Protein AF-A0A117N1Z5-F1 (afdb_monomer)

pLDDT: mean 82.0, std 22.39, range [26.67, 98.81]

Radius of gyration: 29.0 Å; Cα contacts (8 Å, |Δi|>4): 632; chains: 1; bounding box: 59×52×97 Å

Secondary structure (DSSP, 8-state):
------TT----S---EEEEEEHHHHHHHHHHH----S-EEEETTTTEEEEEE-HHHHHHHHHHHHS---------------TTT-B-GGG-BGGGSTTTHHHHHHHHHHHSSEEEEE--SS----EE---THHHHSHHHHHHHTSTT--EEEEEETTEEEEEEE-TT--TT--EE-GGGGGHHHHHHHHHHHHTTS--TTSBGGGT-TT--TTTTTSBHHHHHTT-B--S----TT-TT-HHHHHHHHTTSSPPPTTPPPPPHHHHHHT---S--B--SSS----HHHHHHHHHHHHHHHTS-HHHHHHHHHHHHT-SS-EEEEE-TT--EEEEEE-HHHHHHHHHHHHTTTB-GGG-B-S-TTTS-HHHHHHHS-HHHHHHHHHHHH-

Organism: Rhizobium loti (NCBI:txid381)

Structure (mmCIF, N/CA/C/O backbone):
data_AF-A0A117N1Z5-F1
#
_entry.id   AF-A0A117N1Z5-F1
#
loop_
_atom_site.group_PDB
_atom_site.id
_atom_site.type_symbol
_atom_site.label_atom_id
_atom_site.label_alt_id
_atom_site.label_comp_id
_atom_site.label_asym_id
_atom_site.label_entity_id
_atom_site.label_seq_id
_atom_site.pdbx_PDB_ins_code
_atom_site.Cartn_x
_atom_site.Cartn_y
_atom_site.Cartn_z
_atom_site.occupancy
_atom_site.B_iso_or_equiv
_atom_site.auth_seq_id
_atom_site.auth_comp_id
_atom_site.auth_asym_id
_atom_site.auth_atom_id
_atom_site.pdbx_PDB_model_num
ATOM 1 N N . MET A 1 1 ? 13.972 13.144 43.053 1.00 39.06 1 MET A N 1
ATOM 2 C CA . MET A 1 1 ? 13.792 12.534 44.383 1.00 39.06 1 MET A CA 1
ATOM 3 C C . MET A 1 1 ? 12.301 12.360 44.618 1.00 39.06 1 MET A C 1
ATOM 5 O O . MET A 1 1 ? 11.598 13.360 44.690 1.00 39.06 1 MET A O 1
ATOM 9 N N . GLN A 1 2 ? 11.808 11.123 44.646 1.00 31.97 2 GLN A N 1
ATOM 10 C CA . GLN A 1 2 ? 10.432 10.832 45.047 1.00 31.97 2 GLN A CA 1
ATOM 11 C C . GLN A 1 2 ? 10.505 10.335 46.492 1.00 31.97 2 GLN A C 1
ATOM 13 O O . GLN A 1 2 ? 11.152 9.329 46.768 1.00 31.97 2 GLN A O 1
ATOM 18 N N . VAL A 1 3 ? 9.937 11.090 47.431 1.00 36.38 3 VAL A N 1
ATOM 19 C CA . VAL A 1 3 ? 9.802 10.627 48.815 1.00 36.38 3 VAL A CA 1
ATOM 20 C C . VAL A 1 3 ? 8.512 9.823 48.863 1.00 36.38 3 VAL A C 1
ATOM 22 O O . VAL A 1 3 ? 7.427 10.393 48.769 1.00 36.38 3 VAL A O 1
ATOM 25 N N . CYS A 1 4 ? 8.615 8.499 48.935 1.00 31.73 4 CYS A N 1
ATOM 26 C CA . CYS A 1 4 ? 7.440 7.657 49.119 1.00 31.73 4 CYS A CA 1
ATOM 27 C C . CYS A 1 4 ? 6.920 7.844 50.552 1.00 31.73 4 CYS A C 1
ATOM 29 O O . CYS A 1 4 ? 7.632 7.574 51.518 1.00 31.73 4 CYS A O 1
ATOM 31 N N . HIS A 1 5 ? 5.677 8.302 50.693 1.00 35.91 5 HIS A N 1
ATOM 32 C CA . HIS A 1 5 ? 4.953 8.308 51.961 1.00 35.91 5 HIS A CA 1
ATOM 33 C C . HIS A 1 5 ? 3.724 7.410 51.849 1.00 35.91 5 HIS A C 1
ATOM 35 O O . HIS A 1 5 ? 3.001 7.466 50.854 1.00 35.91 5 HIS A O 1
ATOM 41 N N . ALA A 1 6 ? 3.454 6.626 52.893 1.00 29.77 6 ALA A N 1
ATOM 42 C CA . ALA A 1 6 ? 2.111 6.114 53.120 1.00 29.77 6 ALA A CA 1
ATOM 43 C C . ALA A 1 6 ? 1.204 7.302 53.521 1.00 29.77 6 ALA A C 1
ATOM 45 O O . ALA A 1 6 ? 1.621 8.122 54.346 1.00 29.77 6 ALA A O 1
ATOM 46 N N . PRO A 1 7 ? -0.005 7.451 52.953 1.00 26.67 7 PRO A N 1
ATOM 47 C CA . PRO A 1 7 ? -0.861 8.585 53.269 1.00 26.67 7 PRO A CA 1
ATOM 48 C C . PRO A 1 7 ? -1.447 8.447 54.682 1.00 26.67 7 PRO A C 1
ATOM 50 O O . PRO A 1 7 ? -2.099 7.449 54.978 1.00 26.67 7 PRO A O 1
ATOM 53 N N . GLY A 1 8 ? -1.272 9.470 55.531 1.00 35.69 8 GLY A N 1
ATOM 54 C CA . GLY A 1 8 ? -2.152 9.689 56.690 1.00 35.69 8 GLY A CA 1
ATOM 55 C C . GLY A 1 8 ? -1.558 9.679 58.104 1.00 35.69 8 GLY A C 1
ATOM 56 O O . GLY A 1 8 ? -2.345 9.623 59.044 1.00 35.69 8 GLY A O 1
ATOM 57 N N . GLN A 1 9 ? -0.240 9.775 58.317 1.00 34.28 9 GLN A N 1
ATOM 58 C CA . GLN A 1 9 ? 0.310 9.936 59.677 1.00 34.28 9 GLN A CA 1
ATOM 59 C C . GLN A 1 9 ? 1.102 11.236 59.857 1.00 34.28 9 GLN A C 1
ATOM 61 O O . GLN A 1 9 ? 1.938 11.604 59.033 1.00 34.28 9 GLN A O 1
ATOM 66 N N . GLY A 1 10 ? 0.777 11.943 60.943 1.00 34.47 10 GLY A N 1
ATOM 67 C CA . GLY A 1 10 ? 1.430 13.169 61.385 1.00 34.47 10 GLY A CA 1
ATOM 68 C C . GLY A 1 10 ? 2.874 12.946 61.842 1.00 34.47 10 GLY A C 1
ATOM 69 O O . GLY A 1 10 ? 3.280 11.847 62.205 1.00 34.47 10 GLY A O 1
ATOM 70 N N . TRP A 1 11 ? 3.637 14.031 61.774 1.00 43.62 11 TRP A N 1
ATOM 71 C CA . TRP A 1 11 ? 5.081 14.139 61.982 1.00 43.62 11 TRP A CA 1
ATOM 72 C C . TRP A 1 11 ? 5.505 13.961 63.455 1.00 43.62 11 TRP A C 1
ATOM 74 O O . TRP A 1 11 ? 5.038 14.716 64.301 1.00 43.62 11 TRP A O 1
ATOM 84 N N . GLU A 1 12 ? 6.479 13.088 63.741 1.00 35.06 12 GLU A N 1
ATOM 85 C CA . GLU A 1 12 ? 7.201 13.022 65.030 1.00 35.06 12 GLU A CA 1
ATOM 86 C C . GLU A 1 12 ? 8.735 12.901 64.793 1.00 35.06 12 GLU A C 1
ATOM 88 O O . GLU A 1 12 ? 9.158 12.285 63.809 1.00 35.06 12 GLU A O 1
ATOM 93 N N . PRO A 1 13 ? 9.615 13.516 65.618 1.00 36.53 13 PRO A N 1
ATOM 94 C CA . PRO A 1 13 ? 10.974 13.912 65.209 1.00 36.53 13 PRO A CA 1
ATOM 95 C C . PRO A 1 13 ? 12.106 12.892 65.470 1.00 36.53 13 PRO A C 1
ATOM 97 O O . PRO A 1 13 ? 13.270 13.306 65.537 1.00 36.53 13 PRO A O 1
ATOM 100 N N . THR A 1 14 ? 11.829 11.600 65.662 1.00 36.53 14 THR A N 1
ATOM 101 C CA . THR A 1 14 ? 12.773 10.674 66.334 1.00 36.53 14 THR A CA 1
ATOM 102 C C . THR A 1 14 ? 13.347 9.499 65.523 1.00 36.53 14 THR A C 1
ATOM 104 O O . THR A 1 14 ? 14.239 8.841 66.051 1.00 36.53 14 THR A O 1
ATOM 107 N N . GLU A 1 15 ? 12.991 9.263 64.253 1.00 41.84 15 GLU A N 1
ATOM 108 C CA . GLU A 1 15 ? 13.450 8.059 63.511 1.00 41.84 15 GLU A CA 1
ATOM 109 C C . GLU A 1 15 ? 14.353 8.323 62.280 1.00 41.84 15 GLU A C 1
ATOM 111 O O . GLU A 1 15 ? 14.327 9.396 61.666 1.00 41.84 15 GLU A O 1
ATOM 116 N N . ALA A 1 16 ? 15.204 7.338 61.942 1.00 44.84 16 ALA A N 1
ATOM 117 C CA . ALA A 1 16 ? 16.098 7.336 60.775 1.00 44.84 16 ALA A CA 1
ATOM 118 C C . ALA A 1 16 ? 15.308 7.260 59.452 1.00 44.84 16 ALA A C 1
ATOM 120 O O . ALA A 1 16 ? 14.241 6.658 59.405 1.00 44.84 16 ALA A O 1
ATOM 121 N N . ARG A 1 17 ? 15.825 7.867 58.371 1.00 53.16 17 ARG A N 1
ATOM 122 C CA . ARG A 1 17 ? 15.110 7.995 57.085 1.00 53.16 17 ARG A CA 1
ATOM 123 C C . ARG A 1 17 ? 15.796 7.224 55.958 1.00 53.16 17 ARG A C 1
ATOM 125 O O . ARG A 1 17 ? 17.023 7.232 55.855 1.00 53.16 17 ARG A O 1
ATOM 132 N N . GLU A 1 18 ? 14.984 6.615 55.100 1.00 49.50 18 GLU A N 1
ATOM 133 C CA . GLU A 1 18 ? 15.398 6.008 53.833 1.00 49.50 18 GLU A CA 1
ATOM 134 C C . GLU A 1 18 ? 15.153 6.986 52.685 1.00 49.50 18 GLU A C 1
ATOM 136 O O . GLU A 1 18 ? 14.101 7.624 52.603 1.00 49.50 18 GLU A O 1
ATOM 141 N N . PHE A 1 19 ? 16.142 7.116 51.804 1.00 52.97 19 PHE A N 1
ATOM 142 C CA . PHE A 1 19 ? 16.066 7.963 50.623 1.00 52.97 19 PHE A CA 1
ATOM 143 C C . PHE A 1 19 ? 16.293 7.125 49.374 1.00 52.97 19 PHE A C 1
ATOM 145 O O . PHE A 1 19 ? 17.260 6.369 49.304 1.00 52.97 19 PHE A O 1
ATOM 152 N N . VAL A 1 20 ? 15.416 7.299 48.387 1.00 52.59 20 VAL A N 1
ATOM 153 C CA . VAL A 1 20 ? 15.559 6.710 47.055 1.00 52.59 20 VAL A CA 1
ATOM 154 C C . VAL A 1 20 ? 16.247 7.741 46.163 1.00 52.59 20 VAL A C 1
ATOM 156 O O . VAL A 1 20 ? 15.688 8.810 45.883 1.00 52.59 20 VAL A O 1
ATOM 159 N N . LEU A 1 21 ? 17.482 7.442 45.767 1.00 52.03 21 LEU A N 1
ATOM 160 C CA . LEU A 1 21 ? 18.318 8.301 44.935 1.00 52.03 21 LEU A CA 1
ATOM 161 C C . LEU A 1 21 ? 18.619 7.611 43.603 1.00 52.03 21 LEU A C 1
ATOM 163 O O . LEU A 1 21 ? 18.775 6.394 43.534 1.00 52.03 21 LEU A O 1
ATOM 167 N N . ASP A 1 22 ? 18.728 8.422 42.557 1.00 52.56 22 ASP A N 1
ATOM 168 C CA . ASP A 1 22 ? 19.329 8.013 41.288 1.00 52.56 22 ASP A CA 1
ATOM 169 C C . ASP A 1 22 ? 20.828 7.726 41.500 1.00 52.56 22 ASP A C 1
ATOM 171 O O . ASP A 1 22 ? 21.489 8.421 42.284 1.00 52.56 22 ASP A O 1
ATOM 175 N N . VAL A 1 23 ? 21.368 6.711 40.817 1.00 52.84 23 VAL A N 1
ATOM 176 C CA . VAL A 1 23 ? 22.764 6.260 40.983 1.00 52.84 23 VAL A CA 1
ATOM 177 C C . VAL A 1 23 ? 23.775 7.393 40.760 1.00 52.84 23 VAL A C 1
ATOM 179 O O . VAL A 1 23 ? 24.741 7.514 41.517 1.00 52.84 23 VAL A O 1
ATOM 182 N N . GLY A 1 24 ? 23.546 8.264 39.771 1.00 53.38 24 GLY A N 1
ATOM 183 C CA . GLY A 1 24 ? 24.439 9.389 39.478 1.00 53.38 24 GLY A CA 1
ATOM 184 C C . GLY A 1 24 ? 24.436 10.447 40.585 1.00 53.38 24 GLY A C 1
ATOM 185 O O . GLY A 1 24 ? 25.460 11.063 40.879 1.00 53.38 24 GLY A O 1
ATOM 186 N N . VAL A 1 25 ? 23.295 10.611 41.257 1.00 54.22 25 VAL A N 1
ATOM 187 C CA . VAL A 1 25 ? 23.126 11.535 42.387 1.00 54.22 25 VAL A CA 1
ATOM 188 C C . VAL A 1 25 ? 23.748 10.965 43.666 1.00 54.22 25 VAL A C 1
ATOM 190 O O . VAL A 1 25 ? 24.341 11.711 44.446 1.00 54.22 25 VAL A O 1
ATOM 193 N N . ALA A 1 26 ? 23.660 9.649 43.871 1.00 53.88 26 ALA A N 1
ATOM 194 C CA . ALA A 1 26 ? 24.288 8.968 45.001 1.00 53.88 26 ALA A CA 1
ATOM 195 C C . ALA A 1 26 ? 25.825 9.051 44.947 1.00 53.88 26 ALA A C 1
ATOM 197 O O . ALA A 1 26 ? 26.456 9.282 45.978 1.00 53.88 26 ALA A O 1
ATOM 198 N N . ALA A 1 27 ? 26.420 8.940 43.753 1.00 54.53 27 ALA A N 1
ATOM 199 C CA . ALA A 1 27 ? 27.863 9.092 43.556 1.00 54.53 27 ALA A CA 1
ATOM 200 C C . ALA A 1 27 ? 28.359 10.501 43.936 1.00 54.53 27 ALA A C 1
ATOM 202 O O . ALA A 1 27 ? 29.311 10.635 44.702 1.00 54.53 27 ALA A O 1
ATOM 203 N N . LEU A 1 28 ? 27.650 11.548 43.494 1.00 54.78 28 LEU A N 1
ATOM 204 C CA . LEU A 1 28 ? 27.953 12.944 43.842 1.00 54.78 28 LEU A CA 1
ATOM 205 C C . LEU A 1 28 ? 27.820 13.224 45.347 1.00 54.78 28 LEU A C 1
ATOM 207 O O . LEU A 1 28 ? 28.601 13.987 45.911 1.00 54.78 28 LEU A O 1
ATOM 211 N N . ALA A 1 29 ? 26.834 12.611 46.008 1.00 51.66 29 ALA A N 1
ATOM 212 C CA . ALA A 1 29 ? 26.646 12.758 47.448 1.00 51.66 29 ALA A CA 1
ATOM 213 C C . ALA A 1 29 ? 27.745 12.050 48.260 1.00 51.66 29 ALA A C 1
ATOM 215 O O . ALA A 1 29 ? 28.119 12.536 49.326 1.00 51.66 29 ALA A O 1
ATOM 216 N N . ASN A 1 30 ? 28.275 10.928 47.765 1.00 53.06 30 ASN A N 1
ATOM 217 C CA . ASN A 1 30 ? 29.345 10.194 48.436 1.00 53.06 30 ASN A CA 1
ATOM 218 C C . ASN A 1 30 ? 30.657 10.998 48.449 1.00 53.06 30 ASN A C 1
ATOM 220 O O . ASN A 1 30 ? 31.269 11.148 49.505 1.00 53.06 30 ASN A O 1
ATOM 224 N N . ASP A 1 31 ? 31.012 11.605 47.312 1.00 53.12 31 ASP A N 1
ATOM 225 C CA . ASP A 1 31 ? 32.202 12.458 47.186 1.00 53.12 31 ASP A CA 1
ATOM 226 C C . ASP A 1 31 ? 32.092 13.760 48.000 1.00 53.12 31 ASP A C 1
ATOM 228 O O . ASP A 1 31 ? 33.089 14.269 48.509 1.00 53.12 31 ASP A O 1
ATOM 232 N N . ALA A 1 32 ? 30.883 14.314 48.151 1.00 51.81 32 ALA A N 1
ATOM 233 C CA . ALA A 1 32 ? 30.671 15.588 48.842 1.00 51.81 32 ALA A CA 1
ATOM 234 C C . ALA A 1 32 ? 30.608 15.481 50.379 1.00 51.81 32 ALA A C 1
ATOM 236 O O . ALA A 1 32 ? 30.850 16.477 51.066 1.00 51.81 32 ALA A O 1
ATOM 237 N N . PHE A 1 33 ? 30.244 14.318 50.933 1.00 50.72 33 PHE A N 1
ATOM 238 C CA . PHE A 1 33 ? 29.922 14.186 52.363 1.00 50.72 33 PHE A CA 1
ATOM 239 C C . PHE A 1 33 ? 30.791 13.199 53.147 1.00 50.72 33 PHE A C 1
ATOM 241 O O . PHE A 1 33 ? 30.586 13.095 54.359 1.00 50.72 33 PHE A O 1
ATOM 248 N N . ASP A 1 34 ? 31.738 12.514 52.493 1.00 48.66 34 ASP A N 1
ATOM 249 C CA . ASP A 1 34 ? 32.709 11.589 53.109 1.00 48.66 34 ASP A CA 1
ATOM 250 C C . ASP A 1 34 ? 32.035 10.636 54.123 1.00 48.66 34 ASP A C 1
ATOM 252 O O . ASP A 1 34 ? 32.461 10.432 55.263 1.00 48.66 34 ASP A O 1
ATOM 256 N N . CYS A 1 35 ? 30.857 10.139 53.737 1.00 48.47 35 CYS A N 1
ATOM 257 C CA . CYS A 1 35 ? 29.984 9.359 54.598 1.00 48.47 35 CYS A CA 1
ATOM 258 C C . CYS A 1 35 ? 30.233 7.874 54.377 1.00 48.47 35 CYS A C 1
ATOM 260 O O . CYS A 1 35 ? 29.981 7.352 53.295 1.00 48.47 35 CYS A O 1
ATOM 262 N N . ALA A 1 36 ? 30.617 7.163 55.436 1.00 46.22 36 ALA A N 1
ATOM 263 C CA . ALA A 1 36 ? 30.487 5.714 55.483 1.00 46.22 36 ALA A CA 1
ATOM 264 C C . ALA A 1 36 ? 28.992 5.351 55.387 1.00 46.22 36 ALA A C 1
ATOM 266 O O . ALA A 1 36 ? 28.275 5.331 56.389 1.00 46.22 36 ALA A O 1
ATOM 267 N N . LEU A 1 37 ? 28.507 5.132 54.162 1.00 49.72 37 LEU A N 1
ATOM 268 C CA . LEU A 1 37 ? 27.186 4.578 53.877 1.00 49.72 37 LEU A CA 1
ATOM 269 C C . LEU A 1 37 ? 27.101 3.216 54.571 1.00 49.72 37 LEU A C 1
ATOM 271 O O . LEU A 1 37 ? 27.788 2.273 54.188 1.00 49.72 37 LEU A O 1
ATOM 275 N N . SER A 1 38 ? 26.311 3.129 55.639 1.00 45.59 38 SER A N 1
ATOM 276 C CA . SER A 1 38 ? 26.258 1.922 56.466 1.00 45.59 38 SER A CA 1
ATOM 277 C C . SER A 1 38 ? 25.464 0.789 55.815 1.00 45.59 38 SER A C 1
ATOM 279 O O . SER A 1 38 ? 25.751 -0.368 56.093 1.00 45.59 38 SER A O 1
ATOM 281 N N . GLU A 1 39 ? 24.512 1.099 54.927 1.00 47.97 39 GLU A N 1
ATOM 282 C CA . GLU A 1 39 ? 23.763 0.116 54.135 1.00 47.97 39 GLU A CA 1
ATOM 283 C C . GLU A 1 39 ? 23.391 0.712 52.770 1.00 47.97 39 GLU A C 1
ATOM 285 O O . GLU A 1 39 ? 22.741 1.758 52.691 1.00 47.97 39 GLU A O 1
ATOM 290 N N . LEU A 1 40 ? 23.826 0.042 51.701 1.00 48.56 40 LEU A N 1
ATOM 291 C CA . LEU A 1 40 ? 23.557 0.395 50.311 1.00 48.56 40 LEU A CA 1
ATOM 292 C C . LEU A 1 40 ? 22.792 -0.768 49.672 1.00 48.56 40 LEU A C 1
ATOM 294 O O . LEU A 1 40 ? 23.363 -1.840 49.468 1.00 48.56 40 LEU A O 1
ATOM 298 N N . ILE A 1 41 ? 21.512 -0.574 49.359 1.00 48.56 41 ILE A N 1
ATOM 299 C CA . ILE A 1 41 ? 20.743 -1.551 48.579 1.00 48.56 41 ILE A CA 1
ATOM 300 C C . ILE A 1 41 ? 20.676 -1.027 47.145 1.00 48.56 41 ILE A C 1
ATOM 302 O O . ILE A 1 41 ? 20.055 0.004 46.886 1.00 48.56 41 ILE A O 1
ATOM 306 N N . ILE A 1 42 ? 21.364 -1.714 46.227 1.00 47.88 42 ILE A N 1
ATOM 307 C CA . ILE A 1 42 ? 21.365 -1.402 44.792 1.00 47.88 42 ILE A CA 1
ATOM 308 C C . ILE A 1 42 ? 20.345 -2.310 44.106 1.00 47.88 42 ILE A C 1
ATOM 310 O O . ILE A 1 42 ? 20.577 -3.517 44.005 1.00 47.88 42 ILE A O 1
ATOM 314 N N . ASP A 1 43 ? 19.265 -1.734 43.578 1.00 46.50 43 ASP A N 1
ATOM 315 C CA . ASP A 1 43 ? 18.393 -2.439 42.640 1.00 46.50 43 ASP A CA 1
ATOM 316 C C . ASP A 1 43 ? 18.824 -2.111 41.205 1.00 46.50 43 ASP A C 1
ATOM 318 O O . ASP A 1 43 ? 18.524 -1.051 40.654 1.00 46.50 43 ASP A O 1
ATOM 322 N N . LYS A 1 44 ? 19.560 -3.045 40.594 1.00 45.97 44 LYS A N 1
ATOM 323 C CA . LYS A 1 44 ? 20.098 -2.901 39.231 1.00 45.97 44 LYS A CA 1
ATOM 324 C C . LYS A 1 44 ? 19.026 -2.940 38.139 1.00 45.97 44 LYS A C 1
ATOM 326 O O . LYS A 1 44 ? 19.354 -2.694 36.985 1.00 45.97 44 LYS A O 1
ATOM 331 N N . SER A 1 45 ? 17.782 -3.291 38.468 1.00 43.75 45 SER A N 1
ATOM 332 C CA . SER A 1 45 ? 16.686 -3.321 37.495 1.00 43.75 45 SER A CA 1
ATOM 333 C C . SER A 1 45 ? 16.004 -1.962 37.316 1.00 43.75 45 SER A C 1
ATOM 335 O O . SER A 1 45 ? 15.311 -1.761 36.321 1.00 43.75 45 SER A O 1
ATOM 337 N N . LEU A 1 46 ? 16.227 -1.026 38.248 1.00 44.91 46 LEU A N 1
ATOM 338 C CA . LEU A 1 46 ? 15.560 0.278 38.287 1.00 44.91 46 LEU A CA 1
ATOM 339 C C . LEU A 1 46 ? 16.523 1.480 38.294 1.00 44.91 46 LEU A C 1
ATOM 341 O O . LEU A 1 46 ? 16.045 2.605 38.387 1.00 44.91 46 LEU A O 1
ATOM 345 N N . ASP A 1 47 ? 17.844 1.268 38.211 1.00 49.69 47 ASP A N 1
ATOM 346 C CA . ASP A 1 47 ? 18.876 2.315 38.384 1.00 49.69 47 ASP A CA 1
ATOM 347 C C . ASP A 1 47 ? 18.639 3.180 39.642 1.00 49.69 47 ASP A C 1
ATOM 349 O O . ASP A 1 47 ? 18.779 4.406 39.653 1.00 49.69 47 ASP A O 1
ATOM 353 N N . LEU A 1 48 ? 18.268 2.524 40.745 1.00 45.38 48 LEU A N 1
ATOM 354 C CA . LEU A 1 48 ? 17.955 3.179 42.011 1.00 45.38 48 LEU A CA 1
ATOM 355 C C . LEU A 1 48 ? 18.804 2.619 43.149 1.00 45.38 48 LEU A C 1
ATOM 357 O O . LEU A 1 48 ? 19.024 1.410 43.270 1.00 45.38 48 LEU A O 1
ATOM 361 N N . VAL A 1 49 ? 19.247 3.525 44.019 1.00 50.44 49 VAL A N 1
ATOM 362 C CA . VAL A 1 49 ? 19.956 3.197 45.256 1.00 50.44 49 VAL A CA 1
ATOM 363 C C . VAL A 1 49 ? 19.143 3.701 46.440 1.00 50.44 49 VAL A C 1
ATOM 365 O O . VAL A 1 49 ? 18.776 4.878 46.502 1.00 50.44 49 VAL A O 1
ATOM 368 N N . ILE A 1 50 ? 18.876 2.809 47.394 1.00 53.06 50 ILE A N 1
ATOM 369 C CA . ILE A 1 50 ? 18.258 3.170 48.672 1.00 53.06 50 ILE A CA 1
ATOM 370 C C . ILE A 1 50 ? 19.368 3.329 49.708 1.00 53.06 50 ILE A C 1
ATOM 372 O O . ILE A 1 50 ? 20.071 2.367 50.022 1.00 53.06 50 ILE A O 1
ATOM 376 N N . CYS A 1 51 ? 19.519 4.546 50.234 1.00 53.28 51 CYS A N 1
ATOM 377 C CA . CYS A 1 51 ? 20.499 4.867 51.271 1.00 53.28 51 CYS A CA 1
ATOM 378 C C . CYS A 1 51 ? 19.799 5.217 52.586 1.00 53.28 51 CYS A C 1
ATOM 380 O O . CYS A 1 51 ? 18.893 6.060 52.620 1.00 53.28 51 CYS A O 1
ATOM 382 N N . ARG A 1 52 ? 20.279 4.634 53.688 1.00 53.16 52 ARG A N 1
ATOM 383 C CA . ARG A 1 52 ? 19.892 5.021 55.051 1.00 53.16 52 ARG A CA 1
ATOM 384 C C . ARG A 1 52 ? 20.921 6.002 55.604 1.00 53.16 52 ARG A C 1
ATOM 386 O O . ARG A 1 52 ? 22.082 5.645 55.776 1.00 53.16 52 ARG A O 1
ATOM 393 N N . LEU A 1 53 ? 20.513 7.247 55.859 1.00 52.91 53 LEU A N 1
ATOM 394 C CA . LEU A 1 53 ? 21.427 8.307 56.310 1.00 52.91 53 LEU A CA 1
ATOM 395 C C . LEU A 1 53 ? 21.169 8.700 57.776 1.00 52.91 53 LEU A C 1
ATOM 397 O O . LEU A 1 53 ? 20.011 8.874 58.172 1.00 52.91 53 LEU A O 1
ATOM 401 N N . PRO A 1 54 ? 22.222 8.933 58.589 1.00 52.22 54 PRO A N 1
ATOM 402 C CA . PRO A 1 54 ? 22.073 9.513 59.922 1.00 52.22 54 PRO A CA 1
ATOM 403 C C . PRO A 1 54 ? 21.412 10.903 59.862 1.00 52.22 54 PRO A C 1
ATOM 405 O O . PRO A 1 54 ? 21.731 11.720 58.998 1.00 52.22 54 PRO A O 1
ATOM 408 N N . ARG A 1 55 ? 20.534 11.224 60.824 1.00 56.12 55 ARG A N 1
ATOM 409 C CA . ARG A 1 55 ? 19.689 12.444 60.845 1.00 56.12 55 ARG A CA 1
ATOM 410 C C . ARG A 1 55 ? 20.433 13.761 60.567 1.00 56.12 55 ARG A C 1
ATOM 412 O O . ARG A 1 55 ? 19.892 14.639 59.901 1.00 56.12 55 ARG A O 1
ATOM 419 N N . LYS A 1 56 ? 21.667 13.902 61.063 1.00 51.41 56 LYS A N 1
ATOM 420 C CA . LYS A 1 56 ? 22.490 15.113 60.876 1.00 51.41 56 LYS A CA 1
ATOM 421 C C . LYS A 1 56 ? 22.917 15.328 59.416 1.00 51.41 56 LYS A C 1
ATOM 423 O O . LYS A 1 56 ? 23.142 16.466 59.020 1.00 51.41 56 LYS A O 1
ATOM 428 N N . PHE A 1 57 ? 22.991 14.259 58.624 1.00 54.56 57 PHE A N 1
ATOM 429 C CA . PHE A 1 57 ? 23.311 14.311 57.198 1.00 54.56 57 PHE A CA 1
ATOM 430 C C . PHE A 1 57 ? 22.067 14.472 56.329 1.00 54.56 57 PHE A C 1
ATOM 432 O O . PHE A 1 57 ? 22.125 15.191 55.340 1.00 54.56 57 PHE A O 1
ATOM 439 N N . ALA A 1 58 ? 20.922 13.914 56.732 1.00 53.62 58 ALA A N 1
ATOM 440 C CA . ALA A 1 58 ? 19.660 14.086 56.007 1.00 53.62 58 ALA A CA 1
ATOM 441 C C . ALA A 1 58 ? 19.255 15.567 55.850 1.00 53.62 58 ALA A C 1
ATOM 443 O O . ALA A 1 58 ? 18.781 15.964 54.790 1.00 53.62 58 ALA A O 1
ATOM 444 N N . LEU A 1 59 ? 19.485 16.392 56.881 1.00 53.94 59 LEU A N 1
ATOM 445 C CA . LEU A 1 59 ? 19.245 17.841 56.824 1.00 53.94 59 LEU A CA 1
ATOM 446 C C . LEU A 1 59 ? 20.230 18.560 55.893 1.00 53.94 59 LEU A C 1
ATOM 448 O O . LEU A 1 59 ? 19.792 19.346 55.064 1.00 53.94 59 LEU A O 1
ATOM 452 N N . LYS A 1 60 ? 21.527 18.227 55.951 1.00 54.31 60 LYS A N 1
ATOM 453 C CA . LYS A 1 60 ? 22.542 18.799 55.048 1.00 54.31 60 LYS A CA 1
ATOM 454 C C . LYS A 1 60 ? 22.330 18.413 53.587 1.00 54.31 60 LYS A C 1
ATOM 456 O O . LYS A 1 60 ? 22.547 19.235 52.712 1.00 54.31 60 LYS A O 1
ATOM 461 N N . VAL A 1 61 ? 21.904 17.180 53.319 1.00 54.56 61 VAL A N 1
ATOM 462 C CA . VAL A 1 61 ? 21.570 16.704 51.971 1.00 54.56 61 VAL A CA 1
ATOM 463 C C . VAL A 1 61 ? 20.324 17.428 51.459 1.00 54.56 61 VAL A C 1
ATOM 465 O O . VAL A 1 61 ? 20.318 17.920 50.336 1.00 54.56 61 VAL A O 1
ATOM 468 N N . HIS A 1 62 ? 19.294 17.569 52.296 1.00 54.84 62 HIS A N 1
ATOM 469 C CA . HIS A 1 62 ? 18.099 18.336 51.950 1.00 54.84 62 HIS A CA 1
ATOM 470 C C . HIS A 1 62 ? 18.415 19.816 51.676 1.00 54.84 62 HIS A C 1
ATOM 472 O O . HIS A 1 62 ? 17.933 20.357 50.689 1.00 54.84 62 HIS A O 1
ATOM 478 N N . GLU A 1 63 ? 19.258 20.453 52.492 1.00 54.62 63 GLU A N 1
ATOM 479 C CA . GLU A 1 63 ? 19.733 21.827 52.278 1.00 54.62 63 GLU A CA 1
ATOM 480 C C . GLU A 1 63 ? 20.645 21.953 51.053 1.00 54.62 63 GLU A C 1
ATOM 482 O O . GLU A 1 63 ? 20.504 22.910 50.308 1.00 54.62 63 GLU A O 1
ATOM 487 N N . PHE A 1 64 ? 21.529 20.991 50.781 1.00 54.22 64 PHE A N 1
ATOM 488 C CA . PHE A 1 64 ? 22.379 20.989 49.586 1.00 54.22 64 PHE A CA 1
ATOM 489 C C . PHE A 1 64 ? 21.542 20.904 48.301 1.00 54.22 64 PHE A C 1
ATOM 491 O O . PHE A 1 64 ? 21.763 21.677 47.374 1.00 54.22 64 PHE A O 1
ATOM 498 N N . PHE A 1 65 ? 20.523 20.039 48.265 1.00 50.91 65 PHE A N 1
ATOM 499 C CA . PHE A 1 65 ? 19.643 19.891 47.100 1.00 50.91 65 PHE A CA 1
ATOM 500 C C . PHE A 1 65 ? 18.556 20.972 46.974 1.00 50.91 65 PHE A C 1
ATOM 502 O O . PHE A 1 65 ? 18.068 21.191 45.865 1.00 50.91 65 PHE A O 1
ATOM 509 N N . ASN A 1 66 ? 18.167 21.629 48.075 1.00 50.94 66 ASN A N 1
ATOM 510 C CA . ASN A 1 66 ? 17.213 22.748 48.064 1.00 50.94 66 ASN A CA 1
ATOM 511 C C . ASN A 1 66 ? 17.870 24.130 48.086 1.00 50.94 66 ASN A C 1
ATOM 513 O O . ASN A 1 66 ? 17.172 25.124 47.896 1.00 50.94 66 ASN A O 1
ATOM 517 N N . SER A 1 67 ? 19.181 24.218 48.317 1.00 47.00 67 SER A N 1
ATOM 518 C CA . SER A 1 67 ? 19.931 25.433 48.023 1.00 47.00 67 SER A CA 1
ATOM 519 C C . SER A 1 67 ? 19.790 25.712 46.533 1.00 47.00 67 SER A C 1
ATOM 521 O O . SER A 1 67 ? 19.770 24.779 45.728 1.00 47.00 67 SER A O 1
ATOM 523 N N . GLU A 1 68 ? 19.630 26.983 46.168 1.00 44.75 68 GLU A N 1
ATOM 524 C CA . GLU A 1 68 ? 19.551 27.443 44.781 1.00 44.75 68 GLU A CA 1
ATOM 525 C C . GLU A 1 68 ? 20.898 27.243 44.064 1.00 44.75 68 GLU A C 1
ATOM 527 O O . GLU A 1 68 ? 21.536 28.186 43.605 1.00 44.75 68 GLU A O 1
ATOM 532 N N . VAL A 1 69 ? 21.361 25.998 43.953 1.00 47.94 69 VAL A N 1
ATOM 533 C CA . VAL A 1 69 ? 22.272 25.608 42.892 1.00 47.94 69 VAL A CA 1
ATOM 534 C C . VAL A 1 69 ? 21.497 25.903 41.621 1.00 47.94 69 VAL A C 1
ATOM 536 O O . VAL A 1 69 ? 20.490 25.242 41.348 1.00 47.94 69 VAL A O 1
ATOM 539 N N . GLU A 1 70 ? 21.912 26.944 40.894 1.00 45.91 70 GLU A N 1
ATOM 540 C CA . GLU A 1 70 ? 21.441 27.226 39.544 1.00 45.91 70 GLU A CA 1
ATOM 541 C C . GLU A 1 70 ? 21.372 25.891 38.805 1.00 45.91 70 GLU A C 1
ATOM 543 O O . GLU A 1 70 ? 22.400 25.300 38.463 1.00 45.91 70 GLU A O 1
ATOM 548 N N . ARG A 1 71 ? 20.153 25.365 38.610 1.00 49.62 71 ARG A N 1
ATOM 549 C CA . ARG A 1 71 ? 19.970 24.188 37.765 1.00 49.62 71 ARG A CA 1
ATOM 550 C C . ARG A 1 71 ? 20.626 24.577 36.451 1.00 49.62 71 ARG A C 1
ATOM 552 O O . ARG A 1 71 ? 20.233 25.625 35.926 1.00 49.62 71 ARG A O 1
ATOM 559 N N . PRO A 1 72 ? 21.618 23.817 35.950 1.00 50.84 72 PRO A N 1
ATOM 560 C CA . PRO A 1 72 ? 22.328 24.205 34.745 1.00 50.84 72 PRO A CA 1
ATOM 561 C C . PRO A 1 72 ? 21.266 24.549 33.714 1.00 50.84 72 PRO A C 1
ATOM 563 O O . PRO A 1 72 ? 20.376 23.725 33.469 1.00 50.84 72 PRO A O 1
ATOM 566 N N . ARG A 1 73 ? 21.278 25.803 33.221 1.00 55.28 73 ARG A N 1
ATOM 567 C CA . ARG A 1 73 ? 20.366 26.243 32.159 1.00 55.28 73 ARG A CA 1
ATOM 568 C C . ARG A 1 73 ? 20.381 25.114 31.151 1.00 55.28 73 ARG A C 1
ATOM 570 O O . ARG A 1 73 ? 21.456 24.818 30.630 1.00 55.28 73 ARG A O 1
ATOM 577 N N . ARG A 1 74 ? 19.243 24.432 30.956 1.00 61.25 74 ARG A N 1
ATOM 578 C CA . ARG A 1 74 ? 19.148 23.381 29.942 1.00 61.25 74 ARG A CA 1
ATOM 579 C C . ARG A 1 74 ? 19.625 24.045 28.663 1.00 61.25 74 ARG A C 1
ATOM 581 O O . ARG A 1 74 ? 18.944 24.926 28.149 1.00 61.25 74 ARG A O 1
ATOM 588 N N . MET A 1 75 ? 20.835 23.704 28.231 1.00 63.81 75 MET A N 1
ATOM 589 C CA . MET A 1 75 ? 21.346 24.148 26.952 1.00 63.81 75 MET A CA 1
ATOM 590 C C . MET A 1 75 ? 20.452 23.467 25.933 1.00 63.81 75 MET A C 1
ATOM 592 O O . MET A 1 75 ? 20.613 22.284 25.641 1.00 63.81 75 MET A O 1
ATOM 596 N N . THR A 1 76 ? 19.438 24.186 25.468 1.00 74.50 76 THR A N 1
ATOM 597 C CA . THR A 1 76 ? 18.607 23.717 24.376 1.00 74.50 76 THR A CA 1
ATOM 598 C C . THR A 1 76 ? 19.473 23.815 23.133 1.00 74.50 76 THR A C 1
ATOM 600 O O . THR A 1 76 ? 19.751 24.909 22.645 1.00 74.50 76 THR A O 1
ATOM 603 N N . VAL A 1 77 ? 19.975 22.674 22.665 1.00 87.19 77 VAL A N 1
ATOM 604 C CA . VAL A 1 77 ? 20.621 22.608 21.355 1.00 87.19 77 VAL A CA 1
ATOM 605 C C . VAL A 1 77 ? 19.541 22.931 20.320 1.00 87.19 77 VAL A C 1
ATOM 607 O O . VAL A 1 77 ? 18.483 22.297 20.362 1.00 87.19 77 VAL A O 1
ATOM 610 N N . PRO A 1 78 ? 19.746 23.920 19.432 1.00 87.06 78 PRO A N 1
ATOM 611 C CA . PRO A 1 78 ? 18.769 24.232 18.400 1.00 87.06 78 PRO A CA 1
ATOM 612 C C . PRO A 1 78 ? 18.493 23.005 17.525 1.00 87.06 78 PRO A C 1
ATOM 614 O O . PRO A 1 78 ? 19.421 22.315 17.105 1.00 87.06 78 PRO A O 1
ATOM 617 N N . SER A 1 79 ? 17.223 22.756 17.227 1.00 88.38 79 SER A N 1
ATOM 618 C CA . SER A 1 79 ? 16.784 21.720 16.294 1.00 88.38 79 SER A CA 1
ATOM 619 C C . SER A 1 79 ? 15.804 22.316 15.295 1.00 88.38 79 SER A C 1
ATOM 621 O O . SER A 1 79 ? 15.007 23.179 15.656 1.00 88.38 79 SER A O 1
ATOM 623 N N . VAL A 1 80 ? 15.833 21.820 14.063 1.00 90.25 80 VAL A N 1
ATOM 624 C CA . VAL A 1 80 ? 14.848 22.137 13.021 1.00 90.25 80 VAL A CA 1
ATOM 625 C C . VAL A 1 80 ? 14.102 20.866 12.624 1.00 90.25 80 VAL A C 1
ATOM 627 O O . VAL A 1 80 ? 14.600 19.759 12.850 1.00 90.25 80 VAL A O 1
ATOM 630 N N . ALA A 1 81 ? 12.909 21.014 12.048 1.00 91.06 81 ALA A N 1
ATOM 631 C CA . ALA A 1 81 ? 12.165 19.896 11.479 1.00 91.06 81 ALA A CA 1
ATOM 632 C C . ALA A 1 81 ? 12.965 19.221 10.351 1.00 91.06 81 ALA A C 1
ATOM 634 O O . ALA A 1 81 ? 13.782 19.859 9.684 1.00 91.06 81 ALA A O 1
ATOM 635 N N . ASN A 1 82 ? 12.734 17.923 10.123 1.00 92.69 82 ASN A N 1
ATOM 636 C CA . ASN A 1 82 ? 13.316 17.247 8.966 1.00 92.69 82 ASN A CA 1
ATOM 637 C C . ASN A 1 82 ? 12.695 17.836 7.683 1.00 92.69 82 ASN A C 1
ATOM 639 O O . ASN A 1 82 ? 11.486 17.670 7.493 1.00 92.69 82 ASN A O 1
ATOM 643 N N . PRO A 1 83 ? 13.488 18.461 6.792 1.00 92.06 83 PRO A N 1
ATOM 644 C CA . PRO A 1 83 ? 12.949 19.194 5.653 1.00 92.06 83 PRO A CA 1
ATOM 645 C C . PRO A 1 83 ? 12.141 18.346 4.673 1.00 92.06 83 PRO A C 1
ATOM 647 O O . PRO A 1 83 ? 11.294 18.896 3.982 1.00 92.06 83 PRO A O 1
ATOM 650 N N . ASP A 1 84 ? 12.394 17.038 4.567 1.00 92.25 84 ASP A N 1
ATOM 651 C CA . ASP A 1 84 ? 11.656 16.186 3.627 1.00 92.25 84 ASP A CA 1
ATOM 652 C C . ASP A 1 84 ? 10.245 15.859 4.128 1.00 92.25 84 ASP A C 1
ATOM 654 O O . ASP A 1 84 ? 9.327 15.686 3.325 1.00 92.25 84 ASP A O 1
ATOM 658 N N . LEU A 1 85 ? 10.070 15.805 5.450 1.00 93.25 85 LEU A N 1
ATOM 659 C CA . LEU A 1 85 ? 8.842 15.391 6.136 1.00 93.25 85 LEU A CA 1
ATOM 660 C C . LEU A 1 85 ? 8.000 16.568 6.630 1.00 93.25 85 LEU A C 1
ATOM 662 O O . LEU A 1 85 ? 6.834 16.385 6.986 1.00 93.25 85 LEU A O 1
ATOM 666 N N . GLU A 1 86 ? 8.602 17.750 6.702 1.00 93.00 86 GLU A N 1
ATOM 667 C CA . GLU A 1 86 ? 7.937 18.979 7.104 1.00 93.00 86 GLU A CA 1
ATOM 668 C C . GLU A 1 86 ? 6.773 19.296 6.160 1.00 93.00 86 GLU A C 1
ATOM 670 O O . GLU A 1 86 ? 6.901 19.232 4.933 1.00 93.00 86 GLU A O 1
ATOM 675 N N . VAL A 1 87 ? 5.625 19.624 6.755 1.00 92.38 87 VAL A N 1
ATOM 676 C CA . VAL A 1 87 ? 4.437 20.083 6.037 1.00 92.38 87 VAL A CA 1
ATOM 677 C C . VAL A 1 87 ? 4.614 21.561 5.721 1.00 92.38 87 VAL A C 1
ATOM 679 O O . VAL A 1 87 ? 4.778 22.376 6.623 1.00 92.38 87 VAL A O 1
ATOM 682 N N . LEU A 1 88 ? 4.587 21.892 4.434 1.00 90.38 88 LEU A N 1
ATOM 683 C CA . LEU A 1 88 ? 4.865 23.232 3.931 1.00 90.38 88 LEU A CA 1
ATOM 684 C C . LEU A 1 88 ? 3.589 23.830 3.319 1.00 90.38 88 LEU A C 1
ATOM 686 O O . LEU A 1 88 ? 2.631 24.152 4.018 1.00 90.38 88 LEU A O 1
ATOM 690 N N . PHE A 1 89 ? 3.559 23.980 1.997 1.00 88.81 89 PHE A N 1
ATOM 691 C CA . PHE A 1 89 ? 2.453 24.592 1.273 1.00 88.81 89 PHE A CA 1
ATOM 692 C C . PHE A 1 89 ? 1.286 23.614 1.076 1.00 88.81 89 PHE A C 1
ATOM 694 O O . PHE A 1 89 ? 1.506 22.440 0.777 1.00 88.81 89 PHE A O 1
ATOM 701 N N . ASP A 1 90 ? 0.050 24.114 1.194 1.00 88.44 90 ASP A N 1
ATOM 702 C CA . ASP A 1 90 ? -1.180 23.372 0.866 1.00 88.44 90 ASP A CA 1
ATOM 703 C C . ASP A 1 90 ? -1.313 22.035 1.624 1.00 88.44 90 ASP A C 1
ATOM 705 O O . ASP A 1 90 ? -1.729 21.017 1.076 1.00 88.44 90 ASP A O 1
ATOM 709 N N . ASN A 1 91 ? -0.875 22.032 2.892 1.00 89.69 91 ASN A N 1
ATOM 710 C CA . ASN A 1 91 ? -0.834 20.863 3.778 1.00 89.69 91 ASN A CA 1
ATOM 711 C C . ASN A 1 91 ? -0.077 19.653 3.192 1.00 89.69 91 ASN A C 1
ATOM 713 O O . ASN A 1 91 ? -0.366 18.511 3.543 1.00 89.69 91 ASN A O 1
ATOM 717 N N . LYS A 1 92 ? 0.911 19.876 2.316 1.00 91.00 92 LYS A N 1
ATOM 718 C CA . LYS A 1 92 ? 1.740 18.814 1.728 1.00 91.00 92 LYS A CA 1
ATOM 719 C C . LYS A 1 92 ? 3.132 18.806 2.337 1.00 91.00 92 LYS A C 1
ATOM 721 O O . LYS A 1 92 ? 3.755 19.853 2.521 1.00 91.00 92 LYS A O 1
ATOM 726 N N . ALA A 1 93 ? 3.633 17.605 2.613 1.00 93.50 93 ALA A N 1
ATOM 727 C CA . ALA A 1 93 ? 5.036 17.421 2.949 1.00 93.50 93 ALA A CA 1
ATOM 728 C C . ALA A 1 93 ? 5.923 17.791 1.757 1.00 93.50 93 ALA A C 1
ATOM 730 O O . ALA A 1 93 ? 5.521 17.598 0.600 1.00 93.50 93 ALA A O 1
ATOM 731 N N . ARG A 1 94 ? 7.134 18.291 2.025 1.00 94.69 94 ARG A N 1
ATOM 732 C CA . ARG A 1 94 ? 8.066 18.727 0.975 1.00 94.69 94 ARG A CA 1
ATOM 733 C C . ARG A 1 94 ? 8.245 17.680 -0.117 1.00 94.69 94 ARG A C 1
ATOM 735 O O . ARG A 1 94 ? 8.181 18.041 -1.288 1.00 94.69 94 ARG A O 1
ATOM 742 N N . TRP A 1 95 ? 8.394 16.402 0.242 1.00 94.88 95 TRP A N 1
ATOM 743 C CA . TRP A 1 95 ? 8.587 15.315 -0.724 1.00 94.88 95 TRP A CA 1
ATOM 744 C C . TRP A 1 95 ? 7.464 15.197 -1.772 1.00 94.88 95 TRP A C 1
ATOM 746 O O . TRP A 1 95 ? 7.714 14.649 -2.842 1.00 94.88 95 TRP A O 1
ATOM 756 N N . ASN A 1 96 ? 6.252 15.711 -1.514 1.00 94.19 96 ASN A N 1
ATOM 757 C CA . ASN A 1 96 ? 5.097 15.629 -2.423 1.00 94.19 96 ASN A CA 1
ATOM 758 C C . ASN A 1 96 ? 4.774 16.953 -3.158 1.00 94.19 96 ASN A C 1
ATOM 760 O O . ASN A 1 96 ? 3.862 17.020 -3.999 1.00 94.19 96 ASN A O 1
ATOM 764 N N . LEU A 1 97 ? 5.513 18.028 -2.872 1.00 93.94 97 LEU A N 1
ATOM 765 C CA . LEU A 1 97 ? 5.371 19.297 -3.589 1.00 93.94 97 LEU A CA 1
ATOM 766 C C . LEU A 1 97 ? 5.884 19.175 -5.034 1.00 93.94 97 LEU A C 1
ATOM 768 O O . LEU A 1 97 ? 6.835 18.432 -5.261 1.00 93.94 97 LEU A O 1
ATOM 772 N N . PRO A 1 98 ? 5.302 19.895 -6.017 1.00 93.31 98 PRO A N 1
ATOM 773 C CA . PRO A 1 98 ? 5.594 19.709 -7.444 1.00 93.31 98 PRO A CA 1
ATOM 774 C C . PRO A 1 98 ? 7.085 19.629 -7.809 1.00 93.31 98 PRO A C 1
ATOM 776 O O . PRO A 1 98 ? 7.479 18.690 -8.500 1.00 93.31 98 PRO A O 1
ATOM 779 N N . ASP A 1 99 ? 7.908 20.537 -7.279 1.00 94.44 99 ASP A N 1
ATOM 780 C CA . ASP A 1 99 ? 9.343 20.624 -7.598 1.00 94.44 99 ASP A CA 1
ATOM 781 C C . ASP A 1 99 ? 10.175 19.484 -6.993 1.00 94.44 99 ASP A C 1
ATOM 783 O O . ASP A 1 99 ? 11.241 19.140 -7.498 1.00 94.44 99 ASP A O 1
ATOM 787 N N . PHE A 1 100 ? 9.680 18.864 -5.920 1.00 94.94 100 PHE A N 1
ATOM 788 C CA . PHE A 1 100 ? 10.366 17.790 -5.202 1.00 94.94 100 PHE A CA 1
ATOM 789 C C . PHE A 1 100 ? 9.753 16.417 -5.483 1.00 94.94 100 PHE A C 1
ATOM 791 O O . PHE A 1 100 ? 10.409 15.405 -5.263 1.00 94.94 100 PHE A O 1
ATOM 798 N N . ARG A 1 101 ? 8.529 16.362 -6.018 1.00 94.62 101 ARG A N 1
ATOM 799 C CA . ARG A 1 101 ? 7.700 15.154 -6.128 1.00 94.62 101 ARG A CA 1
ATOM 800 C C . ARG A 1 101 ? 8.394 13.991 -6.821 1.00 94.62 101 ARG A C 1
ATOM 802 O O . ARG A 1 101 ? 8.289 12.858 -6.363 1.00 94.62 101 ARG A O 1
ATOM 809 N N . ARG A 1 102 ? 9.101 14.254 -7.924 1.00 95.62 102 ARG A N 1
ATOM 810 C CA . ARG A 1 102 ? 9.828 13.208 -8.661 1.00 95.62 102 ARG A CA 1
ATOM 811 C C . ARG A 1 102 ? 10.920 12.589 -7.788 1.00 95.62 102 ARG A C 1
ATOM 813 O O . ARG A 1 102 ? 10.963 11.373 -7.635 1.00 95.62 102 ARG A O 1
ATOM 820 N N . HIS A 1 103 ? 11.735 13.434 -7.158 1.00 95.25 103 HIS A N 1
ATOM 821 C CA . HIS A 1 103 ? 12.761 12.991 -6.219 1.00 95.25 103 HIS A CA 1
ATOM 822 C C . HIS A 1 103 ? 12.147 12.292 -4.998 1.00 95.25 103 HIS A C 1
ATOM 824 O O . HIS A 1 103 ? 12.628 11.234 -4.604 1.00 95.25 103 HIS A O 1
ATOM 830 N N . GLY A 1 104 ? 11.068 12.842 -4.437 1.00 95.44 104 GLY A N 1
ATOM 831 C CA . GLY A 1 104 ? 10.345 12.277 -3.305 1.00 95.44 104 GLY A CA 1
ATOM 832 C C . GLY A 1 104 ? 9.871 10.860 -3.597 1.00 95.44 104 GLY A C 1
ATOM 833 O O . GLY A 1 104 ? 10.289 9.930 -2.917 1.00 95.44 104 GLY A O 1
ATOM 834 N N . PHE A 1 105 ? 9.094 10.650 -4.663 1.00 95.81 105 PHE A N 1
ATOM 835 C CA . PHE A 1 105 ? 8.620 9.311 -5.029 1.00 95.81 105 PHE A CA 1
ATOM 836 C C . PHE A 1 105 ? 9.754 8.330 -5.353 1.00 95.81 105 PHE A C 1
ATOM 838 O O . PHE A 1 105 ? 9.667 7.163 -4.980 1.00 95.81 105 PHE A O 1
ATOM 845 N N . HIS A 1 106 ? 10.846 8.777 -5.977 1.00 96.69 106 HIS A N 1
ATOM 846 C CA . HIS A 1 106 ? 11.997 7.914 -6.282 1.00 96.69 106 HIS A CA 1
ATOM 847 C C . HIS A 1 106 ? 12.839 7.520 -5.057 1.00 96.69 106 HIS A C 1
ATOM 849 O O . HIS A 1 106 ? 13.683 6.628 -5.171 1.00 96.69 106 HIS A O 1
ATOM 855 N N . ASN A 1 107 ? 12.636 8.167 -3.904 1.00 95.75 107 ASN A N 1
ATOM 856 C CA . ASN A 1 107 ? 13.400 7.928 -2.673 1.00 95.75 107 ASN A CA 1
ATOM 857 C C . ASN A 1 107 ? 12.509 7.706 -1.441 1.00 95.75 107 ASN A C 1
ATOM 859 O O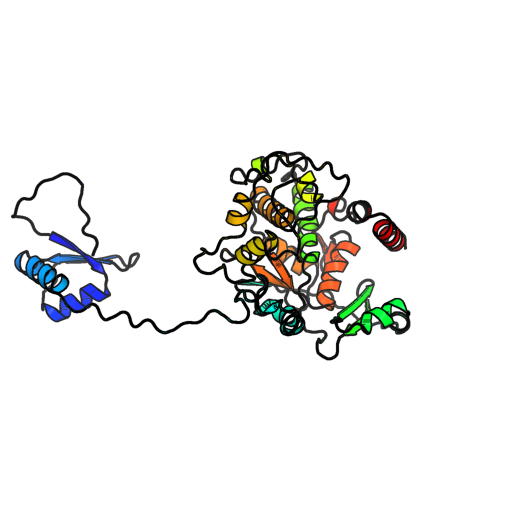 . ASN A 1 107 ? 13.002 7.605 -0.322 1.00 95.75 107 ASN A O 1
ATOM 863 N N . LEU A 1 108 ? 11.199 7.553 -1.638 1.00 94.75 108 LEU A N 1
ATOM 864 C CA . LEU A 1 108 ? 10.235 7.566 -0.542 1.00 94.75 108 LEU A CA 1
ATOM 865 C C . LEU A 1 108 ? 10.481 6.436 0.477 1.00 94.75 108 LEU A C 1
ATOM 867 O O . LEU A 1 108 ? 10.339 6.649 1.674 1.00 94.75 108 LEU A O 1
ATOM 871 N N . HIS A 1 109 ? 10.973 5.281 0.019 1.00 94.81 109 HIS A N 1
ATOM 872 C CA . HIS A 1 109 ? 11.412 4.156 0.858 1.00 94.81 109 HIS A CA 1
ATOM 873 C C . HIS A 1 109 ? 12.484 4.505 1.914 1.00 94.81 109 HIS A C 1
ATOM 875 O O . HIS A 1 109 ? 12.599 3.789 2.904 1.00 94.81 109 HIS A O 1
ATOM 881 N N . THR A 1 110 ? 13.251 5.584 1.719 1.00 93.88 110 THR A N 1
ATOM 882 C CA . THR A 1 110 ? 14.230 6.117 2.687 1.00 93.88 110 THR A CA 1
ATOM 883 C C . THR A 1 110 ? 13.791 7.426 3.342 1.00 93.88 110 THR A C 1
ATOM 885 O O . THR A 1 110 ? 14.407 7.853 4.312 1.00 93.88 110 THR A O 1
ATOM 888 N N . THR A 1 111 ? 12.753 8.079 2.816 1.00 94.38 111 THR A N 1
ATOM 889 C CA . THR A 1 111 ? 12.203 9.325 3.373 1.00 94.38 111 THR A CA 1
ATOM 890 C C . THR A 1 111 ? 11.244 9.060 4.531 1.00 94.38 111 THR A C 1
ATOM 892 O O . THR A 1 111 ? 11.199 9.839 5.478 1.00 94.38 111 THR A O 1
ATOM 895 N N . MET A 1 112 ? 10.467 7.975 4.455 1.00 94.12 112 MET A N 1
ATOM 896 C CA . MET A 1 112 ? 9.474 7.606 5.470 1.00 94.12 112 MET A CA 1
ATOM 897 C C . MET A 1 112 ? 10.104 7.456 6.857 1.00 94.12 112 MET A C 1
ATOM 899 O O . MET A 1 112 ? 11.173 6.864 6.995 1.00 94.12 112 MET A O 1
ATOM 903 N N . ARG A 1 113 ? 9.424 7.968 7.894 1.00 94.12 113 ARG A N 1
ATOM 904 C CA . ARG A 1 113 ? 9.977 8.031 9.260 1.00 94.12 113 ARG A CA 1
ATOM 905 C C . ARG A 1 113 ? 10.277 6.666 9.857 1.00 94.12 113 ARG A C 1
ATOM 907 O O . ARG A 1 113 ? 11.287 6.505 10.539 1.00 94.12 113 ARG A O 1
ATOM 914 N N . TYR A 1 114 ? 9.388 5.712 9.615 1.00 95.31 114 TYR A N 1
ATOM 915 C CA . TYR A 1 114 ? 9.514 4.344 10.087 1.00 95.31 114 TYR A CA 1
ATOM 916 C C . TYR A 1 114 ? 9.336 3.412 8.900 1.00 95.31 114 TYR A C 1
ATOM 918 O O . TYR A 1 114 ? 8.477 3.625 8.043 1.00 95.31 114 TYR A O 1
ATOM 926 N N . ALA A 1 115 ? 10.177 2.389 8.828 1.00 95.31 115 ALA A N 1
ATOM 927 C CA . ALA A 1 115 ? 10.122 1.410 7.762 1.00 95.31 115 ALA A CA 1
ATOM 928 C C . ALA A 1 115 ? 10.727 0.086 8.220 1.00 95.31 115 ALA A C 1
ATOM 930 O O . ALA A 1 115 ? 11.605 0.042 9.084 1.00 95.31 115 ALA A O 1
ATOM 931 N N . MET A 1 116 ? 10.295 -0.996 7.582 1.00 95.94 116 MET A N 1
ATOM 932 C CA . MET A 1 116 ? 10.959 -2.292 7.654 1.00 95.94 116 MET A CA 1
ATOM 933 C C . MET A 1 116 ? 11.273 -2.811 6.253 1.00 95.94 116 MET A C 1
ATOM 935 O O . MET A 1 116 ? 10.774 -2.319 5.241 1.00 95.94 116 MET A O 1
ATOM 939 N N . SER A 1 117 ? 12.159 -3.796 6.200 1.00 96.75 117 SER A N 1
ATOM 940 C CA . SER A 1 117 ? 12.748 -4.313 4.970 1.00 96.75 117 SER A CA 1
ATOM 941 C C . SER A 1 117 ? 12.801 -5.834 5.043 1.00 96.75 117 SER A C 1
ATOM 943 O O . SER A 1 117 ? 13.367 -6.388 5.986 1.00 96.75 117 SER A O 1
ATOM 945 N N . LEU A 1 118 ? 12.190 -6.509 4.069 1.00 98.06 118 LEU A N 1
ATOM 946 C CA . LEU A 1 118 ? 12.105 -7.969 3.997 1.00 98.06 118 LEU A CA 1
ATOM 947 C C . LEU A 1 118 ? 12.808 -8.476 2.733 1.00 98.06 118 LEU A C 1
ATOM 949 O O . LEU A 1 118 ? 12.737 -7.847 1.675 1.00 98.06 118 LEU A O 1
ATOM 953 N N . ARG A 1 119 ? 13.483 -9.624 2.826 1.00 97.88 119 ARG A N 1
ATOM 954 C CA . ARG A 1 119 ? 14.128 -10.292 1.685 1.00 97.88 119 ARG A CA 1
ATOM 955 C C . ARG A 1 119 ? 13.691 -11.744 1.633 1.00 97.88 119 ARG A C 1
ATOM 957 O O . ARG A 1 119 ? 13.650 -12.403 2.668 1.00 97.88 119 ARG A O 1
ATOM 964 N N . ALA A 1 120 ? 13.403 -12.240 0.435 1.00 98.06 120 ALA A N 1
ATOM 965 C CA . ALA A 1 120 ? 13.131 -13.655 0.251 1.00 98.06 120 ALA A CA 1
ATOM 966 C C . ALA A 1 120 ? 14.445 -14.462 0.321 1.00 98.06 120 ALA A C 1
ATOM 968 O O . ALA A 1 120 ? 15.471 -14.010 -0.192 1.00 98.06 120 ALA A O 1
ATOM 969 N N . PRO A 1 121 ? 14.439 -15.677 0.895 1.00 97.50 121 PRO A N 1
ATOM 970 C CA . PRO A 1 121 ? 15.607 -16.558 0.902 1.00 97.50 121 PRO A CA 1
ATOM 971 C C . PRO A 1 121 ? 15.837 -17.234 -0.459 1.00 97.50 121 PRO A C 1
ATOM 973 O O . PRO A 1 121 ? 16.909 -17.774 -0.723 1.00 97.50 121 PRO A O 1
ATOM 976 N N . ARG A 1 122 ? 14.814 -17.249 -1.321 1.00 98.12 122 ARG A N 1
ATOM 977 C CA . ARG A 1 122 ? 14.809 -17.822 -2.671 1.00 98.12 122 ARG A CA 1
ATOM 978 C C . ARG A 1 122 ? 14.095 -16.842 -3.591 1.00 98.12 122 ARG A C 1
ATOM 980 O O . ARG A 1 122 ? 13.124 -16.222 -3.171 1.00 98.12 122 ARG A O 1
ATOM 987 N N . ILE A 1 123 ? 14.546 -16.744 -4.837 1.00 98.06 123 ILE A N 1
ATOM 988 C CA . ILE A 1 123 ? 13.990 -15.797 -5.807 1.00 98.06 123 ILE A CA 1
ATOM 989 C C . ILE A 1 123 ? 13.275 -16.520 -6.950 1.00 98.06 123 ILE A C 1
ATOM 991 O O . ILE A 1 123 ? 13.622 -17.655 -7.284 1.00 98.06 123 ILE A O 1
ATOM 995 N N . LEU A 1 124 ? 12.315 -15.845 -7.584 1.00 97.94 124 LEU A N 1
ATOM 996 C CA . LEU A 1 124 ? 11.818 -16.210 -8.908 1.00 97.94 124 LEU A CA 1
ATOM 997 C C . LEU A 1 124 ? 12.756 -15.581 -9.955 1.00 97.94 124 LEU A C 1
ATOM 999 O O . LEU A 1 124 ? 12.736 -14.355 -10.115 1.00 97.94 124 LEU A O 1
ATOM 1003 N N . PRO A 1 125 ? 13.599 -16.352 -10.662 1.00 97.88 125 PRO A N 1
ATOM 1004 C CA . PRO A 1 125 ? 14.432 -15.779 -11.712 1.00 97.88 125 PRO A CA 1
ATOM 1005 C C . PRO A 1 125 ? 13.543 -15.224 -12.828 1.00 97.88 125 PRO A C 1
ATOM 1007 O O . PRO A 1 125 ? 12.578 -15.867 -13.232 1.00 97.88 125 PRO A O 1
ATOM 1010 N N . LEU A 1 126 ? 13.876 -14.031 -13.321 1.00 97.50 126 LEU A N 1
ATOM 1011 C CA . LEU A 1 126 ? 13.251 -13.456 -14.507 1.00 97.50 126 LEU A CA 1
ATOM 1012 C C . LEU A 1 126 ? 14.276 -13.447 -15.642 1.00 97.50 126 LEU A C 1
ATOM 1014 O O . LEU A 1 126 ? 15.356 -12.871 -15.512 1.00 97.50 126 LEU A O 1
ATOM 1018 N N . ARG A 1 127 ? 13.948 -14.103 -16.753 1.00 97.81 127 ARG A N 1
ATOM 1019 C CA . ARG A 1 127 ? 14.782 -14.214 -17.953 1.00 97.81 127 ARG A CA 1
ATOM 1020 C C . ARG A 1 127 ? 14.319 -13.197 -18.986 1.00 97.81 127 ARG A C 1
ATOM 1022 O O . ARG A 1 127 ? 13.125 -13.014 -19.185 1.00 97.81 127 ARG A O 1
ATOM 1029 N N . LYS A 1 128 ? 15.248 -12.524 -19.659 1.00 97.75 128 LYS A N 1
ATOM 1030 C CA . LYS A 1 128 ? 14.897 -11.571 -20.718 1.00 97.75 128 LYS A CA 1
ATOM 1031 C C . LYS A 1 128 ? 14.567 -12.310 -22.013 1.00 97.75 128 LYS A C 1
ATOM 1033 O O . LYS A 1 128 ? 15.398 -13.063 -22.509 1.00 97.75 128 LYS A O 1
ATOM 1038 N N . GLU A 1 129 ? 13.391 -12.042 -22.562 1.00 97.88 129 GLU A N 1
ATOM 1039 C CA . GLU A 1 129 ? 12.931 -12.501 -23.877 1.00 97.88 129 GLU A CA 1
ATOM 1040 C C . GLU A 1 129 ? 12.202 -11.324 -24.533 1.00 97.88 129 GLU A C 1
ATOM 1042 O O . GLU A 1 129 ? 10.978 -11.293 -24.623 1.00 97.88 129 GLU A O 1
ATOM 1047 N N . ILE A 1 130 ? 12.977 -10.285 -24.863 1.00 98.00 130 ILE A N 1
ATOM 1048 C CA . ILE A 1 130 ? 12.432 -8.975 -25.223 1.00 98.00 130 ILE A CA 1
ATOM 1049 C C . ILE A 1 130 ? 11.757 -9.022 -26.595 1.00 98.00 130 ILE A C 1
ATOM 1051 O O . ILE A 1 130 ? 12.393 -9.319 -27.605 1.00 98.00 130 ILE A O 1
ATOM 1055 N N . ASP A 1 131 ? 10.488 -8.640 -26.613 1.00 97.31 131 ASP A N 1
ATOM 1056 C CA . ASP A 1 131 ? 9.695 -8.313 -27.785 1.00 97.31 131 ASP A CA 1
ATOM 1057 C C . ASP A 1 131 ? 9.621 -6.785 -27.924 1.00 97.31 131 ASP A C 1
ATOM 1059 O O . ASP A 1 131 ? 8.840 -6.099 -27.256 1.00 97.31 131 ASP A O 1
ATOM 1063 N N . TRP A 1 132 ? 10.463 -6.239 -28.802 1.00 96.25 132 TRP A N 1
ATOM 1064 C CA . TRP A 1 132 ? 10.534 -4.798 -29.053 1.00 96.25 132 TRP A CA 1
ATOM 1065 C C . TRP A 1 132 ? 9.232 -4.222 -29.620 1.00 96.25 132 TRP A C 1
ATOM 1067 O O . TRP A 1 132 ? 8.952 -3.044 -29.393 1.00 96.25 132 TRP A O 1
ATOM 1077 N N . THR A 1 133 ? 8.385 -5.049 -30.247 1.00 97.19 133 THR A N 1
ATOM 1078 C CA . THR A 1 133 ? 7.098 -4.596 -30.795 1.00 97.19 133 THR A CA 1
ATOM 1079 C C . THR A 1 133 ? 6.143 -4.117 -29.700 1.00 97.19 133 THR A C 1
ATOM 1081 O O . THR A 1 133 ? 5.249 -3.317 -29.968 1.00 97.19 133 THR A O 1
ATOM 1084 N N . VAL A 1 134 ? 6.337 -4.541 -28.442 1.00 96.56 134 VAL A N 1
ATOM 1085 C CA . VAL A 1 134 ? 5.578 -4.027 -27.291 1.00 96.56 134 VAL A CA 1
ATOM 1086 C C . VAL A 1 134 ? 5.820 -2.530 -27.104 1.00 96.56 134 VAL A C 1
ATOM 1088 O O . VAL A 1 134 ? 4.859 -1.792 -26.903 1.00 96.56 134 VAL A O 1
ATOM 1091 N N . GLY A 1 135 ? 7.073 -2.079 -27.205 1.00 95.38 135 GLY A N 1
ATOM 1092 C CA . GLY A 1 135 ? 7.445 -0.668 -27.072 1.00 95.38 135 GLY A CA 1
ATOM 1093 C C . GLY A 1 135 ? 7.001 0.199 -28.249 1.00 95.38 135 GLY A C 1
ATOM 1094 O O . GLY A 1 135 ? 6.730 1.383 -28.072 1.00 95.38 135 GLY A O 1
ATOM 1095 N N . GLU A 1 136 ? 6.892 -0.397 -29.437 1.00 95.50 136 GLU A N 1
ATOM 1096 C CA . GLU A 1 136 ? 6.466 0.274 -30.672 1.00 95.50 136 GLU A CA 1
ATOM 1097 C C . GLU A 1 136 ? 4.950 0.506 -30.744 1.00 95.50 136 GLU A C 1
ATOM 1099 O O . GLU A 1 136 ? 4.482 1.310 -31.553 1.00 95.50 136 GLU A O 1
ATOM 1104 N N . ARG A 1 137 ? 4.161 -0.161 -29.888 1.00 97.00 137 ARG A N 1
ATOM 1105 C CA . ARG A 1 137 ? 2.716 0.086 -29.792 1.00 97.00 137 ARG A CA 1
ATOM 1106 C C . ARG A 1 137 ? 2.471 1.559 -29.444 1.00 97.00 137 ARG A C 1
ATOM 1108 O O . ARG A 1 137 ? 3.012 2.020 -28.435 1.00 97.00 137 ARG A O 1
ATOM 1115 N N . PRO A 1 138 ? 1.633 2.293 -30.202 1.00 97.44 138 PRO A N 1
ATOM 1116 C CA . PRO A 1 138 ? 1.432 3.728 -29.995 1.00 97.44 138 PRO A CA 1
ATOM 1117 C C . PRO A 1 138 ? 1.057 4.107 -28.557 1.00 97.44 138 PRO A C 1
ATOM 1119 O O . PRO A 1 138 ? 1.493 5.138 -28.045 1.00 97.44 138 PRO A O 1
ATOM 1122 N N . GLU A 1 139 ? 0.272 3.271 -27.877 1.00 95.56 139 GLU A N 1
ATOM 1123 C CA . GLU A 1 139 ? -0.147 3.494 -26.494 1.00 95.56 139 GLU A CA 1
ATOM 1124 C C . GLU A 1 139 ? 1.017 3.363 -25.510 1.00 95.56 139 GLU A C 1
ATOM 1126 O O . GLU A 1 139 ? 1.121 4.170 -24.583 1.00 95.56 139 GLU A O 1
ATOM 1131 N N . VAL A 1 140 ? 1.891 2.375 -25.728 1.00 96.31 140 VAL A N 1
ATOM 1132 C CA . VAL A 1 140 ? 3.081 2.141 -24.904 1.00 96.31 140 VAL A CA 1
ATOM 1133 C C . VAL A 1 140 ? 4.088 3.255 -25.155 1.00 96.31 140 VAL A C 1
ATOM 1135 O O . VAL A 1 140 ? 4.466 3.933 -24.206 1.00 96.31 140 VAL A O 1
ATOM 1138 N N . ALA A 1 141 ? 4.430 3.538 -26.414 1.00 96.62 141 ALA A N 1
ATOM 1139 C CA . ALA A 1 141 ? 5.334 4.628 -26.775 1.00 96.62 141 ALA A CA 1
ATOM 1140 C C . ALA A 1 141 ? 4.894 5.972 -26.164 1.00 96.62 141 ALA A C 1
ATOM 1142 O O . ALA A 1 141 ? 5.704 6.692 -25.578 1.00 96.62 141 ALA A O 1
ATOM 1143 N N . ARG A 1 142 ? 3.590 6.283 -26.216 1.00 96.75 142 ARG A N 1
ATOM 1144 C CA . ARG A 1 142 ? 3.030 7.491 -25.594 1.00 96.75 142 ARG A CA 1
ATOM 1145 C C . ARG A 1 142 ? 3.174 7.492 -24.070 1.00 96.75 142 ARG A C 1
ATOM 1147 O O . ARG A 1 142 ? 3.455 8.544 -23.506 1.00 96.75 142 ARG A O 1
ATOM 1154 N N . TYR A 1 143 ? 2.960 6.356 -23.405 1.00 95.69 143 TYR A N 1
ATOM 1155 C CA . TYR A 1 143 ? 3.129 6.240 -21.953 1.00 95.69 143 TYR A CA 1
ATOM 1156 C C . TYR A 1 143 ? 4.593 6.437 -21.534 1.00 95.69 143 TYR A C 1
ATOM 1158 O O . TYR A 1 143 ? 4.870 7.216 -20.624 1.00 95.69 143 TYR A O 1
ATOM 1166 N N . LEU A 1 144 ? 5.529 5.795 -22.238 1.00 96.88 144 LEU A N 1
ATOM 1167 C CA . LEU A 1 144 ? 6.968 5.897 -21.969 1.00 96.88 144 LEU A CA 1
ATOM 1168 C C . LEU A 1 144 ? 7.516 7.317 -22.184 1.00 96.88 144 LEU A C 1
ATOM 1170 O O . LEU A 1 144 ? 8.488 7.704 -21.541 1.00 96.88 144 LEU A O 1
ATOM 1174 N N . ALA A 1 145 ? 6.889 8.101 -23.065 1.00 96.56 145 ALA A N 1
ATOM 1175 C CA . ALA A 1 145 ? 7.273 9.483 -23.348 1.00 96.56 145 ALA A CA 1
ATOM 1176 C C . ALA A 1 145 ? 6.743 10.510 -22.326 1.00 96.56 145 ALA A C 1
ATOM 1178 O O . ALA A 1 145 ? 7.058 11.697 -22.434 1.00 96.56 145 ALA A O 1
ATOM 1179 N N . MET A 1 146 ? 5.920 10.106 -21.349 1.00 96.56 146 MET A N 1
ATOM 1180 C CA . MET A 1 146 ? 5.383 11.042 -20.359 1.00 96.56 146 MET A CA 1
ATOM 1181 C C . MET A 1 146 ? 6.496 11.583 -19.440 1.00 96.56 146 MET A C 1
ATOM 1183 O O . MET A 1 146 ? 7.288 10.793 -18.929 1.00 96.56 146 MET A O 1
ATOM 1187 N N . PRO A 1 147 ? 6.515 12.889 -19.099 1.00 93.69 147 PRO A N 1
ATOM 1188 C CA . PRO A 1 147 ? 7.516 13.459 -18.182 1.00 93.69 147 PRO A CA 1
ATOM 1189 C C . PRO A 1 147 ? 7.535 12.816 -16.785 1.00 93.69 147 PRO A C 1
ATOM 1191 O O . PRO A 1 147 ? 8.524 12.886 -16.057 1.00 93.69 147 PRO A O 1
ATOM 1194 N N . HIS A 1 148 ? 6.422 12.195 -16.392 1.00 93.38 148 HIS A N 1
ATOM 1195 C CA . HIS A 1 148 ? 6.249 11.529 -15.101 1.00 93.38 148 HIS A CA 1
ATOM 1196 C C . HIS A 1 148 ? 6.533 10.022 -15.157 1.00 93.38 148 HIS A C 1
ATOM 1198 O O . HIS A 1 148 ? 6.367 9.339 -14.151 1.00 93.38 148 HIS A O 1
ATOM 1204 N N . PHE A 1 149 ? 6.959 9.496 -16.309 1.00 97.12 149 PHE A N 1
ATOM 1205 C CA . PHE A 1 149 ? 7.357 8.102 -16.453 1.00 97.12 149 PHE A CA 1
ATOM 1206 C C . PHE A 1 149 ? 8.556 7.779 -15.541 1.00 97.12 149 PHE A C 1
ATOM 1208 O O . PHE A 1 149 ? 9.467 8.601 -15.377 1.00 97.12 149 PHE A O 1
ATOM 1215 N N . SER A 1 150 ? 8.538 6.581 -14.946 1.00 97.88 150 SER A N 1
ATOM 1216 C CA . SER A 1 150 ? 9.620 6.043 -14.104 1.00 97.88 150 SER A CA 1
ATOM 1217 C C . SER A 1 150 ? 10.053 4.664 -14.597 1.00 97.88 150 SER A C 1
ATOM 1219 O O . SER A 1 150 ? 11.216 4.470 -14.933 1.00 97.88 150 SER A O 1
ATOM 1221 N N . ALA A 1 151 ? 9.127 3.704 -14.670 1.00 98.12 151 ALA A N 1
ATOM 1222 C CA . ALA A 1 151 ? 9.418 2.352 -15.130 1.00 98.12 151 ALA A CA 1
ATOM 1223 C C . ALA A 1 151 ? 8.179 1.677 -15.729 1.00 98.12 151 ALA A C 1
ATOM 1225 O O . ALA A 1 151 ? 7.049 1.943 -15.320 1.00 98.12 151 ALA A O 1
ATOM 1226 N N . PHE A 1 152 ? 8.407 0.776 -16.678 1.00 97.81 152 PHE A N 1
ATOM 1227 C CA . PHE A 1 152 ? 7.410 -0.106 -17.271 1.00 97.81 152 PHE A CA 1
ATOM 1228 C C . PHE A 1 152 ? 8.007 -1.502 -17.399 1.00 97.81 152 PHE A C 1
ATOM 1230 O O . PHE A 1 152 ? 9.171 -1.648 -17.771 1.00 97.81 152 PHE A O 1
ATOM 1237 N N . ILE A 1 153 ? 7.207 -2.531 -17.135 1.00 97.75 153 ILE A N 1
ATOM 1238 C CA . ILE A 1 153 ? 7.601 -3.919 -17.352 1.00 97.75 153 ILE A CA 1
ATOM 1239 C C . ILE A 1 153 ? 6.390 -4.757 -17.763 1.00 97.75 153 ILE A C 1
ATOM 1241 O O . ILE A 1 153 ? 5.306 -4.622 -17.200 1.00 97.75 153 ILE A O 1
ATOM 1245 N N . ALA A 1 154 ? 6.591 -5.644 -18.731 1.00 97.06 154 ALA A N 1
ATOM 1246 C CA . ALA A 1 154 ? 5.651 -6.673 -19.138 1.00 97.06 154 ALA A CA 1
ATOM 1247 C C . ALA A 1 154 ? 6.314 -8.040 -18.960 1.00 97.06 154 ALA A C 1
ATOM 1249 O O . ALA A 1 154 ? 7.392 -8.294 -19.504 1.00 97.06 154 ALA A O 1
ATOM 1250 N N . VAL A 1 155 ? 5.663 -8.923 -18.204 1.00 97.25 155 VAL A N 1
ATOM 1251 C CA . VAL A 1 155 ? 6.154 -10.278 -17.937 1.00 97.25 155 VAL A CA 1
ATOM 1252 C C . VAL A 1 155 ? 5.120 -11.327 -18.320 1.00 97.25 155 VAL A C 1
ATOM 1254 O O . VAL A 1 155 ? 3.915 -11.096 -18.217 1.00 97.25 155 VAL A O 1
ATOM 1257 N N . ARG A 1 156 ? 5.601 -12.500 -18.724 1.00 95.62 156 ARG A N 1
ATOM 1258 C CA . ARG A 1 156 ? 4.807 -13.719 -18.877 1.00 95.62 156 ARG A CA 1
ATOM 1259 C C . ARG A 1 156 ? 5.585 -14.873 -18.265 1.00 95.62 156 ARG A C 1
ATOM 1261 O O . ARG A 1 156 ? 6.690 -15.170 -18.707 1.00 95.62 156 ARG A O 1
ATOM 1268 N N . ASP A 1 157 ? 5.001 -15.511 -17.259 1.00 94.19 157 ASP A N 1
ATOM 1269 C CA . ASP A 1 157 ? 5.642 -16.569 -16.476 1.00 94.19 157 ASP A CA 1
ATOM 1270 C C . ASP A 1 157 ? 6.945 -16.096 -15.819 1.00 94.19 157 ASP A C 1
ATOM 1272 O O . ASP A 1 157 ? 6.908 -15.306 -14.883 1.00 94.19 157 ASP A O 1
ATOM 1276 N N . ASP A 1 158 ? 8.092 -16.584 -16.279 1.00 96.19 158 ASP A N 1
ATOM 1277 C CA . ASP A 1 158 ? 9.425 -16.187 -15.834 1.00 96.19 158 ASP A CA 1
ATOM 1278 C C . ASP A 1 158 ? 10.157 -15.328 -16.880 1.00 96.19 158 ASP A C 1
ATOM 1280 O O . ASP A 1 158 ? 11.360 -15.105 -16.764 1.00 96.19 158 ASP A O 1
ATOM 1284 N N . ARG A 1 159 ? 9.452 -14.843 -17.910 1.00 98.12 159 ARG A N 1
ATOM 1285 C CA . ARG A 1 159 ? 10.026 -14.090 -19.029 1.00 98.12 159 ARG A CA 1
ATOM 1286 C C . ARG A 1 159 ? 9.648 -12.618 -18.977 1.00 98.12 159 ARG A C 1
ATOM 1288 O O . ARG A 1 159 ? 8.469 -12.275 -18.924 1.00 98.12 159 ARG A O 1
ATOM 1295 N N . ILE A 1 160 ? 10.647 -11.748 -19.058 1.00 98.44 160 ILE A N 1
ATOM 1296 C CA . ILE A 1 160 ? 10.476 -10.315 -19.302 1.00 98.44 160 ILE A CA 1
ATOM 1297 C C . ILE A 1 160 ? 10.308 -10.136 -20.805 1.00 98.44 160 ILE A C 1
ATOM 1299 O O . ILE A 1 160 ? 11.275 -10.299 -21.550 1.00 98.44 160 ILE A O 1
ATOM 1303 N N . LEU A 1 161 ? 9.086 -9.808 -21.221 1.00 98.44 161 LEU A N 1
ATOM 1304 C CA . LEU A 1 161 ? 8.739 -9.540 -22.616 1.00 98.44 161 LEU A CA 1
ATOM 1305 C C . LEU A 1 161 ? 9.116 -8.118 -23.019 1.00 98.44 161 LEU A C 1
ATOM 1307 O O . LEU A 1 161 ? 9.470 -7.870 -24.160 1.00 98.44 161 LEU A O 1
ATOM 1311 N N . TYR A 1 162 ? 9.047 -7.168 -22.093 1.00 98.44 162 TYR A N 1
ATOM 1312 C CA . TYR A 1 162 ? 9.471 -5.798 -22.345 1.00 98.44 162 TYR A CA 1
ATOM 1313 C C . TYR A 1 162 ? 9.746 -5.099 -21.019 1.00 98.44 162 TYR A C 1
ATOM 1315 O O . TYR A 1 162 ? 9.035 -5.326 -20.042 1.00 98.44 162 TYR A O 1
ATOM 1323 N N . GLU A 1 163 ? 10.757 -4.241 -20.969 1.00 98.19 163 GLU A N 1
ATOM 1324 C CA . GLU A 1 163 ? 10.988 -3.340 -19.843 1.00 98.19 163 GLU A CA 1
ATOM 1325 C C . GLU A 1 163 ? 11.584 -2.029 -20.352 1.00 98.19 163 GLU A C 1
ATOM 1327 O O . GLU A 1 163 ? 12.386 -2.019 -21.285 1.00 98.19 163 GLU A O 1
ATOM 1332 N N . ALA A 1 164 ? 11.182 -0.926 -19.738 1.00 98.12 164 ALA A N 1
ATOM 1333 C CA . ALA A 1 164 ? 11.684 0.401 -20.039 1.00 98.12 164 ALA A CA 1
ATOM 1334 C C . ALA A 1 164 ? 11.762 1.211 -18.747 1.00 98.12 164 ALA A C 1
ATOM 1336 O O . ALA A 1 164 ? 10.993 0.996 -17.809 1.00 98.12 164 ALA A O 1
ATOM 1337 N N . TYR A 1 165 ? 12.696 2.149 -18.714 1.00 98.38 165 TYR A N 1
ATOM 1338 C CA . TYR A 1 165 ? 13.070 2.895 -17.524 1.00 98.38 165 TYR A CA 1
ATOM 1339 C C . TYR A 1 165 ? 13.329 4.346 -17.907 1.00 98.38 165 TYR A C 1
ATOM 1341 O O . TYR A 1 165 ? 13.846 4.616 -18.994 1.00 98.38 165 TYR A O 1
ATOM 1349 N N . ALA A 1 166 ? 12.943 5.278 -17.042 1.00 97.75 166 ALA A N 1
ATOM 1350 C CA . ALA A 1 166 ? 13.249 6.684 -17.245 1.00 97.75 166 ALA A CA 1
ATOM 1351 C C . ALA A 1 166 ? 14.764 6.930 -17.100 1.00 97.75 166 ALA A C 1
ATOM 1353 O O . ALA A 1 166 ? 15.431 6.188 -16.374 1.00 97.75 166 ALA A O 1
ATOM 1354 N N . PRO A 1 167 ? 15.323 7.978 -17.737 1.00 95.81 167 PRO A N 1
ATOM 1355 C CA . PRO A 1 167 ? 16.766 8.245 -17.708 1.00 95.81 167 PRO A CA 1
ATOM 1356 C C . PRO A 1 167 ? 17.385 8.369 -16.304 1.00 95.81 167 PRO A C 1
ATOM 1358 O O . PRO A 1 167 ? 18.566 8.097 -16.124 1.00 95.81 167 PRO A O 1
ATOM 1361 N N . ASP A 1 168 ? 16.594 8.767 -15.310 1.00 95.75 168 ASP A N 1
ATOM 1362 C CA . ASP A 1 168 ? 16.976 8.967 -13.907 1.00 95.75 168 ASP A CA 1
ATOM 1363 C C . ASP A 1 168 ? 16.452 7.869 -12.951 1.00 95.75 168 ASP A C 1
ATOM 1365 O O . ASP A 1 168 ? 16.694 7.933 -11.739 1.00 95.75 168 ASP A O 1
ATOM 1369 N N . PHE A 1 169 ? 15.767 6.840 -13.468 1.00 97.38 169 PHE A N 1
ATOM 1370 C CA . PHE A 1 169 ? 15.165 5.772 -12.667 1.00 97.38 169 PHE A CA 1
ATOM 1371 C C . PHE A 1 169 ? 15.529 4.371 -13.184 1.00 97.38 169 PHE A C 1
ATOM 1373 O O . PHE A 1 169 ? 14.848 3.823 -14.043 1.00 97.38 169 PHE A O 1
ATOM 1380 N N . GLY A 1 170 ? 16.606 3.783 -12.652 1.00 96.50 170 GLY A N 1
ATOM 1381 C CA . GLY A 1 170 ? 17.127 2.475 -13.069 1.00 96.50 170 GLY A CA 1
ATOM 1382 C C . GLY A 1 170 ? 16.332 1.242 -12.592 1.00 96.50 170 GLY A C 1
ATOM 1383 O O . GLY A 1 170 ? 15.458 1.346 -11.729 1.00 96.50 170 GLY A O 1
ATOM 1384 N N . PRO A 1 171 ? 16.648 0.045 -13.130 1.00 96.50 171 PRO A N 1
ATOM 1385 C CA . PRO A 1 171 ? 15.941 -1.213 -12.846 1.00 96.50 171 PRO A CA 1
ATOM 1386 C C . PRO A 1 171 ? 16.068 -1.736 -11.410 1.00 96.50 171 PRO A C 1
ATOM 1388 O O . PRO A 1 171 ? 15.268 -2.571 -10.992 1.00 96.50 171 PRO A O 1
ATOM 1391 N N . ASP A 1 172 ? 17.074 -1.278 -10.678 1.00 95.50 172 ASP A N 1
ATOM 1392 C CA . ASP A 1 172 ? 17.397 -1.625 -9.295 1.00 95.50 172 ASP A CA 1
ATOM 1393 C C . ASP A 1 172 ? 16.753 -0.679 -8.272 1.00 95.50 172 ASP A C 1
ATOM 1395 O O . ASP A 1 172 ? 16.841 -0.914 -7.066 1.00 95.50 172 ASP A O 1
ATOM 1399 N N . ARG A 1 173 ? 16.070 0.375 -8.735 1.00 96.94 173 ARG A N 1
ATOM 1400 C CA . ARG A 1 173 ? 15.457 1.370 -7.858 1.00 96.94 173 ARG A CA 1
ATOM 1401 C C . ARG A 1 173 ? 14.051 0.952 -7.429 1.00 96.94 173 ARG A C 1
ATOM 1403 O O . ARG A 1 173 ? 13.215 0.649 -8.288 1.00 96.94 173 ARG A O 1
ATOM 1410 N N . PRO A 1 174 ? 13.743 0.961 -6.122 1.00 97.25 174 PRO A N 1
ATOM 1411 C CA . PRO A 1 174 ? 12.382 0.772 -5.662 1.00 97.25 174 PRO A CA 1
ATOM 1412 C C . PRO A 1 174 ? 11.545 2.032 -5.912 1.00 97.25 174 PRO A C 1
ATOM 1414 O O . PRO A 1 174 ? 12.010 3.159 -5.752 1.00 97.25 174 PRO A O 1
ATOM 1417 N N . HIS A 1 175 ? 10.284 1.828 -6.279 1.00 97.88 175 HIS A N 1
ATOM 1418 C CA . HIS A 1 175 ? 9.262 2.866 -6.358 1.00 97.88 175 HIS A CA 1
ATOM 1419 C C . HIS A 1 175 ? 8.127 2.503 -5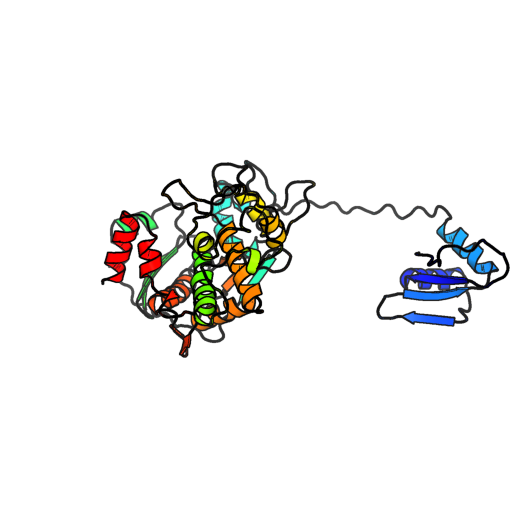.394 1.00 97.88 175 HIS A C 1
ATOM 1421 O O . HIS A 1 175 ? 7.811 1.314 -5.264 1.00 97.88 175 HIS A O 1
ATOM 1427 N N . PRO A 1 176 ? 7.476 3.472 -4.729 1.00 97.00 176 PRO A N 1
ATOM 1428 C CA . PRO A 1 176 ? 6.247 3.195 -4.006 1.00 97.00 176 PRO A CA 1
ATOM 1429 C C . PRO A 1 176 ? 5.218 2.615 -4.961 1.00 97.00 176 PRO A C 1
ATOM 1431 O O . PRO A 1 176 ? 4.950 3.182 -6.024 1.00 97.00 176 PRO A O 1
ATOM 1434 N N . ILE A 1 177 ? 4.623 1.500 -4.557 1.00 96.50 177 ILE A N 1
ATOM 1435 C CA . ILE A 1 177 ? 3.526 0.880 -5.303 1.00 96.50 177 ILE A CA 1
ATOM 1436 C C . ILE A 1 177 ? 2.168 1.431 -4.836 1.00 96.50 177 ILE A C 1
ATOM 1438 O O . ILE A 1 177 ? 1.128 1.075 -5.389 1.00 96.50 177 ILE A O 1
ATOM 1442 N N . MET A 1 178 ? 2.181 2.334 -3.845 1.00 94.94 178 MET A N 1
ATOM 1443 C C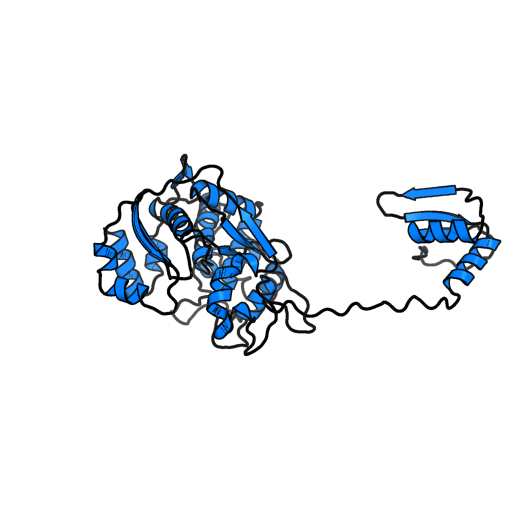A . MET A 1 178 ? 1.019 3.046 -3.309 1.00 94.94 178 MET A CA 1
ATOM 1444 C C . MET A 1 178 ? -0.125 2.061 -3.023 1.00 94.94 178 MET A C 1
ATOM 1446 O O . MET A 1 178 ? 0.072 1.006 -2.423 1.00 94.94 178 MET A O 1
ATOM 1450 N N . SER A 1 179 ? -1.334 2.350 -3.496 1.00 94.81 179 SER A N 1
ATOM 1451 C CA . SER A 1 179 ? -2.503 1.506 -3.262 1.00 94.81 179 SER A CA 1
ATOM 1452 C C . SER A 1 179 ? -2.457 0.121 -3.909 1.00 94.81 179 SER A C 1
ATOM 1454 O O . SER A 1 179 ? -3.303 -0.701 -3.565 1.00 94.81 179 SER A O 1
ATOM 1456 N N . ILE A 1 180 ? -1.464 -0.210 -4.748 1.00 96.44 180 ILE A N 1
ATOM 1457 C CA . ILE A 1 180 ? -1.232 -1.612 -5.132 1.00 96.44 180 ILE A CA 1
ATOM 1458 C C . ILE A 1 180 ? -0.932 -2.447 -3.881 1.00 96.44 180 ILE A C 1
ATOM 1460 O O . ILE A 1 180 ? -1.355 -3.598 -3.815 1.00 96.44 180 ILE A O 1
ATOM 1464 N N . THR A 1 181 ? -0.307 -1.878 -2.841 1.00 96.25 181 THR A N 1
ATOM 1465 C CA . THR A 1 181 ? -0.045 -2.585 -1.577 1.00 96.25 181 THR A CA 1
ATOM 1466 C C . THR A 1 181 ? -1.318 -3.123 -0.924 1.00 96.25 181 THR A C 1
ATOM 1468 O O . THR A 1 181 ? -1.259 -4.156 -0.272 1.00 96.25 181 THR A O 1
ATOM 1471 N N . LYS A 1 182 ? -2.491 -2.511 -1.144 1.00 94.62 182 LYS A N 1
ATOM 1472 C CA . LYS A 1 182 ? -3.773 -3.006 -0.608 1.00 94.62 182 LYS A CA 1
ATOM 1473 C C . LYS A 1 182 ? -4.119 -4.409 -1.123 1.00 94.62 182 LYS A C 1
ATOM 1475 O O . LYS A 1 182 ? -4.824 -5.149 -0.453 1.00 94.62 182 LYS A O 1
ATOM 1480 N N . THR A 1 183 ? -3.570 -4.827 -2.266 1.00 93.62 183 THR A N 1
ATOM 1481 C CA . THR A 1 183 ? -3.779 -6.188 -2.790 1.00 93.62 183 THR A CA 1
ATOM 1482 C C . THR A 1 183 ? -3.187 -7.282 -1.893 1.00 93.62 183 THR A C 1
ATOM 1484 O O . THR A 1 183 ? -3.625 -8.427 -1.992 1.00 93.62 183 THR A O 1
ATOM 1487 N N . THR A 1 184 ? -2.273 -6.958 -0.964 1.00 94.62 184 THR A N 1
ATOM 1488 C CA . THR A 1 184 ? -1.804 -7.928 0.041 1.00 94.62 184 THR A CA 1
ATOM 1489 C C . THR A 1 184 ? -2.934 -8.345 0.984 1.00 94.62 184 THR A C 1
ATOM 1491 O O . THR A 1 184 ? -2.984 -9.500 1.403 1.00 94.62 184 THR A O 1
ATOM 1494 N N . ILE A 1 185 ? -3.894 -7.448 1.236 1.00 93.56 185 ILE A N 1
ATOM 1495 C CA . ILE A 1 185 ? -5.084 -7.714 2.051 1.00 93.56 185 ILE A CA 1
ATOM 1496 C C . ILE A 1 185 ? -5.918 -8.822 1.409 1.00 93.56 185 ILE A C 1
ATOM 1498 O O . ILE A 1 185 ? -6.383 -9.697 2.122 1.00 93.56 185 ILE A O 1
ATOM 1502 N N . ASN A 1 186 ? -6.040 -8.874 0.078 1.00 88.06 186 ASN A N 1
ATOM 1503 C CA . ASN A 1 186 ? -6.806 -9.933 -0.596 1.00 88.06 186 ASN A CA 1
ATOM 1504 C C . ASN A 1 186 ? -6.226 -11.333 -0.333 1.00 88.06 186 ASN A C 1
ATOM 1506 O O . ASN A 1 186 ? -6.973 -12.302 -0.182 1.00 88.06 186 ASN A O 1
ATOM 1510 N N . LEU A 1 187 ? -4.895 -11.440 -0.258 1.00 90.00 187 LEU A N 1
ATOM 1511 C CA . LEU A 1 187 ? -4.205 -12.690 0.064 1.00 90.00 187 LEU A CA 1
ATOM 1512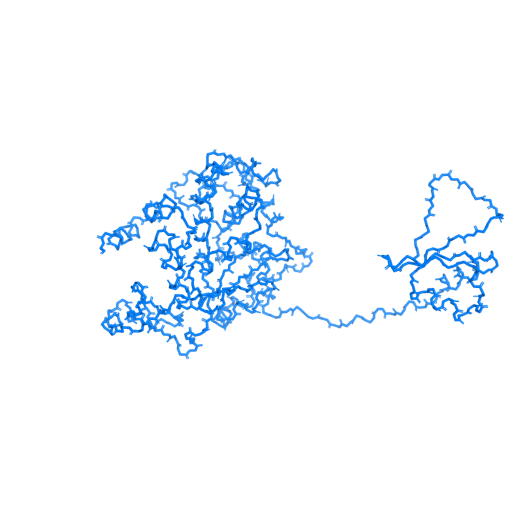 C C . LEU A 1 187 ? -4.444 -13.084 1.531 1.00 90.00 187 LEU A C 1
ATOM 1514 O O . LEU A 1 187 ? -4.816 -14.221 1.818 1.00 90.00 187 LEU A O 1
ATOM 1518 N N . MET A 1 188 ? -4.289 -12.126 2.448 1.00 93.75 188 MET A N 1
ATOM 1519 C CA . MET A 1 188 ? -4.416 -12.343 3.892 1.00 93.75 188 MET A CA 1
ATOM 1520 C C . MET A 1 188 ? -5.872 -12.581 4.336 1.00 93.75 188 MET A C 1
ATOM 1522 O O . MET A 1 188 ? -6.169 -13.593 4.970 1.00 93.75 188 MET A O 1
ATOM 1526 N N . LEU A 1 189 ? -6.791 -11.682 3.964 1.00 91.50 189 LEU A N 1
ATOM 1527 C CA . LEU A 1 189 ? -8.221 -11.753 4.282 1.00 91.50 189 LEU A CA 1
ATOM 1528 C C . LEU A 1 189 ? -8.845 -13.015 3.701 1.00 91.50 189 LEU A C 1
ATOM 1530 O O . LEU A 1 189 ? -9.586 -13.707 4.387 1.00 91.50 189 LEU A O 1
ATOM 1534 N N . GLY A 1 190 ? -8.503 -13.345 2.454 1.00 87.94 190 GLY A N 1
ATOM 1535 C CA . GLY A 1 190 ? -8.993 -14.547 1.796 1.00 87.94 190 GLY A CA 1
ATOM 1536 C C . GLY A 1 190 ? -8.687 -15.827 2.567 1.00 87.94 190 GLY A C 1
ATOM 1537 O O . GLY A 1 190 ? -9.562 -16.673 2.728 1.00 87.94 190 GLY A O 1
ATOM 1538 N N . ARG A 1 191 ? -7.461 -15.940 3.090 1.00 88.69 191 ARG A N 1
ATOM 1539 C CA . ARG A 1 191 ? -7.071 -17.060 3.954 1.00 88.69 191 ARG A CA 1
ATOM 1540 C C . ARG A 1 191 ? -7.815 -17.035 5.282 1.00 88.69 191 ARG A C 1
ATOM 1542 O O . ARG A 1 191 ? -8.377 -18.049 5.659 1.00 88.69 191 ARG A O 1
ATOM 1549 N N . CYS A 1 192 ? -7.907 -15.878 5.936 1.00 92.00 192 CYS A N 1
ATOM 1550 C CA . CYS A 1 192 ? -8.645 -15.762 7.196 1.00 92.00 192 CYS A CA 1
ATOM 1551 C C . CYS A 1 192 ? -10.129 -16.145 7.051 1.00 92.00 192 CYS A C 1
ATOM 1553 O O . CYS A 1 192 ? -10.685 -16.751 7.960 1.00 92.00 192 CYS A O 1
ATOM 1555 N N . VAL A 1 193 ? -10.763 -15.830 5.917 1.00 90.12 193 VAL A N 1
ATOM 1556 C CA . VAL A 1 193 ? -12.143 -16.248 5.619 1.00 90.12 193 VAL A CA 1
ATOM 1557 C C . VAL A 1 193 ? -12.223 -17.755 5.376 1.00 90.12 193 VAL A C 1
ATOM 1559 O O . VAL A 1 193 ? -13.065 -18.423 5.969 1.00 90.12 193 VAL A O 1
ATOM 1562 N N . SER A 1 194 ? -11.332 -18.310 4.547 1.00 86.94 194 SER A N 1
ATOM 1563 C CA . SER A 1 194 ? -11.289 -19.757 4.282 1.00 86.94 194 SER A CA 1
ATOM 1564 C C . SER A 1 194 ? -11.029 -20.578 5.549 1.00 86.94 194 SER A C 1
ATOM 1566 O O . SER A 1 194 ? -11.567 -21.673 5.691 1.00 86.94 194 SER A O 1
ATOM 1568 N N . ASP A 1 195 ? -10.220 -20.050 6.465 1.00 90.31 195 ASP A N 1
ATOM 1569 C CA . ASP A 1 195 ? -9.874 -20.689 7.735 1.00 90.31 195 ASP A CA 1
ATOM 1570 C C . ASP A 1 195 ? -10.961 -20.473 8.813 1.00 90.31 195 ASP A C 1
ATOM 1572 O O . ASP A 1 195 ? -10.823 -20.950 9.938 1.00 90.31 195 ASP A O 1
ATOM 1576 N N . GLY A 1 196 ? -12.046 -19.754 8.494 1.00 93.00 196 GLY A N 1
ATOM 1577 C CA . GLY A 1 196 ? -13.152 -19.472 9.416 1.00 93.00 196 GLY A CA 1
ATOM 1578 C C . GLY A 1 196 ? -12.820 -18.468 10.527 1.00 93.00 196 GLY A C 1
ATOM 1579 O O . GLY A 1 196 ? -13.568 -18.361 11.496 1.00 93.00 196 GLY A O 1
ATOM 1580 N N . LEU A 1 197 ? -11.711 -17.733 10.405 1.00 96.00 197 LEU A N 1
ATOM 1581 C CA . LEU A 1 197 ? -11.275 -16.716 11.370 1.00 96.00 197 LEU A CA 1
ATOM 1582 C C . LEU A 1 197 ? -12.026 -15.392 11.186 1.00 96.00 197 LEU A C 1
ATOM 1584 O O . LEU A 1 197 ? -12.258 -14.666 12.152 1.00 96.00 197 LEU A O 1
ATOM 1588 N N . ILE A 1 198 ? -12.398 -15.071 9.945 1.00 95.81 198 ILE A N 1
ATOM 1589 C CA . ILE A 1 198 ? -13.152 -13.865 9.598 1.00 95.81 198 ILE A CA 1
ATOM 1590 C C . ILE A 1 198 ? -14.428 -14.253 8.853 1.00 95.81 198 ILE A C 1
ATOM 1592 O O . ILE A 1 198 ? -14.387 -14.951 7.845 1.00 95.81 198 ILE A O 1
ATOM 1596 N N . ASP A 1 199 ? -15.552 -13.735 9.328 1.00 94.75 199 ASP A N 1
ATOM 1597 C CA . ASP A 1 199 ? -16.844 -13.763 8.665 1.00 94.75 199 ASP A CA 1
ATOM 1598 C C . ASP A 1 199 ? -17.097 -12.372 8.073 1.00 94.75 199 ASP A C 1
ATOM 1600 O O . ASP A 1 199 ? -17.041 -11.353 8.768 1.00 94.75 199 ASP A O 1
ATOM 1604 N N . LEU A 1 200 ? -17.329 -12.332 6.761 1.00 93.25 200 LEU A N 1
ATOM 1605 C CA . LEU A 1 200 ? -17.483 -11.092 6.010 1.00 93.25 200 LEU A CA 1
ATOM 1606 C C . LEU A 1 200 ? -18.763 -10.333 6.384 1.00 93.25 200 LEU A C 1
ATOM 1608 O O . LEU A 1 200 ? -18.796 -9.108 6.247 1.00 93.25 200 LEU A O 1
ATOM 1612 N N . ASP A 1 201 ? -19.788 -11.031 6.871 1.00 96.44 201 ASP A N 1
ATOM 1613 C CA . ASP A 1 201 ? -21.081 -10.433 7.205 1.00 96.44 201 ASP A CA 1
ATOM 1614 C C . ASP A 1 201 ? -21.128 -9.887 8.640 1.00 96.44 201 ASP A C 1
ATOM 1616 O O . ASP A 1 201 ? -22.067 -9.175 9.005 1.00 96.44 201 ASP A O 1
ATOM 1620 N N . ARG A 1 202 ? -20.096 -10.151 9.453 1.00 98.00 202 ARG A N 1
ATOM 1621 C CA . ARG A 1 202 ? -20.002 -9.612 10.814 1.00 98.00 202 ARG A CA 1
ATOM 1622 C C . ARG A 1 202 ? -19.591 -8.138 10.824 1.00 98.00 202 ARG A C 1
ATOM 1624 O O . ARG A 1 202 ? -18.844 -7.697 9.942 1.00 98.00 202 ARG A O 1
ATOM 1631 N N . PRO A 1 203 ? -20.065 -7.362 11.815 1.00 98.69 203 PRO A N 1
ATOM 1632 C CA . PRO A 1 203 ? -19.682 -5.965 11.963 1.00 98.69 203 PRO A CA 1
ATOM 1633 C C . PRO A 1 203 ? -18.217 -5.835 12.405 1.00 98.69 203 PRO A C 1
ATOM 1635 O O . PRO A 1 203 ? -17.696 -6.686 13.126 1.00 98.69 203 PRO A O 1
ATOM 1638 N N . VAL A 1 204 ? -17.546 -4.750 12.013 1.00 98.81 204 VAL A N 1
ATOM 1639 C CA . VAL A 1 204 ? -16.127 -4.507 12.337 1.00 98.81 204 VAL A CA 1
ATOM 1640 C C . VAL A 1 204 ? -15.881 -4.514 13.849 1.00 98.81 204 VAL A C 1
ATOM 1642 O O . VAL A 1 204 ? -14.868 -5.060 14.288 1.00 98.81 204 VAL A O 1
ATOM 1645 N N . LYS A 1 205 ? -16.808 -3.979 14.656 1.00 98.69 205 LYS A N 1
ATOM 1646 C CA . LYS A 1 205 ? -16.680 -3.951 16.126 1.00 98.69 205 LYS A CA 1
ATOM 1647 C C . LYS A 1 205 ? -16.573 -5.333 16.780 1.00 98.69 205 LYS A C 1
ATOM 1649 O O . LYS A 1 205 ? -16.029 -5.430 17.874 1.00 98.69 205 LYS A O 1
ATOM 1654 N N . ASP A 1 206 ? -17.065 -6.393 16.129 1.00 98.75 206 ASP A N 1
ATOM 1655 C CA . ASP A 1 206 ? -16.934 -7.762 16.650 1.00 98.75 206 ASP A CA 1
ATOM 1656 C C . ASP A 1 206 ? -15.465 -8.212 16.654 1.00 98.75 206 ASP A C 1
ATOM 1658 O O . ASP A 1 206 ? -15.070 -9.035 17.479 1.00 98.75 206 ASP A O 1
ATOM 1662 N N . TYR A 1 207 ? -14.652 -7.657 15.749 1.00 98.75 207 TYR A N 1
ATOM 1663 C CA . TYR A 1 207 ? -13.210 -7.885 15.683 1.00 98.75 207 TYR A CA 1
ATOM 1664 C C . TYR A 1 207 ? -12.420 -6.802 16.414 1.00 98.75 207 TYR A C 1
ATOM 1666 O O . TYR A 1 207 ? -11.411 -7.107 17.040 1.00 98.75 207 TYR A O 1
ATOM 1674 N N . LEU A 1 208 ? -12.866 -5.547 16.345 1.00 98.75 208 LEU A N 1
ATOM 1675 C CA . LEU A 1 208 ? -12.183 -4.382 16.910 1.00 98.75 208 LEU A CA 1
ATOM 1676 C C . LEU A 1 208 ? -13.138 -3.598 17.829 1.00 98.75 208 LEU A C 1
ATOM 1678 O O . LEU A 1 208 ? -13.703 -2.595 17.391 1.00 98.75 208 LEU A O 1
ATOM 1682 N N . PRO A 1 209 ? -13.351 -4.027 19.087 1.00 98.44 209 PRO A N 1
ATOM 1683 C CA . PRO A 1 209 ? -14.307 -3.385 19.997 1.00 98.44 209 PRO A CA 1
ATOM 1684 C C . PRO A 1 209 ? -14.042 -1.897 20.262 1.00 98.44 209 PRO A C 1
ATOM 1686 O O . PRO A 1 209 ? -14.956 -1.163 20.624 1.00 98.44 209 PRO A O 1
ATOM 16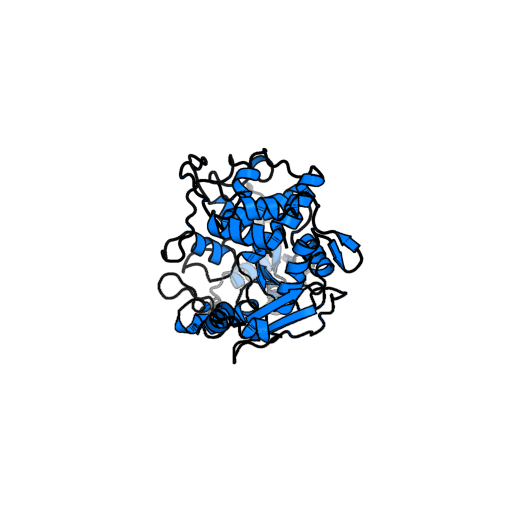89 N N . GLU A 1 210 ? -12.796 -1.452 20.097 1.00 98.25 210 GLU A N 1
ATOM 1690 C CA . GLU A 1 210 ? -12.361 -0.067 20.281 1.00 98.25 210 GLU A CA 1
ATOM 1691 C C . GLU A 1 210 ? -12.531 0.834 19.045 1.00 98.25 210 GLU A C 1
ATOM 1693 O O . GLU A 1 210 ? -12.185 2.014 19.104 1.00 98.25 210 GLU A O 1
ATOM 1698 N N . ILE A 1 211 ? -13.016 0.311 17.914 1.00 98.62 211 ILE A N 1
ATOM 1699 C CA . ILE A 1 211 ? -13.124 1.088 16.673 1.00 98.62 211 ILE A CA 1
ATOM 1700 C C . ILE A 1 211 ? -14.170 2.213 16.782 1.00 98.62 211 ILE A C 1
ATOM 1702 O O . ILE A 1 211 ? -15.195 2.079 17.453 1.00 98.62 211 ILE A O 1
ATOM 1706 N N . GLY A 1 212 ? -13.929 3.321 16.078 1.00 97.88 212 GLY A N 1
ATOM 1707 C CA . GLY A 1 212 ? -14.825 4.476 16.043 1.00 97.88 212 GLY A CA 1
ATOM 1708 C C . GLY A 1 212 ? -16.163 4.206 15.347 1.00 97.88 212 GLY A C 1
ATOM 1709 O O . GLY A 1 212 ? -16.336 3.233 14.601 1.00 97.88 212 GLY A O 1
ATOM 1710 N N . THR A 1 213 ? -17.124 5.114 15.543 1.00 98.50 213 THR A N 1
ATOM 1711 C CA . THR A 1 213 ? -18.478 4.995 14.970 1.00 98.50 213 THR A CA 1
ATOM 1712 C C . THR A 1 213 ? -18.489 4.983 13.443 1.00 98.50 213 THR A C 1
ATOM 1714 O O . THR A 1 213 ? -19.413 4.433 12.854 1.00 98.50 213 THR A O 1
ATOM 1717 N N . GLY A 1 214 ? -17.440 5.498 12.792 1.00 98.38 214 GLY A N 1
ATOM 1718 C CA . GLY A 1 214 ? -17.285 5.474 11.337 1.00 98.38 214 GLY A CA 1
ATOM 1719 C C . GLY A 1 214 ? -17.074 4.088 10.725 1.00 98.38 214 GLY A C 1
ATOM 1720 O O . GLY A 1 214 ? -17.150 3.960 9.502 1.00 98.38 214 GLY A O 1
ATOM 1721 N N . TYR A 1 215 ? -16.826 3.059 11.543 1.00 98.69 215 TYR A N 1
ATOM 1722 C CA . TYR A 1 215 ? -16.710 1.669 11.085 1.00 98.69 215 TYR A CA 1
ATOM 1723 C C . TYR A 1 215 ? -17.434 0.650 11.961 1.00 98.69 215 TYR A C 1
ATOM 1725 O O . TYR A 1 215 ? -17.733 -0.425 11.455 1.00 98.69 215 TYR A O 1
ATOM 1733 N N . ALA A 1 216 ? -17.723 0.951 13.232 1.00 98.56 216 ALA A N 1
ATOM 1734 C CA . ALA A 1 216 ? -18.190 -0.034 14.214 1.00 98.56 216 ALA A CA 1
ATOM 1735 C C . ALA A 1 216 ? -19.317 -0.957 13.712 1.00 98.56 216 ALA A C 1
ATOM 1737 O O . ALA A 1 216 ? -19.225 -2.174 13.873 1.00 98.56 216 ALA A O 1
ATOM 1738 N N . GLU A 1 217 ? -20.342 -0.392 13.068 1.00 98.44 217 GLU A N 1
ATOM 1739 C CA . GLU A 1 217 ? -21.503 -1.140 12.559 1.00 98.44 217 GLU A CA 1
ATOM 1740 C C . GLU A 1 217 ? -21.372 -1.578 11.089 1.00 98.44 217 GLU A C 1
ATOM 1742 O O . GLU A 1 217 ? -22.231 -2.297 10.583 1.00 98.44 217 GLU A O 1
ATOM 1747 N N . ALA A 1 218 ? -20.325 -1.154 10.374 1.00 98.31 218 ALA A N 1
ATOM 1748 C CA . ALA A 1 218 ? -20.096 -1.606 9.006 1.00 98.31 218 ALA A CA 1
ATOM 1749 C C . ALA A 1 218 ? -19.696 -3.082 9.021 1.00 98.31 218 ALA A C 1
ATOM 1751 O O . ALA A 1 218 ? -18.959 -3.519 9.902 1.00 98.31 218 ALA A O 1
ATOM 1752 N N . THR A 1 219 ? -20.135 -3.855 8.029 1.00 98.38 219 THR A N 1
ATOM 1753 C CA . THR A 1 219 ? -19.644 -5.228 7.878 1.00 98.38 219 THR A CA 1
ATOM 1754 C C . THR A 1 219 ? -18.208 -5.236 7.356 1.00 98.38 219 THR A C 1
ATOM 1756 O O . THR A 1 219 ? -17.766 -4.306 6.662 1.00 98.38 219 THR A O 1
ATOM 1759 N N . VAL A 1 220 ? -17.469 -6.312 7.638 1.00 97.25 220 VAL A N 1
ATOM 1760 C CA . VAL A 1 220 ? -16.137 -6.521 7.046 1.00 97.25 220 VAL A CA 1
ATOM 1761 C C . VAL A 1 220 ? -16.227 -6.494 5.517 1.00 97.25 220 VAL A C 1
ATOM 1763 O O . VAL A 1 220 ? -15.395 -5.866 4.860 1.00 97.25 220 VAL A O 1
ATOM 1766 N N . LYS A 1 221 ? -17.287 -7.081 4.945 1.00 94.62 221 LYS A N 1
ATOM 1767 C CA . LYS A 1 221 ? -17.570 -7.049 3.508 1.00 94.62 221 LYS A CA 1
ATOM 1768 C C . LYS A 1 221 ? -17.707 -5.626 2.971 1.00 94.62 221 LYS A C 1
ATOM 1770 O O . LYS A 1 221 ? -17.040 -5.282 2.001 1.00 94.62 221 LYS A O 1
ATOM 1775 N N . ALA A 1 222 ? -18.548 -4.795 3.591 1.00 94.81 222 ALA A N 1
ATOM 1776 C CA . ALA A 1 222 ? -18.756 -3.417 3.145 1.00 94.81 222 ALA A CA 1
ATOM 1777 C C . ALA A 1 222 ? -17.451 -2.610 3.203 1.00 94.81 222 ALA A C 1
ATOM 1779 O O . ALA A 1 222 ? -17.171 -1.808 2.312 1.00 94.81 222 ALA A O 1
ATOM 1780 N N . THR A 1 223 ? -16.621 -2.871 4.215 1.00 96.50 223 THR A N 1
ATOM 1781 C CA . THR A 1 223 ? -15.295 -2.260 4.347 1.00 96.50 223 THR A CA 1
ATOM 1782 C C . THR A 1 223 ? -14.364 -2.694 3.208 1.00 96.50 223 THR A C 1
ATOM 1784 O O . THR A 1 223 ? -13.756 -1.837 2.562 1.00 96.50 223 THR A O 1
ATOM 1787 N N . ALA A 1 224 ? -14.302 -3.997 2.903 1.00 93.12 224 ALA A N 1
ATOM 1788 C CA . ALA A 1 224 ? -13.490 -4.558 1.816 1.00 93.12 224 ALA A CA 1
ATOM 1789 C C . ALA A 1 224 ? -13.928 -4.085 0.423 1.00 93.12 224 ALA A C 1
ATOM 1791 O O . ALA A 1 224 ? -13.085 -3.814 -0.432 1.00 93.12 224 ALA A O 1
ATOM 1792 N N . ASP A 1 225 ? -15.233 -3.906 0.224 1.00 91.00 225 ASP A N 1
ATOM 1793 C CA . ASP A 1 225 ? -15.823 -3.421 -1.025 1.00 91.00 225 ASP A CA 1
ATOM 1794 C C . ASP A 1 225 ? -15.720 -1.894 -1.192 1.00 91.00 225 ASP A C 1
ATOM 1796 O O . ASP A 1 225 ? -16.247 -1.351 -2.163 1.00 91.00 225 ASP A O 1
ATOM 1800 N N . MET A 1 226 ? -15.060 -1.183 -0.263 1.00 93.94 226 MET A N 1
ATOM 1801 C CA . MET A 1 226 ? -14.972 0.284 -0.271 1.00 93.94 226 MET A CA 1
ATOM 1802 C C . MET A 1 226 ? -16.364 0.946 -0.270 1.00 93.94 226 MET A C 1
ATOM 1804 O O . MET A 1 226 ? -16.625 1.918 -0.977 1.00 93.94 226 MET A O 1
ATOM 1808 N N . ASN A 1 227 ? -17.287 0.393 0.519 1.00 95.44 227 ASN A N 1
ATOM 1809 C CA . ASN A 1 227 ? -18.715 0.705 0.476 1.00 95.44 227 ASN A CA 1
ATOM 1810 C C . ASN A 1 227 ? -19.265 1.195 1.828 1.00 95.44 227 ASN A C 1
ATOM 1812 O O . ASN A 1 227 ? -20.396 0.888 2.199 1.00 95.44 227 ASN A O 1
ATOM 1816 N N . VAL A 1 228 ? -18.452 1.942 2.577 1.00 96.62 228 VAL A N 1
ATOM 1817 C CA . VAL A 1 228 ? -18.811 2.497 3.892 1.00 96.62 228 VAL A CA 1
ATOM 1818 C C . VAL A 1 228 ? -18.919 4.013 3.779 1.00 96.62 228 VAL A C 1
ATOM 1820 O O . VAL A 1 228 ? -17.955 4.673 3.379 1.00 96.62 228 VAL A O 1
ATOM 1823 N N . ALA A 1 229 ? -20.081 4.574 4.110 1.00 97.62 229 ALA A N 1
ATOM 1824 C CA . ALA A 1 229 ? -20.254 6.018 4.245 1.00 97.62 229 ALA A CA 1
ATOM 1825 C C . ALA A 1 229 ? -19.795 6.454 5.646 1.00 97.62 229 ALA A C 1
ATOM 1827 O O . ALA A 1 229 ? -20.288 5.946 6.639 1.00 97.62 229 ALA A O 1
ATOM 1828 N N . ASN A 1 230 ? -18.819 7.348 5.751 1.00 97.62 230 ASN A N 1
ATOM 1829 C CA . ASN A 1 230 ? -18.347 7.885 7.030 1.00 97.62 230 ASN A CA 1
ATOM 1830 C C . ASN A 1 230 ? -17.675 9.244 6.798 1.00 97.62 230 ASN A C 1
ATOM 1832 O O . ASN A 1 230 ? -17.573 9.689 5.652 1.00 97.62 230 ASN A O 1
ATOM 1836 N N . ASP A 1 231 ? -17.222 9.887 7.872 1.00 97.44 231 ASP A N 1
ATOM 1837 C CA . ASP A 1 231 ? -16.706 11.260 7.836 1.00 97.44 231 ASP A CA 1
ATOM 1838 C C . ASP A 1 231 ? -15.246 11.351 7.349 1.00 97.44 231 ASP A C 1
ATOM 1840 O O . ASP A 1 231 ? -14.648 12.426 7.351 1.00 97.44 231 ASP A O 1
ATOM 1844 N N . TYR A 1 232 ? -14.661 10.234 6.903 1.00 97.81 232 TYR A N 1
ATOM 1845 C CA . TYR A 1 232 ? -13.343 10.221 6.280 1.00 97.81 232 TYR A CA 1
ATOM 1846 C C . TYR A 1 232 ? -13.434 10.637 4.803 1.00 97.81 232 TYR A C 1
ATOM 1848 O O . TYR A 1 232 ? -14.136 10.024 3.991 1.00 97.81 232 TYR A O 1
ATOM 1856 N N . THR A 1 233 ? -12.656 11.649 4.442 1.00 96.62 233 THR A N 1
ATOM 1857 C CA . THR A 1 233 ? -12.476 12.183 3.093 1.00 96.62 233 THR A CA 1
ATOM 1858 C C . THR A 1 233 ? -11.143 11.741 2.476 1.00 96.62 233 THR A C 1
ATOM 1860 O O . THR A 1 233 ? -10.101 11.719 3.135 1.00 96.62 233 THR A O 1
ATOM 1863 N N . GLU A 1 234 ? -11.190 11.390 1.184 1.00 94.06 234 GLU A N 1
ATOM 1864 C CA . GLU A 1 234 ? -10.032 11.002 0.362 1.00 94.06 234 GLU A CA 1
ATOM 1865 C C . GLU A 1 234 ? -9.926 11.881 -0.895 1.00 94.06 234 GLU A C 1
ATOM 1867 O O . GLU A 1 234 ? -9.948 11.404 -2.030 1.00 94.06 234 GLU A O 1
ATOM 1872 N N . ASP A 1 235 ? -9.837 13.192 -0.696 1.00 92.75 235 ASP A N 1
ATOM 1873 C CA . ASP A 1 235 ? -9.563 14.149 -1.767 1.00 92.75 235 ASP A CA 1
ATOM 1874 C C . ASP A 1 235 ? -8.124 14.676 -1.663 1.00 92.75 235 ASP A C 1
ATOM 1876 O O . ASP A 1 235 ? -7.785 15.410 -0.741 1.00 92.75 235 ASP A O 1
ATOM 1880 N N . TYR A 1 236 ? -7.253 14.305 -2.604 1.00 89.06 236 TYR A N 1
ATOM 1881 C CA . TYR A 1 236 ? -5.858 14.777 -2.634 1.00 89.06 236 TYR A CA 1
ATOM 1882 C C . TYR A 1 236 ? -5.705 16.217 -3.160 1.00 89.06 236 TYR A C 1
ATOM 1884 O O . TYR A 1 236 ? -4.593 16.760 -3.180 1.00 89.06 236 TYR A O 1
ATOM 1892 N N . THR A 1 237 ? -6.796 16.821 -3.635 1.00 89.94 237 THR A N 1
ATOM 1893 C CA . THR A 1 237 ? -6.854 18.218 -4.078 1.00 89.94 237 THR A CA 1
ATOM 1894 C C . THR A 1 237 ? -7.316 19.166 -2.974 1.00 89.94 237 THR A C 1
ATOM 1896 O O . THR A 1 237 ? -6.999 20.350 -3.047 1.00 89.94 237 THR A O 1
ATOM 1899 N N . ASP A 1 238 ? -7.971 18.650 -1.929 1.00 93.12 238 ASP A N 1
ATOM 1900 C CA . ASP A 1 238 ? -8.348 19.408 -0.735 1.00 93.12 238 ASP A CA 1
ATOM 1901 C C . ASP A 1 238 ? -7.311 19.229 0.379 1.00 93.12 238 ASP A C 1
ATOM 1903 O O . ASP A 1 238 ? -7.203 18.168 0.993 1.00 93.12 238 ASP A O 1
ATOM 1907 N N . ALA A 1 239 ? -6.579 20.295 0.700 1.00 90.62 239 ALA A N 1
ATOM 1908 C CA . ALA A 1 239 ? -5.600 20.314 1.783 1.00 90.62 239 ALA A CA 1
ATOM 1909 C C . ALA A 1 239 ? -6.171 19.954 3.167 1.00 90.62 239 ALA A C 1
ATOM 1911 O O . ALA A 1 239 ? -5.395 19.619 4.060 1.00 90.62 239 ALA A O 1
ATOM 1912 N N . ASN A 1 240 ? -7.487 20.016 3.376 1.00 91.75 240 ASN A N 1
ATOM 1913 C CA . ASN A 1 240 ? -8.135 19.665 4.644 1.00 91.75 240 ASN A CA 1
ATOM 1914 C C . ASN A 1 240 ? -8.718 18.247 4.662 1.00 91.75 240 ASN A C 1
ATOM 1916 O O . ASN A 1 240 ? -9.357 17.860 5.638 1.00 91.75 240 ASN A O 1
ATOM 1920 N N . SER A 1 241 ? -8.490 17.472 3.605 1.00 94.44 241 SER A N 1
ATOM 1921 C CA . SER A 1 241 ? -8.917 16.083 3.516 1.00 94.44 241 SER A CA 1
ATOM 1922 C C . SER A 1 241 ? -8.254 15.212 4.587 1.00 94.44 241 SER A C 1
ATOM 1924 O O . SER A 1 241 ? -7.045 15.296 4.815 1.00 94.44 241 SER A O 1
ATOM 1926 N N . THR A 1 242 ? -9.024 14.319 5.213 1.00 95.12 242 THR A N 1
ATOM 1927 C CA . THR A 1 242 ? -8.547 13.466 6.319 1.00 95.12 242 THR A CA 1
ATOM 1928 C C . THR A 1 242 ? -7.480 12.455 5.895 1.00 95.12 242 THR A C 1
ATOM 1930 O O . THR A 1 242 ? -6.767 11.917 6.741 1.00 95.12 242 THR A O 1
ATOM 1933 N N . VAL A 1 243 ? -7.309 12.207 4.589 1.00 94.62 243 VAL A N 1
ATOM 1934 C CA . VAL A 1 243 ? -6.198 11.390 4.067 1.00 94.62 243 VAL A CA 1
ATOM 1935 C C . VAL A 1 243 ? -4.837 11.927 4.497 1.00 94.62 243 VAL A C 1
ATOM 1937 O O . VAL A 1 243 ? -3.920 11.159 4.773 1.00 94.62 243 VAL A O 1
ATOM 1940 N N . PHE A 1 244 ? -4.721 13.242 4.635 1.00 94.19 244 PHE A N 1
ATOM 1941 C CA . PHE A 1 244 ? -3.511 13.885 5.099 1.00 94.19 244 PHE A CA 1
ATOM 1942 C C . PHE A 1 244 ? -3.278 13.599 6.591 1.00 94.19 244 PHE A C 1
ATOM 1944 O O . PHE A 1 244 ? -2.155 13.315 7.011 1.00 94.19 244 PHE A O 1
ATOM 1951 N N . ASP A 1 245 ? -4.313 13.596 7.420 1.00 94.19 245 ASP A N 1
ATOM 1952 C CA . ASP A 1 245 ? -4.162 13.227 8.833 1.00 94.19 245 ASP A CA 1
ATOM 1953 C C . ASP A 1 245 ? -3.743 11.752 8.975 1.00 94.19 245 ASP A C 1
ATOM 1955 O O . ASP A 1 245 ? -2.826 11.444 9.740 1.00 94.19 245 ASP A O 1
ATOM 1959 N N . LEU A 1 246 ? -4.270 10.871 8.114 1.00 95.56 246 LEU A N 1
ATOM 1960 C CA . LEU A 1 246 ? -3.781 9.495 7.987 1.00 95.56 246 LEU A CA 1
ATOM 1961 C C . LEU A 1 246 ? -2.302 9.437 7.559 1.00 95.56 246 LEU A C 1
ATOM 1963 O O . LEU A 1 246 ? -1.546 8.653 8.124 1.00 95.56 246 LEU A O 1
ATOM 1967 N N . GLU A 1 247 ? -1.844 10.260 6.608 1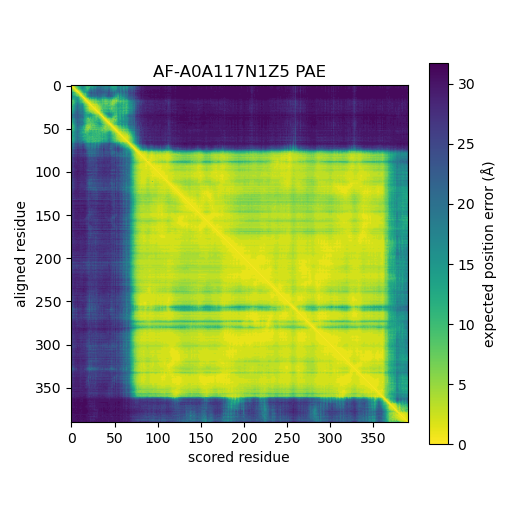.00 94.94 247 GLU A N 1
ATOM 1968 C CA . GLU A 1 247 ? -0.418 10.327 6.236 1.00 94.94 247 GLU A CA 1
ATOM 1969 C C . GLU A 1 247 ? 0.477 10.681 7.436 1.00 94.94 247 GLU A C 1
ATOM 1971 O O . GLU A 1 247 ? 1.586 10.156 7.556 1.00 94.94 247 GLU A O 1
ATOM 1976 N N . ALA A 1 248 ? 0.014 11.556 8.335 1.00 94.75 248 ALA A N 1
ATOM 1977 C CA . ALA A 1 248 ? 0.754 11.877 9.555 1.00 94.75 248 ALA A CA 1
ATOM 1978 C C . ALA A 1 248 ? 0.792 10.678 10.517 1.00 94.75 248 ALA A C 1
ATOM 1980 O O . ALA A 1 248 ? 1.870 10.341 11.010 1.00 94.75 248 ALA A O 1
ATOM 1981 N N . ALA A 1 249 ? -0.342 9.997 10.721 1.00 95.69 249 ALA A N 1
ATOM 1982 C CA . ALA A 1 249 ? -0.432 8.790 11.549 1.00 95.69 249 ALA A CA 1
ATOM 1983 C C . ALA A 1 249 ? 0.434 7.634 11.011 1.00 95.69 249 ALA A C 1
ATOM 1985 O O . ALA A 1 249 ? 1.063 6.915 11.782 1.00 95.69 249 ALA A O 1
ATOM 1986 N N . LEU A 1 250 ? 0.542 7.502 9.685 1.00 95.06 250 LEU A N 1
ATOM 1987 C CA . LEU A 1 250 ? 1.408 6.531 9.007 1.00 95.06 250 LEU A CA 1
ATOM 1988 C C . LEU A 1 250 ? 2.898 6.921 9.024 1.00 95.06 250 LEU A C 1
ATOM 1990 O O . LEU A 1 250 ? 3.723 6.177 8.502 1.00 95.06 250 LEU A O 1
ATOM 1994 N N . GLY A 1 251 ? 3.264 8.099 9.542 1.00 93.56 251 GLY A N 1
ATOM 1995 C CA . GLY A 1 251 ? 4.650 8.574 9.576 1.00 93.56 251 GLY A CA 1
ATOM 1996 C C . GLY A 1 251 ? 5.201 9.079 8.235 1.00 93.56 251 GLY A C 1
ATOM 1997 O O . GLY A 1 251 ? 6.421 9.166 8.070 1.00 93.56 251 GLY A O 1
ATOM 1998 N N . TRP A 1 252 ? 4.339 9.429 7.274 1.00 94.56 252 TRP A N 1
ATOM 1999 C CA . TRP A 1 252 ? 4.745 9.937 5.951 1.00 94.56 252 TRP A CA 1
ATOM 2000 C C . TRP A 1 252 ? 5.105 11.416 5.955 1.00 94.56 252 TRP A C 1
ATOM 2002 O O . TRP A 1 252 ? 5.724 11.928 5.020 1.00 94.56 252 TRP A O 1
ATOM 2012 N N . ARG A 1 253 ? 4.701 12.106 7.013 1.00 93.69 253 ARG A N 1
ATOM 2013 C CA . ARG A 1 253 ? 4.936 13.522 7.249 1.00 93.69 253 ARG A CA 1
ATOM 2014 C C . ARG A 1 253 ? 4.963 13.787 8.745 1.00 93.69 253 ARG A C 1
ATOM 2016 O O . ARG A 1 253 ? 4.564 12.938 9.545 1.00 93.69 253 ARG A O 1
ATOM 2023 N N . LEU A 1 254 ? 5.457 14.953 9.132 1.00 93.56 254 LEU A N 1
ATOM 2024 C CA . LEU A 1 254 ? 5.348 15.394 10.517 1.00 93.56 254 LEU A CA 1
ATOM 2025 C C . LEU A 1 254 ? 3.898 15.803 10.827 1.00 93.56 254 LEU A C 1
ATOM 2027 O O . LEU A 1 254 ? 3.224 16.350 9.949 1.00 93.56 254 LEU A O 1
ATOM 2031 N N . PRO A 1 255 ? 3.412 15.570 12.060 1.00 90.44 255 PRO A N 1
ATOM 2032 C CA . PRO A 1 255 ? 2.191 16.206 12.540 1.00 90.44 255 PRO A CA 1
ATOM 2033 C C . PRO A 1 255 ? 2.293 17.730 12.420 1.00 90.44 255 PRO A C 1
ATOM 2035 O O . PRO A 1 255 ? 3.395 18.288 12.415 1.00 90.44 255 PRO A O 1
ATOM 2038 N N . ARG A 1 256 ? 1.147 18.417 12.361 1.00 83.25 256 ARG A N 1
ATOM 2039 C CA . ARG A 1 256 ? 1.136 19.885 12.399 1.00 83.25 256 ARG A CA 1
ATOM 2040 C C . ARG A 1 256 ? 1.741 20.374 13.715 1.00 83.25 256 ARG A C 1
ATOM 2042 O O . ARG A 1 256 ? 1.683 19.684 14.733 1.00 83.25 256 ARG A O 1
ATOM 2049 N N . GLU A 1 257 ? 2.314 21.572 13.697 1.00 81.62 257 GLU A N 1
ATOM 2050 C CA . GLU A 1 257 ? 2.936 22.153 14.885 1.00 81.62 257 GLU A CA 1
ATOM 2051 C C . GLU A 1 257 ? 1.965 22.147 16.081 1.00 81.62 257 GLU A C 1
ATOM 2053 O O . GLU A 1 257 ? 0.796 22.514 15.962 1.00 81.62 257 GLU A O 1
ATOM 2058 N N . GLY A 1 258 ? 2.444 21.666 17.231 1.00 82.62 258 GLY A N 1
ATOM 2059 C CA . GLY A 1 258 ? 1.647 21.530 18.454 1.00 82.62 258 GLY A CA 1
ATOM 2060 C C . GLY A 1 258 ? 0.731 20.301 18.515 1.00 82.62 258 GLY A C 1
ATOM 2061 O O . GLY A 1 258 ? 0.192 20.020 19.585 1.00 82.62 258 GLY A O 1
ATOM 2062 N N . GLN A 1 259 ? 0.575 19.537 17.430 1.00 85.69 259 GLN A N 1
ATOM 2063 C CA . GLN A 1 259 ? -0.161 18.273 17.454 1.00 85.69 259 GLN A CA 1
ATOM 2064 C C . GLN A 1 259 ? 0.732 17.113 17.895 1.00 85.69 259 GLN A C 1
ATOM 2066 O O . GLN A 1 259 ? 1.918 17.034 17.568 1.00 85.69 259 GLN A O 1
ATOM 2071 N N . LYS A 1 260 ? 0.139 16.183 18.649 1.00 86.31 260 LYS A N 1
ATOM 2072 C CA . LYS A 1 260 ? 0.795 14.927 18.999 1.00 86.31 260 LYS A CA 1
ATOM 2073 C C . LYS A 1 260 ? 0.816 14.020 17.771 1.00 86.31 260 LYS A C 1
ATOM 2075 O O . LYS A 1 260 ? -0.128 13.985 16.993 1.00 86.31 260 LYS A O 1
ATOM 2080 N N . GLU A 1 261 ? 1.890 13.260 17.635 1.00 87.69 261 GLU A N 1
ATOM 2081 C CA . GLU A 1 261 ? 1.943 12.172 16.670 1.00 87.69 261 GLU A CA 1
ATOM 2082 C C . GLU A 1 261 ? 0.997 11.039 17.080 1.00 87.69 261 GLU A C 1
ATOM 2084 O O . GLU A 1 261 ? 1.128 10.470 18.169 1.00 87.69 261 GLU A O 1
ATOM 2089 N N . GLU A 1 262 ? 0.045 10.742 16.203 1.00 92.06 262 GLU A N 1
ATOM 2090 C CA . GLU A 1 262 ? -0.895 9.632 16.336 1.00 92.06 262 GLU A CA 1
ATOM 2091 C C . GLU A 1 262 ? -0.307 8.328 15.783 1.00 92.06 262 GLU A C 1
ATOM 2093 O O . GLU A 1 262 ? 0.713 8.327 15.092 1.00 92.06 262 GLU A O 1
ATOM 2098 N N . THR A 1 263 ? -0.947 7.208 16.109 1.00 95.31 263 THR A N 1
ATOM 2099 C CA . THR A 1 263 ? -0.686 5.903 15.493 1.00 95.31 263 THR A CA 1
ATOM 2100 C C . THR A 1 263 ? -1.788 5.598 14.490 1.00 95.31 263 THR A C 1
ATOM 2102 O O . THR A 1 263 ? -2.867 6.199 14.540 1.00 95.31 263 THR A O 1
ATOM 2105 N N . THR A 1 264 ? -1.555 4.643 13.590 1.00 96.75 264 THR A N 1
ATOM 2106 C CA . THR A 1 264 ? -2.578 4.233 12.617 1.00 96.75 264 THR A CA 1
ATOM 2107 C C . THR A 1 264 ? -3.856 3.814 13.340 1.00 96.75 264 THR A C 1
ATOM 2109 O O . THR A 1 264 ? -4.944 4.264 12.996 1.00 96.75 264 THR A O 1
ATOM 2112 N N . HIS A 1 265 ? -3.734 3.015 14.402 1.00 97.56 265 HIS A N 1
ATOM 2113 C CA . HIS A 1 265 ? -4.882 2.548 15.178 1.00 97.56 265 HIS A CA 1
ATOM 2114 C C . HIS A 1 265 ? -5.616 3.686 15.898 1.00 97.56 265 HIS A C 1
ATOM 2116 O O . HIS A 1 265 ? -6.843 3.745 15.818 1.00 97.56 265 HIS A O 1
ATOM 2122 N N . SER A 1 266 ? -4.904 4.622 16.545 1.00 97.12 266 SER A N 1
ATOM 2123 C CA . SER A 1 266 ? -5.570 5.742 17.227 1.00 97.12 266 SER A CA 1
ATOM 2124 C C . SER A 1 266 ? -6.324 6.639 16.247 1.00 97.12 266 SER A C 1
ATOM 2126 O O . SER A 1 266 ? -7.444 7.050 16.545 1.00 97.12 266 SER A O 1
ATOM 2128 N N . PHE A 1 267 ? -5.745 6.880 15.067 1.00 97.56 267 PHE A N 1
ATOM 2129 C CA . PHE A 1 267 ? -6.398 7.628 13.997 1.00 97.56 267 PHE A CA 1
ATOM 2130 C C . PHE A 1 267 ? -7.692 6.935 13.540 1.00 97.56 267 PHE A C 1
ATOM 2132 O O . PHE A 1 267 ? -8.745 7.566 13.463 1.00 97.56 267 PHE A O 1
ATOM 2139 N N . LEU A 1 268 ? -7.649 5.618 13.297 1.00 98.38 268 LEU A N 1
ATOM 2140 C CA . LEU A 1 268 ? -8.826 4.849 12.873 1.00 98.38 268 LEU A CA 1
ATOM 2141 C C . LEU A 1 268 ? -9.955 4.863 13.913 1.00 98.38 268 LEU A C 1
ATOM 2143 O O . LEU A 1 268 ? -11.125 4.966 13.539 1.00 98.38 268 LEU A O 1
ATOM 2147 N N . CYS A 1 269 ? -9.626 4.793 15.207 1.00 98.31 269 CYS A N 1
ATOM 2148 C CA . CYS A 1 269 ? -10.607 4.928 16.289 1.00 98.31 269 CYS A CA 1
ATOM 2149 C C . CYS A 1 269 ? -11.279 6.311 16.316 1.00 98.31 269 CYS A C 1
ATOM 2151 O O . CYS A 1 269 ? -12.410 6.427 16.785 1.00 98.31 269 CYS A O 1
ATOM 2153 N N . GLY A 1 270 ? -10.605 7.348 15.811 1.00 97.75 270 GLY A N 1
ATOM 2154 C CA . GLY A 1 270 ? -11.131 8.711 15.731 1.00 97.75 270 GLY A CA 1
ATOM 2155 C C . GLY A 1 270 ? -12.117 8.951 14.585 1.00 97.75 270 GLY A C 1
ATOM 2156 O O . GLY A 1 270 ? -12.794 9.978 14.586 1.00 97.75 270 GLY A O 1
ATOM 2157 N N . ILE A 1 271 ? -12.233 8.033 13.618 1.00 98.31 271 ILE A N 1
ATOM 2158 C CA . ILE A 1 271 ? -13.130 8.211 12.470 1.00 98.31 271 ILE A CA 1
ATOM 2159 C C . ILE A 1 271 ? -14.587 8.030 12.909 1.00 98.31 271 ILE A C 1
ATOM 2161 O O . ILE A 1 271 ? -14.985 6.983 13.433 1.00 98.31 271 ILE A O 1
ATOM 2165 N N . THR A 1 272 ? -15.403 9.047 12.641 1.00 98.44 272 THR A N 1
ATOM 2166 C CA . THR A 1 272 ? -16.824 9.084 12.986 1.00 98.44 272 THR A CA 1
ATOM 2167 C C . THR A 1 272 ? -17.729 8.771 11.798 1.00 98.44 272 THR A C 1
ATOM 2169 O O . THR A 1 272 ? -17.334 8.826 10.632 1.00 98.44 272 THR A O 1
ATOM 2172 N N . GLY A 1 273 ? -18.962 8.386 12.109 1.00 97.00 273 GLY A N 1
ATOM 2173 C CA . GLY A 1 273 ? -20.042 8.203 11.149 1.00 97.00 273 GLY A CA 1
ATOM 2174 C C . GLY A 1 273 ? -21.347 7.929 11.886 1.00 97.00 273 GLY A C 1
ATOM 2175 O O . GLY A 1 273 ? -21.349 7.305 12.947 1.00 97.00 273 GLY A O 1
ATOM 2176 N N . SER A 1 274 ? -22.457 8.441 11.357 1.00 93.25 274 SER A N 1
ATOM 2177 C CA . SER A 1 274 ? -23.793 8.274 11.954 1.00 93.25 274 SER A CA 1
ATOM 2178 C C . SER A 1 274 ? -24.673 7.297 11.173 1.00 93.25 274 SER A C 1
ATOM 2180 O O . SER A 1 274 ? -25.429 6.539 11.772 1.00 93.25 274 SER A O 1
ATOM 2182 N N . ASP A 1 275 ? -24.538 7.275 9.846 1.00 95.38 275 ASP A N 1
ATOM 2183 C CA . ASP A 1 275 ? -25.176 6.311 8.955 1.00 95.38 275 ASP A CA 1
ATOM 2184 C C . ASP A 1 275 ? -24.143 5.780 7.964 1.00 95.38 275 ASP A C 1
ATOM 2186 O O . ASP A 1 275 ? -23.687 6.497 7.073 1.00 95.38 275 ASP A O 1
ATOM 2190 N N . LEU A 1 276 ? -23.788 4.506 8.133 1.00 97.50 276 LEU A N 1
ATOM 2191 C CA . LEU A 1 276 ? -22.726 3.868 7.360 1.00 97.50 276 LEU A CA 1
ATOM 2192 C C . LEU A 1 276 ? -23.180 3.372 5.981 1.00 97.50 276 LEU A C 1
ATOM 2194 O O . LEU A 1 276 ? -22.373 2.862 5.198 1.00 97.50 276 LEU A O 1
ATOM 2198 N N . THR A 1 277 ? -24.465 3.539 5.665 1.00 96.50 277 THR A N 1
ATOM 2199 C CA . THR A 1 277 ? -25.072 3.056 4.427 1.00 96.50 277 THR A CA 1
ATOM 2200 C C . THR A 1 277 ? -24.668 3.927 3.245 1.00 96.50 277 THR A C 1
ATOM 2202 O O . THR A 1 277 ? -25.087 5.081 3.119 1.00 96.50 277 THR A O 1
ATOM 2205 N N . ASN A 1 278 ? -23.936 3.346 2.298 1.00 94.00 278 ASN A N 1
ATOM 2206 C CA . ASN A 1 278 ? -23.684 4.008 1.030 1.00 94.00 278 ASN A CA 1
ATOM 2207 C C . ASN A 1 278 ? -24.928 3.984 0.123 1.00 94.00 278 ASN A C 1
ATOM 2209 O O . ASN A 1 278 ? -25.412 2.922 -0.266 1.00 94.00 278 ASN A O 1
ATOM 2213 N N . ARG A 1 279 ? -25.419 5.171 -0.249 1.00 93.69 279 ARG A N 1
ATOM 2214 C CA . ARG A 1 279 ? -26.565 5.360 -1.157 1.00 93.69 279 ARG A CA 1
ATOM 2215 C C . ARG A 1 279 ? -26.197 6.049 -2.471 1.00 93.69 279 ARG A C 1
ATOM 2217 O O . ARG A 1 279 ? -27.090 6.352 -3.254 1.00 93.69 279 ARG A O 1
ATOM 2224 N N . SER A 1 280 ? -24.912 6.309 -2.719 1.00 90.06 280 SER A N 1
ATOM 2225 C CA . SER A 1 280 ? -24.468 7.015 -3.929 1.00 90.06 280 SER A CA 1
ATOM 2226 C C . SER A 1 280 ? -24.608 6.170 -5.199 1.00 90.06 280 SER A C 1
ATOM 2228 O O . SER A 1 280 ? -24.656 6.723 -6.293 1.00 90.06 280 SER A O 1
ATOM 2230 N N . GLY A 1 281 ? -24.662 4.839 -5.060 1.00 86.88 281 GLY A N 1
ATOM 2231 C CA . GLY A 1 281 ? -24.569 3.899 -6.181 1.00 86.88 281 GLY A CA 1
ATOM 2232 C C . GLY A 1 281 ? -23.140 3.696 -6.701 1.00 86.88 281 GLY A C 1
ATOM 2233 O O . GLY A 1 281 ? -22.936 2.874 -7.589 1.00 86.88 281 GLY A O 1
ATOM 2234 N N . GLU A 1 282 ? -22.159 4.391 -6.122 1.00 90.12 282 GLU A N 1
ATOM 2235 C CA . GLU A 1 282 ? -20.747 4.375 -6.510 1.00 90.12 282 GLU A CA 1
ATOM 2236 C C . GLU A 1 282 ? -19.865 3.868 -5.367 1.00 90.12 282 GLU A C 1
ATOM 2238 O O . GLU A 1 282 ? -20.228 3.954 -4.196 1.00 90.12 282 GLU A O 1
ATOM 2243 N N . VAL A 1 283 ? -18.666 3.387 -5.689 1.00 90.12 283 VAL A N 1
ATOM 2244 C CA . VAL A 1 283 ? -17.671 2.998 -4.679 1.00 90.12 283 VAL A CA 1
ATOM 2245 C C . VAL A 1 283 ? -17.129 4.239 -3.960 1.00 90.12 283 VAL A C 1
ATOM 2247 O O . VAL A 1 283 ? -16.723 5.206 -4.602 1.00 90.12 283 VAL A O 1
ATOM 2250 N N . LEU A 1 284 ? -17.058 4.200 -2.627 1.00 91.44 284 LEU A N 1
ATOM 2251 C CA . LEU A 1 284 ? -16.492 5.267 -1.800 1.00 91.44 284 LEU A CA 1
ATOM 2252 C C . LEU A 1 284 ? -15.070 4.892 -1.376 1.00 91.44 284 LEU A C 1
ATOM 2254 O O . LEU A 1 284 ? -14.844 4.421 -0.261 1.00 91.44 284 LEU A O 1
ATOM 2258 N N . TYR A 1 285 ? -14.115 5.086 -2.282 1.00 94.00 285 TYR A N 1
ATOM 2259 C CA . TYR A 1 285 ? -12.715 4.733 -2.057 1.00 94.00 285 TYR A CA 1
ATOM 2260 C C . TYR A 1 285 ? -12.116 5.463 -0.841 1.00 94.00 285 TYR A C 1
ATOM 2262 O O . TYR A 1 285 ? -12.145 6.691 -0.783 1.00 94.00 285 TYR A O 1
ATOM 2270 N N . LYS A 1 286 ? -11.557 4.697 0.109 1.00 94.19 286 LYS A N 1
ATOM 2271 C CA . LYS A 1 286 ? -10.908 5.201 1.331 1.00 94.19 286 LYS A CA 1
ATOM 2272 C C . LYS A 1 286 ? -9.713 4.336 1.716 1.00 94.19 286 LYS A C 1
ATOM 2274 O O . LYS A 1 286 ? -9.825 3.119 1.863 1.00 94.19 286 LYS A O 1
ATOM 2279 N N . SER A 1 287 ? -8.564 4.952 1.949 1.00 96.31 287 SER A N 1
ATOM 2280 C CA . SER A 1 287 ? -7.364 4.274 2.429 1.00 96.31 287 SER A CA 1
ATOM 2281 C C . SER A 1 287 ? -7.555 3.742 3.851 1.00 96.31 287 SER A C 1
ATOM 2283 O O . SER A 1 287 ? -7.111 2.629 4.130 1.00 96.31 287 SER A O 1
ATOM 2285 N N . ALA A 1 288 ? -8.319 4.445 4.694 1.00 97.75 288 ALA A N 1
ATOM 2286 C CA . ALA A 1 288 ? -8.666 3.997 6.043 1.00 97.75 288 ALA A CA 1
ATOM 2287 C C . ALA A 1 288 ? -9.345 2.611 6.080 1.00 97.75 288 ALA A C 1
ATOM 2289 O O . ALA A 1 288 ? -9.013 1.809 6.950 1.00 97.75 288 ALA A O 1
ATOM 2290 N N . ASN A 1 289 ? -10.195 2.259 5.101 1.00 97.19 289 ASN A N 1
ATOM 2291 C CA . ASN A 1 289 ? -10.794 0.917 5.015 1.00 97.19 289 ASN A CA 1
ATOM 2292 C C . ASN A 1 289 ? -9.728 -0.188 4.973 1.00 97.19 289 ASN A C 1
ATOM 2294 O O . ASN A 1 289 ? -9.895 -1.250 5.564 1.00 97.19 289 ASN A O 1
ATOM 2298 N N . SER A 1 290 ? -8.627 0.047 4.257 1.00 96.88 290 SER A N 1
ATOM 2299 C CA . SER A 1 290 ? -7.546 -0.936 4.128 1.00 96.88 290 SER A CA 1
ATOM 2300 C C . SER A 1 290 ? -6.777 -1.118 5.430 1.00 96.88 290 SER A C 1
ATOM 2302 O O . SER A 1 290 ? -6.416 -2.243 5.766 1.00 96.88 290 SER A O 1
ATOM 2304 N N . GLU A 1 291 ? -6.569 -0.036 6.178 1.00 98.19 291 GLU A N 1
ATOM 2305 C CA . GLU A 1 291 ? -5.916 -0.104 7.486 1.00 98.19 291 GLU A CA 1
ATOM 2306 C C . GLU A 1 291 ? -6.816 -0.800 8.523 1.00 98.19 291 GLU A C 1
ATOM 2308 O O . GLU A 1 291 ? -6.337 -1.655 9.266 1.00 98.19 291 GLU A O 1
ATOM 2313 N N . VAL A 1 292 ? -8.137 -0.564 8.489 1.00 98.75 292 VAL A N 1
ATOM 2314 C CA . VAL A 1 292 ? -9.111 -1.323 9.298 1.00 98.75 292 VAL A CA 1
ATOM 2315 C C . VAL A 1 292 ? -9.032 -2.821 8.991 1.00 98.75 292 VAL A C 1
ATOM 2317 O O . VAL A 1 292 ? -8.939 -3.632 9.907 1.00 98.75 292 VAL A O 1
ATOM 2320 N N . LEU A 1 293 ? -9.014 -3.215 7.713 1.00 98.50 293 LEU A N 1
ATOM 2321 C CA . LEU A 1 293 ? -8.949 -4.632 7.329 1.00 98.50 293 LEU A CA 1
ATOM 2322 C C . LEU A 1 293 ? -7.643 -5.299 7.763 1.00 98.50 293 LEU A C 1
ATOM 2324 O O . LEU A 1 293 ? -7.669 -6.441 8.216 1.00 98.50 293 LEU A O 1
ATOM 2328 N N . ARG A 1 294 ? -6.508 -4.600 7.656 1.00 98.06 294 ARG A N 1
ATOM 2329 C CA . ARG A 1 294 ? -5.225 -5.091 8.180 1.00 98.06 294 ARG A CA 1
ATOM 2330 C C . ARG A 1 294 ? -5.299 -5.330 9.685 1.00 98.06 294 ARG A C 1
ATOM 2332 O O . ARG A 1 294 ? -4.873 -6.386 10.146 1.00 98.06 294 ARG A O 1
ATOM 2339 N N . TRP A 1 295 ? -5.897 -4.407 10.431 1.00 98.62 295 TRP A N 1
ATOM 2340 C CA . TRP A 1 295 ? -6.038 -4.552 11.875 1.00 98.62 295 TRP A CA 1
ATOM 2341 C C . TRP A 1 295 ? -6.975 -5.707 12.263 1.00 98.62 295 TRP A C 1
ATOM 2343 O O . TRP A 1 295 ? -6.648 -6.491 13.155 1.00 98.62 295 TRP A O 1
ATOM 2353 N N . ILE A 1 296 ? -8.088 -5.892 11.541 1.00 98.81 296 ILE A N 1
ATOM 2354 C CA . ILE A 1 296 ? -8.973 -7.060 11.707 1.00 98.81 296 ILE A CA 1
ATOM 2355 C C . ILE A 1 296 ? -8.201 -8.361 11.463 1.00 98.81 296 ILE A C 1
ATOM 2357 O O . ILE A 1 296 ? -8.311 -9.291 12.257 1.00 98.81 296 ILE A O 1
ATOM 2361 N N . ILE A 1 297 ? -7.407 -8.437 10.390 1.00 98.19 297 ILE A N 1
ATOM 2362 C CA . ILE A 1 297 ? -6.596 -9.619 10.054 1.00 98.19 297 ILE A CA 1
ATOM 2363 C C . ILE A 1 297 ? -5.602 -9.932 11.168 1.00 98.19 297 ILE A C 1
ATOM 2365 O O . ILE A 1 297 ? -5.503 -11.084 11.589 1.00 98.19 297 ILE A O 1
ATOM 2369 N N . GLU A 1 298 ? -4.888 -8.927 11.668 1.00 98.12 298 GLU A N 1
ATOM 2370 C CA . GLU A 1 298 ? -3.955 -9.096 12.781 1.00 98.12 298 GLU A CA 1
ATOM 2371 C C . GLU A 1 298 ? -4.667 -9.626 14.032 1.00 98.12 298 GLU A C 1
ATOM 2373 O O . GLU A 1 298 ? -4.247 -10.634 14.604 1.00 98.12 298 GLU A O 1
ATOM 2378 N N . ARG A 1 299 ? -5.798 -9.014 14.409 1.00 98.25 299 ARG A N 1
ATOM 2379 C CA . ARG A 1 299 ? -6.566 -9.400 15.598 1.00 98.25 299 ARG A CA 1
ATOM 2380 C C . ARG A 1 299 ? -7.170 -10.799 15.483 1.00 98.25 299 ARG A C 1
ATOM 2382 O O . ARG A 1 299 ? -7.031 -11.593 16.408 1.00 98.25 299 ARG A O 1
ATOM 2389 N N . ALA A 1 300 ? -7.831 -11.100 14.368 1.00 98.25 300 ALA A N 1
ATOM 2390 C CA . ALA A 1 300 ? -8.537 -12.362 14.160 1.00 98.25 300 ALA A CA 1
ATOM 2391 C C . ALA A 1 300 ? -7.574 -13.545 13.995 1.00 98.25 300 ALA A C 1
ATOM 2393 O O . ALA A 1 300 ? -7.870 -14.650 14.443 1.00 98.25 300 ALA A O 1
ATOM 2394 N N . SER A 1 301 ? -6.415 -13.320 13.366 1.00 97.19 301 SER A N 1
ATOM 2395 C CA . SER A 1 301 ? -5.405 -14.369 13.200 1.00 97.19 301 SER A CA 1
ATOM 2396 C C . SER A 1 301 ? -4.482 -14.538 14.405 1.00 97.19 301 SER A C 1
ATOM 2398 O O . SER A 1 301 ? -3.843 -15.582 14.524 1.00 97.19 301 SER A O 1
ATOM 2400 N N . GLY A 1 302 ? -4.373 -13.529 15.277 1.00 97.94 302 GLY A N 1
ATOM 2401 C CA . GLY A 1 302 ? -3.396 -13.505 16.368 1.00 97.94 302 GLY A CA 1
ATOM 2402 C C . GLY A 1 302 ? -1.943 -13.437 15.883 1.00 97.94 302 GLY A C 1
ATOM 2403 O O . GLY A 1 302 ? -1.026 -13.757 16.639 1.00 97.94 302 GLY A O 1
ATOM 2404 N N . ARG A 1 303 ? -1.723 -13.063 14.616 1.00 97.19 303 ARG A N 1
ATOM 2405 C CA . ARG A 1 303 ? -0.407 -13.018 13.969 1.00 97.19 303 ARG A CA 1
ATOM 2406 C C . ARG A 1 303 ? -0.068 -11.586 13.576 1.00 97.19 303 ARG A C 1
ATOM 2408 O O . ARG A 1 303 ? -0.909 -10.940 12.951 1.00 97.19 303 ARG A O 1
ATOM 2415 N N . PRO A 1 304 ? 1.166 -11.116 13.827 1.00 96.69 304 PRO A N 1
ATOM 2416 C CA . PRO A 1 304 ? 1.568 -9.787 13.394 1.00 96.69 304 PRO A CA 1
ATOM 2417 C C . PRO A 1 304 ? 1.553 -9.693 11.865 1.00 96.69 304 PRO A C 1
ATOM 2419 O O . PRO A 1 304 ? 1.956 -10.629 11.164 1.00 96.69 304 PRO A O 1
ATOM 2422 N N . LEU A 1 305 ? 1.163 -8.535 11.326 1.00 97.25 305 LEU A N 1
ATOM 2423 C CA . LEU A 1 305 ? 1.131 -8.297 9.871 1.00 97.25 305 LEU A CA 1
ATOM 2424 C C . LEU A 1 305 ? 2.478 -8.560 9.183 1.00 97.25 305 LEU A C 1
ATOM 2426 O O . LEU A 1 305 ? 2.525 -8.992 8.029 1.00 97.25 305 LEU A O 1
ATOM 2430 N N . ARG A 1 306 ? 3.585 -8.357 9.905 1.00 97.12 306 ARG A N 1
ATOM 2431 C CA . ARG A 1 306 ? 4.941 -8.672 9.442 1.00 97.12 306 ARG A CA 1
ATOM 2432 C C . ARG A 1 306 ? 5.083 -10.125 8.978 1.00 97.12 306 ARG A C 1
ATOM 2434 O O . ARG A 1 306 ? 5.715 -10.361 7.951 1.00 97.12 306 ARG A O 1
ATOM 2441 N N . ASP A 1 307 ? 4.506 -11.083 9.696 1.00 97.50 307 ASP A N 1
ATOM 2442 C CA . ASP A 1 307 ? 4.670 -12.505 9.375 1.00 97.50 307 ASP A CA 1
ATOM 2443 C C . ASP A 1 307 ? 3.903 -12.878 8.104 1.00 97.50 307 ASP A C 1
ATOM 2445 O O . ASP A 1 307 ? 4.407 -13.620 7.260 1.00 97.50 307 ASP A O 1
ATOM 2449 N N . TRP A 1 308 ? 2.723 -12.287 7.911 1.00 97.19 308 TRP A N 1
ATOM 2450 C CA . TRP A 1 308 ? 1.977 -12.403 6.661 1.00 97.19 308 TRP A CA 1
ATOM 2451 C C . TRP A 1 308 ? 2.756 -11.831 5.472 1.00 97.19 308 TRP A C 1
ATOM 2453 O O . TRP A 1 308 ? 2.796 -12.434 4.398 1.00 97.19 308 TRP A O 1
ATOM 2463 N N . LEU A 1 309 ? 3.405 -10.677 5.654 1.00 97.81 309 LEU A N 1
ATOM 2464 C CA . LEU A 1 309 ? 4.232 -10.061 4.617 1.00 97.81 309 LEU A CA 1
ATOM 2465 C C . LEU A 1 309 ? 5.467 -10.902 4.287 1.00 97.81 309 LEU A C 1
ATOM 2467 O O . LEU A 1 309 ? 5.804 -11.016 3.111 1.00 97.81 309 LEU A O 1
ATOM 2471 N N . ILE A 1 310 ? 6.110 -11.527 5.279 1.00 98.00 310 ILE A N 1
ATOM 2472 C CA . ILE A 1 310 ? 7.219 -12.463 5.042 1.00 98.00 310 ILE A CA 1
ATOM 2473 C C . ILE A 1 310 ? 6.757 -13.595 4.131 1.00 98.00 310 ILE A C 1
ATOM 2475 O O . ILE A 1 310 ? 7.379 -13.824 3.099 1.00 98.00 310 ILE A O 1
ATOM 2479 N N . GLU A 1 311 ? 5.635 -14.246 4.442 1.00 97.25 311 GLU A N 1
ATOM 2480 C CA . GLU A 1 311 ? 5.114 -15.324 3.598 1.00 97.25 311 GLU A CA 1
ATOM 2481 C C . GLU A 1 311 ? 4.871 -14.867 2.155 1.00 97.25 311 GLU A C 1
ATOM 2483 O O . GLU A 1 311 ? 5.254 -15.569 1.219 1.00 97.25 311 GLU A O 1
ATOM 2488 N N . ILE A 1 312 ? 4.288 -13.678 1.963 1.00 97.50 312 ILE A N 1
ATOM 2489 C CA . ILE A 1 312 ? 4.036 -13.099 0.635 1.00 97.50 312 ILE A CA 1
ATOM 2490 C C . ILE A 1 312 ? 5.347 -12.823 -0.109 1.00 97.50 312 ILE A C 1
ATOM 2492 O O . ILE A 1 312 ? 5.467 -13.173 -1.282 1.00 97.50 312 ILE A O 1
ATOM 2496 N N . VAL A 1 313 ? 6.336 -12.222 0.555 1.00 98.31 313 VAL A N 1
ATOM 2497 C CA . VAL A 1 313 ? 7.653 -11.912 -0.026 1.00 98.31 313 VAL A CA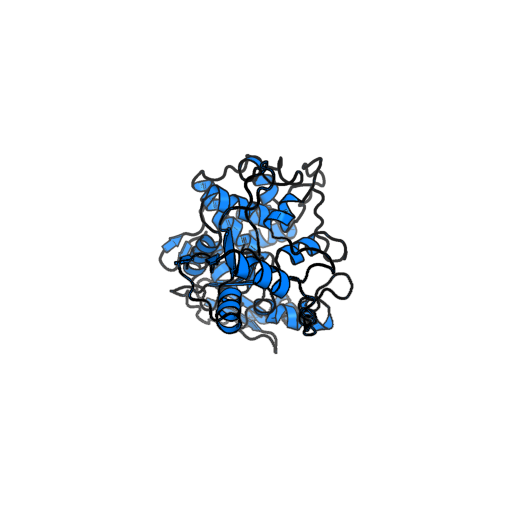 1
ATOM 2498 C C . VAL A 1 313 ? 8.383 -13.189 -0.436 1.00 98.31 313 VAL A C 1
ATOM 2500 O O . VAL A 1 313 ? 8.904 -13.277 -1.551 1.00 98.31 313 VAL A O 1
ATOM 2503 N N . GLU A 1 314 ? 8.380 -14.202 0.431 1.00 98.25 314 GLU A N 1
ATOM 2504 C CA . GLU A 1 314 ? 8.992 -15.501 0.156 1.00 98.25 314 GLU A CA 1
ATOM 2505 C C . GLU A 1 314 ? 8.271 -16.257 -0.965 1.00 98.25 314 GLU A C 1
ATOM 2507 O O . GLU A 1 314 ? 8.924 -16.873 -1.805 1.00 98.25 314 GLU A O 1
ATOM 2512 N N . ALA A 1 315 ? 6.938 -16.200 -1.007 1.00 97.81 315 ALA A N 1
ATOM 2513 C CA . ALA A 1 315 ? 6.138 -16.833 -2.049 1.00 97.81 315 ALA A CA 1
ATOM 2514 C C . ALA A 1 315 ? 6.297 -16.135 -3.407 1.00 97.81 315 ALA A C 1
ATOM 2516 O O . ALA A 1 315 ? 6.400 -16.810 -4.432 1.00 97.81 315 ALA A O 1
ATOM 2517 N N . ALA A 1 316 ? 6.354 -14.801 -3.438 1.00 97.75 316 ALA A N 1
ATOM 2518 C CA . ALA A 1 316 ? 6.606 -14.040 -4.663 1.00 97.75 316 ALA A CA 1
ATOM 2519 C C . ALA A 1 316 ? 8.018 -14.291 -5.216 1.00 97.75 316 ALA A C 1
ATOM 2521 O O . ALA A 1 316 ? 8.248 -14.162 -6.419 1.00 97.75 316 ALA A O 1
ATOM 2522 N N . GLY A 1 317 ? 8.969 -14.652 -4.349 1.00 98.12 317 GLY A N 1
ATOM 2523 C CA . GLY A 1 317 ? 10.365 -14.822 -4.730 1.00 98.12 317 GLY A CA 1
ATOM 2524 C C . GLY A 1 317 ? 11.027 -13.496 -5.096 1.00 98.12 317 GLY A C 1
ATOM 2525 O O . GLY A 1 317 ? 11.752 -13.437 -6.090 1.00 98.12 317 GLY A O 1
ATOM 2526 N N . ILE A 1 318 ? 10.735 -12.440 -4.330 1.00 98.25 318 ILE A N 1
ATOM 2527 C CA . ILE A 1 318 ? 11.301 -11.092 -4.495 1.00 98.25 318 ILE A CA 1
ATOM 2528 C C . ILE A 1 318 ? 12.835 -11.154 -4.474 1.00 98.25 318 ILE A C 1
ATOM 2530 O O . ILE A 1 318 ? 13.417 -11.780 -3.592 1.00 98.25 318 ILE A O 1
ATOM 2534 N N . GLU A 1 319 ? 13.488 -10.509 -5.442 1.00 98.12 319 GLU A N 1
ATOM 2535 C CA . GLU A 1 319 ? 14.951 -10.512 -5.582 1.00 98.12 319 GLU A CA 1
ATOM 2536 C C . GLU A 1 319 ? 15.612 -9.392 -4.775 1.00 98.12 319 GLU A C 1
ATOM 2538 O O . GLU A 1 319 ? 16.600 -9.617 -4.062 1.00 98.12 319 GLU A O 1
ATOM 2543 N N . GLY A 1 320 ? 15.059 -8.184 -4.887 1.00 96.50 320 GLY A N 1
ATOM 2544 C CA . GLY A 1 320 ? 15.474 -7.031 -4.111 1.00 96.50 320 GLY A CA 1
ATOM 2545 C C . GLY A 1 320 ? 14.954 -7.085 -2.678 1.00 96.50 320 GLY A C 1
ATOM 2546 O O . GLY A 1 320 ? 14.759 -8.144 -2.076 1.00 96.50 320 GLY A O 1
ATOM 2547 N N . CYS A 1 321 ? 14.740 -5.907 -2.108 1.00 96.00 321 CYS A N 1
ATOM 2548 C CA . CYS A 1 321 ? 14.116 -5.783 -0.806 1.00 96.00 321 CYS A CA 1
ATOM 2549 C C . CYS A 1 321 ? 12.670 -5.307 -0.958 1.00 96.00 321 CYS A C 1
ATOM 2551 O O . CYS A 1 321 ? 12.390 -4.357 -1.686 1.00 96.00 321 CYS A O 1
ATOM 2553 N N . PHE A 1 322 ? 11.756 -5.969 -0.252 1.00 97.56 322 PHE A N 1
ATOM 2554 C CA . PHE A 1 322 ? 10.411 -5.464 -0.029 1.00 97.56 322 PHE A CA 1
ATOM 2555 C C . PHE A 1 322 ? 10.488 -4.474 1.131 1.00 97.56 322 PHE A C 1
ATOM 2557 O O . PHE A 1 322 ? 10.514 -4.873 2.299 1.00 97.56 322 PHE A O 1
ATOM 2564 N N . HIS A 1 323 ? 10.586 -3.189 0.804 1.00 97.81 323 HIS A N 1
ATOM 2565 C CA . HIS A 1 323 ? 10.497 -2.129 1.799 1.00 97.81 323 HIS A CA 1
ATOM 2566 C C . HIS A 1 323 ? 9.028 -1.834 2.077 1.00 97.81 323 HIS A C 1
ATOM 2568 O O . HIS A 1 323 ? 8.209 -1.834 1.156 1.00 97.81 323 HIS A O 1
ATOM 2574 N N . ILE A 1 324 ? 8.691 -1.536 3.323 1.00 96.94 324 ILE A N 1
ATOM 2575 C CA . ILE A 1 324 ? 7.356 -1.083 3.703 1.00 96.94 324 ILE A CA 1
ATOM 2576 C C . ILE A 1 324 ? 7.478 0.001 4.763 1.00 96.94 324 ILE A C 1
ATOM 2578 O O . ILE A 1 324 ? 8.224 -0.156 5.729 1.00 96.94 324 ILE A O 1
ATOM 2582 N N . ALA A 1 325 ? 6.784 1.113 4.537 1.00 96.81 325 ALA A N 1
ATOM 2583 C CA . ALA A 1 325 ? 6.652 2.178 5.519 1.00 96.81 325 ALA A CA 1
ATOM 2584 C C . ALA A 1 325 ? 5.796 1.674 6.677 1.00 96.81 325 ALA A C 1
ATOM 2586 O O . ALA A 1 325 ? 4.879 0.882 6.456 1.00 96.81 325 ALA A O 1
ATOM 2587 N N . CYS A 1 326 ? 6.070 2.155 7.877 1.00 96.50 326 CYS A N 1
ATOM 2588 C CA . CYS A 1 326 ? 5.293 1.849 9.064 1.00 96.50 326 CYS A CA 1
ATOM 2589 C C . CYS A 1 326 ? 4.908 3.132 9.790 1.00 96.50 326 CYS A C 1
ATOM 2591 O O . CYS A 1 326 ? 5.536 4.172 9.590 1.00 96.50 326 CYS A O 1
ATOM 2593 N N . ASP A 1 327 ? 3.941 3.031 10.693 1.00 95.88 327 ASP A N 1
ATOM 2594 C CA . ASP A 1 327 ? 3.804 4.032 11.743 1.00 95.88 327 ASP A CA 1
ATOM 2595 C C . ASP A 1 327 ? 4.849 3.843 12.858 1.00 95.88 327 ASP A C 1
ATOM 2597 O O . ASP A 1 327 ? 5.715 2.960 12.812 1.00 95.88 327 ASP A O 1
ATOM 2601 N N . ARG A 1 328 ? 4.760 4.686 13.889 1.00 94.94 328 ARG A N 1
ATOM 2602 C CA . ARG A 1 328 ? 5.679 4.681 15.033 1.00 94.94 328 ARG A CA 1
ATOM 2603 C C . ARG A 1 328 ? 5.626 3.426 15.907 1.00 94.94 328 ARG A C 1
ATOM 2605 O O . ARG A 1 328 ? 6.546 3.224 16.697 1.00 94.94 328 ARG A O 1
ATOM 2612 N N . GLU A 1 329 ? 4.567 2.625 15.809 1.00 95.12 329 GLU A N 1
ATOM 2613 C CA . GLU A 1 329 ? 4.424 1.347 16.522 1.00 95.12 329 GLU A CA 1
ATOM 2614 C C . GLU A 1 329 ? 4.851 0.160 15.647 1.00 95.12 329 GLU A C 1
ATOM 2616 O O . GLU A 1 329 ? 4.919 -0.974 16.118 1.00 95.12 329 GLU A O 1
ATOM 2621 N N . GLY A 1 330 ? 5.215 0.418 14.388 1.00 95.06 330 GLY A N 1
ATOM 2622 C CA . GLY A 1 330 ? 5.671 -0.596 13.449 1.00 95.06 330 GLY A CA 1
ATOM 2623 C C . GLY A 1 330 ? 4.549 -1.230 12.627 1.00 95.06 330 GLY A C 1
ATOM 2624 O O . GLY A 1 330 ? 4.819 -2.224 11.948 1.00 95.06 330 GLY A O 1
ATOM 2625 N N . VAL A 1 331 ? 3.332 -0.666 12.635 1.00 96.06 331 VAL A N 1
ATOM 2626 C CA . VAL A 1 331 ? 2.202 -1.159 11.831 1.00 96.06 331 VAL A CA 1
ATOM 2627 C C . VAL A 1 331 ? 2.511 -0.950 10.339 1.00 96.06 331 VAL A C 1
ATOM 2629 O O . VAL A 1 331 ? 2.716 0.194 9.926 1.00 96.06 331 VAL A O 1
ATOM 2632 N N . PRO A 1 332 ? 2.585 -2.012 9.509 1.00 95.69 332 PRO A N 1
ATOM 2633 C CA . PRO A 1 332 ? 2.969 -1.887 8.103 1.00 95.69 332 PRO A CA 1
ATOM 2634 C C . PRO A 1 332 ? 1.910 -1.191 7.229 1.00 95.69 332 PRO A C 1
ATOM 2636 O O . PRO A 1 332 ? 0.741 -1.571 7.230 1.00 95.69 332 PRO A O 1
ATOM 2639 N N . GLY A 1 333 ? 2.362 -0.249 6.399 1.00 91.81 333 GLY A N 1
ATOM 2640 C CA . GLY A 1 333 ? 1.559 0.581 5.498 1.00 91.81 333 GLY A CA 1
ATOM 2641 C C . GLY A 1 333 ? 1.803 0.311 4.003 1.00 91.81 333 GLY A C 1
ATOM 2642 O O . GLY A 1 333 ? 1.409 -0.721 3.454 1.00 91.81 333 GLY A O 1
ATOM 2643 N N . SER A 1 334 ? 2.408 1.277 3.300 1.00 93.50 334 SER A N 1
ATOM 2644 C CA . SER A 1 334 ? 2.683 1.209 1.849 1.00 93.50 334 SER A CA 1
ATOM 2645 C C . SER A 1 334 ? 4.050 0.612 1.544 1.00 93.50 334 SER A C 1
ATOM 2647 O O . SER A 1 334 ? 5.038 0.919 2.213 1.00 93.50 334 SER A O 1
ATOM 2649 N N . ALA A 1 335 ? 4.100 -0.216 0.504 1.00 97.56 335 ALA A N 1
ATOM 2650 C CA . ALA A 1 335 ? 5.298 -0.922 0.082 1.00 97.56 335 ALA A CA 1
ATOM 2651 C C . ALA A 1 335 ? 6.030 -0.227 -1.074 1.00 97.56 335 ALA A C 1
ATOM 2653 O O . ALA A 1 335 ? 5.448 0.523 -1.865 1.00 97.56 335 ALA A O 1
ATOM 2654 N N . PHE A 1 336 ? 7.312 -0.553 -1.210 1.00 98.31 336 PHE A N 1
ATOM 2655 C CA . PHE A 1 336 ? 8.186 -0.076 -2.273 1.00 98.31 336 PHE A CA 1
ATOM 2656 C C . PHE A 1 336 ? 8.920 -1.259 -2.889 1.00 98.31 336 PHE A C 1
ATOM 2658 O O . PHE A 1 336 ? 9.497 -2.082 -2.176 1.00 98.31 336 PHE A O 1
ATOM 2665 N N . LEU A 1 337 ? 8.892 -1.338 -4.217 1.00 98.31 337 LEU A N 1
ATOM 2666 C CA . LEU A 1 337 ? 9.479 -2.436 -4.979 1.00 98.31 337 LEU A CA 1
ATOM 2667 C C . LEU A 1 337 ? 10.115 -1.917 -6.258 1.00 98.31 337 LEU A C 1
ATOM 2669 O O . LEU A 1 337 ? 9.670 -0.919 -6.827 1.00 98.31 337 LEU A O 1
ATOM 2673 N N . THR A 1 338 ? 11.137 -2.622 -6.738 1.00 98.56 338 THR A N 1
ATOM 2674 C CA . THR A 1 338 ? 11.603 -2.444 -8.116 1.00 98.56 338 THR A CA 1
ATOM 2675 C C . THR A 1 338 ? 10.493 -2.853 -9.086 1.00 98.56 338 THR A C 1
ATOM 2677 O O . THR A 1 338 ? 9.614 -3.645 -8.737 1.00 98.56 338 THR A O 1
ATOM 2680 N N . ALA A 1 339 ? 10.533 -2.373 -10.332 1.00 98.44 339 ALA A N 1
ATOM 2681 C CA . ALA A 1 339 ? 9.547 -2.788 -11.337 1.00 98.44 339 ALA A CA 1
ATOM 2682 C C . ALA A 1 339 ? 9.522 -4.320 -11.519 1.00 98.44 339 ALA A C 1
ATOM 2684 O O . ALA A 1 339 ? 8.456 -4.927 -11.605 1.00 98.44 339 ALA A O 1
ATOM 2685 N N . ARG A 1 340 ? 10.696 -4.963 -11.502 1.00 98.62 340 ARG A N 1
ATOM 2686 C CA . ARG A 1 340 ? 10.825 -6.423 -11.614 1.00 98.62 340 ARG A CA 1
ATOM 2687 C C . ARG A 1 340 ? 10.243 -7.154 -10.410 1.00 98.62 340 ARG A C 1
ATOM 2689 O O . ARG A 1 340 ? 9.555 -8.154 -10.584 1.00 98.62 340 ARG A O 1
ATOM 2696 N N . ASP A 1 341 ? 10.468 -6.653 -9.202 1.00 98.69 341 ASP A N 1
ATOM 2697 C CA . ASP A 1 341 ? 9.907 -7.264 -7.998 1.00 98.69 341 ASP A CA 1
ATOM 2698 C C . ASP A 1 341 ? 8.402 -7.030 -7.863 1.00 98.69 341 ASP A C 1
ATOM 2700 O O . ASP A 1 341 ? 7.680 -7.925 -7.426 1.00 98.69 341 ASP A O 1
ATOM 2704 N N . LEU A 1 342 ? 7.894 -5.889 -8.336 1.00 98.62 342 LEU A N 1
ATOM 2705 C CA . LEU A 1 342 ? 6.457 -5.688 -8.501 1.00 98.62 342 LEU A CA 1
ATOM 2706 C C . LEU A 1 342 ? 5.869 -6.694 -9.504 1.00 98.62 342 LEU A C 1
ATOM 2708 O O . LEU A 1 342 ? 4.787 -7.226 -9.267 1.00 98.62 342 LEU A O 1
ATOM 2712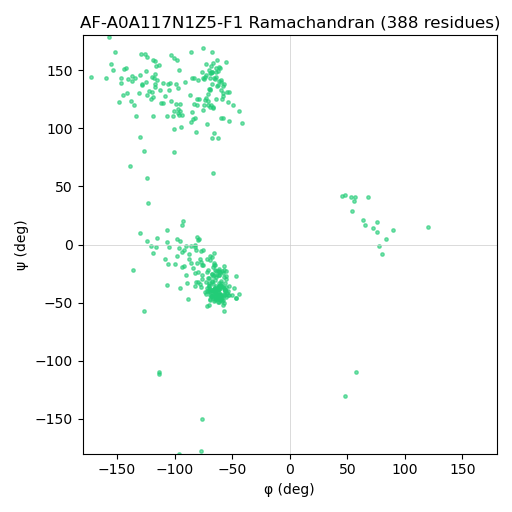 N N . ALA A 1 343 ? 6.585 -7.021 -10.584 1.00 98.38 343 ALA A N 1
ATOM 2713 C CA . ALA A 1 343 ? 6.157 -8.054 -11.526 1.00 98.38 343 ALA A CA 1
ATOM 2714 C C . ALA A 1 343 ? 6.133 -9.455 -10.883 1.00 98.38 343 ALA A C 1
ATOM 2716 O O . ALA A 1 343 ? 5.166 -10.193 -11.065 1.00 98.38 343 ALA A O 1
ATOM 2717 N N . ARG A 1 344 ? 7.138 -9.807 -10.069 1.00 98.25 344 ARG A N 1
ATOM 2718 C CA . ARG A 1 344 ? 7.154 -11.056 -9.278 1.00 98.25 344 ARG A CA 1
ATOM 2719 C C . ARG A 1 344 ? 5.985 -11.146 -8.307 1.00 98.25 344 ARG A C 1
ATOM 2721 O O . ARG A 1 344 ? 5.315 -12.173 -8.247 1.00 98.25 344 ARG A O 1
ATOM 2728 N N . TYR A 1 345 ? 5.715 -10.058 -7.593 1.00 97.50 345 TYR A N 1
ATOM 2729 C CA . TYR A 1 345 ? 4.547 -9.941 -6.730 1.00 97.50 345 TYR A CA 1
ATOM 2730 C C . TYR A 1 345 ? 3.242 -10.106 -7.523 1.00 97.50 345 TYR A C 1
ATOM 2732 O O . TYR A 1 345 ? 2.386 -10.900 -7.145 1.00 97.50 345 TYR A O 1
ATOM 2740 N N . GLY A 1 346 ? 3.108 -9.429 -8.667 1.00 95.88 346 GLY A N 1
ATOM 2741 C CA . GLY A 1 346 ? 1.942 -9.538 -9.548 1.00 95.88 346 GLY A CA 1
ATOM 2742 C C . GLY A 1 346 ? 1.695 -10.963 -10.059 1.00 95.88 346 GLY A C 1
ATOM 2743 O O . GLY A 1 346 ? 0.546 -11.401 -10.145 1.00 95.88 346 GLY A O 1
ATOM 2744 N N . LEU A 1 347 ? 2.760 -11.725 -10.327 1.00 95.19 347 LEU A N 1
ATOM 2745 C CA . LEU A 1 347 ? 2.664 -13.122 -10.755 1.00 95.19 347 LEU A CA 1
ATOM 2746 C C . LEU A 1 347 ? 2.038 -14.041 -9.698 1.00 95.19 347 LEU A C 1
ATOM 2748 O O . LEU A 1 347 ? 1.463 -15.056 -10.087 1.00 95.19 347 LEU A O 1
ATOM 2752 N N . LEU A 1 348 ? 2.061 -13.691 -8.403 1.00 92.94 348 LEU A N 1
ATOM 2753 C CA . LEU A 1 348 ? 1.288 -14.430 -7.395 1.00 92.94 348 LEU A CA 1
ATOM 2754 C C . LEU A 1 348 ? -0.201 -14.444 -7.743 1.00 92.94 348 LEU A C 1
ATOM 2756 O O . LEU A 1 348 ? -0.845 -15.485 -7.647 1.00 92.94 348 LEU A O 1
ATOM 2760 N N . PHE A 1 349 ? -0.754 -13.316 -8.190 1.00 90.19 349 PHE A N 1
ATOM 2761 C CA . PHE A 1 349 ? -2.165 -13.232 -8.568 1.00 90.19 349 PHE A CA 1
ATOM 2762 C C . PHE A 1 349 ? -2.441 -13.965 -9.879 1.00 90.19 349 PHE A C 1
ATOM 2764 O O . PHE A 1 349 ? -3.432 -14.687 -9.970 1.00 90.19 349 PHE A O 1
ATOM 2771 N N . ALA A 1 350 ? -1.538 -13.862 -10.862 1.00 89.56 350 ALA A N 1
ATOM 2772 C CA . ALA A 1 350 ? -1.637 -14.631 -12.105 1.00 89.56 350 ALA A CA 1
ATOM 2773 C C . ALA A 1 350 ? -1.634 -16.151 -11.845 1.00 89.56 350 ALA A C 1
ATOM 2775 O O . ALA A 1 350 ? -2.318 -16.909 -12.530 1.00 89.56 350 ALA A O 1
ATOM 2776 N N . ARG A 1 351 ? -0.915 -16.589 -10.805 1.00 89.44 351 ARG A N 1
ATOM 2777 C CA . ARG A 1 351 ? -0.835 -17.982 -10.344 1.00 89.44 351 ARG A CA 1
ATOM 2778 C C . ARG A 1 351 ? -1.842 -18.318 -9.241 1.00 89.44 351 ARG A C 1
ATOM 2780 O O . ARG A 1 351 ? -1.680 -19.317 -8.551 1.00 89.44 351 ARG A O 1
ATOM 2787 N N . LYS A 1 352 ? -2.884 -17.501 -9.051 1.00 86.50 352 LYS A N 1
ATOM 2788 C CA . LYS A 1 352 ? -3.967 -17.746 -8.077 1.00 86.50 352 LYS A CA 1
ATOM 2789 C C . LYS A 1 352 ? -3.462 -18.014 -6.648 1.00 86.50 352 LYS A C 1
ATOM 2791 O O . LYS A 1 352 ? -3.955 -18.892 -5.945 1.00 86.50 352 LYS A O 1
ATOM 2796 N N . GLY A 1 353 ? -2.451 -17.258 -6.227 1.00 86.81 353 GLY A N 1
ATOM 2797 C CA . GLY A 1 353 ? -1.839 -17.354 -4.902 1.00 86.81 353 GLY A CA 1
ATOM 2798 C C . GLY A 1 353 ? -0.769 -18.440 -4.757 1.00 86.81 353 GLY A C 1
ATOM 2799 O O . GLY A 1 353 ? -0.276 -18.632 -3.643 1.00 86.81 353 GLY A O 1
ATOM 2800 N N . GLU A 1 354 ? -0.398 -19.139 -5.835 1.00 91.75 354 GLU A N 1
ATOM 2801 C CA . GLU A 1 354 ? 0.701 -20.107 -5.839 1.00 91.75 354 GLU A CA 1
ATOM 2802 C C . GLU A 1 354 ? 2.055 -19.420 -6.081 1.00 91.75 354 GLU A C 1
ATOM 2804 O O . GLU A 1 354 ? 2.332 -18.851 -7.141 1.00 91.75 354 GLU A O 1
ATOM 2809 N N . GLY A 1 355 ? 2.901 -19.462 -5.057 1.00 94.06 355 GLY A N 1
ATOM 2810 C CA . GLY A 1 355 ? 4.251 -18.924 -5.056 1.00 94.06 355 GLY A CA 1
ATOM 2811 C C . GLY A 1 355 ? 5.328 -19.961 -5.356 1.00 94.06 355 GLY A C 1
ATOM 2812 O O . GLY A 1 355 ? 5.079 -21.150 -5.563 1.00 94.06 355 GLY A O 1
ATOM 2813 N N . ILE A 1 356 ? 6.575 -19.499 -5.359 1.00 96.88 356 ILE A N 1
ATOM 2814 C CA . ILE A 1 356 ? 7.733 -20.359 -5.592 1.00 96.88 356 ILE A CA 1
ATOM 2815 C C . ILE A 1 356 ? 7.869 -21.433 -4.504 1.00 96.88 356 ILE A C 1
ATOM 2817 O O . ILE A 1 356 ? 7.507 -21.238 -3.343 1.00 96.88 356 ILE A O 1
ATOM 2821 N N . GLY A 1 357 ? 8.417 -22.591 -4.881 1.00 92.62 357 GLY A N 1
ATOM 2822 C CA . GLY A 1 357 ? 8.617 -23.705 -3.950 1.00 92.62 357 GLY A CA 1
ATOM 2823 C C . GLY A 1 357 ? 7.318 -24.293 -3.387 1.00 92.62 357 GLY A C 1
ATOM 2824 O O . GLY A 1 357 ? 7.364 -24.899 -2.322 1.00 92.62 357 GLY A O 1
ATOM 2825 N N . GLY A 1 358 ? 6.181 -24.089 -4.063 1.00 90.50 358 GLY A N 1
ATOM 2826 C CA . GLY A 1 358 ? 4.870 -24.589 -3.637 1.00 90.50 358 GLY A CA 1
ATOM 2827 C C . GLY A 1 358 ? 4.240 -23.804 -2.483 1.00 90.50 358 GLY A C 1
ATOM 2828 O O . GLY A 1 358 ? 3.256 -24.256 -1.902 1.00 90.50 358 GLY A O 1
ATOM 2829 N N . ARG A 1 359 ? 4.791 -22.636 -2.123 1.00 92.69 359 ARG A N 1
ATOM 2830 C CA . ARG A 1 359 ? 4.238 -21.786 -1.059 1.00 92.69 359 ARG A CA 1
ATOM 2831 C C . ARG A 1 359 ? 2.910 -21.196 -1.510 1.00 92.69 359 ARG A C 1
ATOM 2833 O O . ARG A 1 359 ? 2.873 -20.426 -2.464 1.00 92.69 359 ARG A O 1
ATOM 2840 N N . ARG A 1 360 ? 1.826 -21.514 -0.810 1.00 90.19 360 ARG A N 1
ATOM 2841 C CA . ARG A 1 360 ? 0.500 -20.961 -1.093 1.00 90.19 360 ARG A CA 1
ATOM 2842 C C . ARG A 1 360 ? 0.197 -19.808 -0.140 1.00 90.19 360 ARG A C 1
ATOM 2844 O O . ARG A 1 360 ? 0.189 -19.998 1.070 1.00 90.19 360 ARG A O 1
ATOM 2851 N N . VAL A 1 361 ? -0.055 -18.623 -0.695 1.00 89.56 361 VAL A N 1
ATOM 2852 C CA . VAL A 1 361 ? -0.363 -17.398 0.072 1.00 89.56 361 VAL A CA 1
ATOM 2853 C C . VAL A 1 361 ? -1.740 -16.816 -0.229 1.00 89.56 361 VAL A C 1
ATOM 2855 O O . VAL A 1 361 ? -2.177 -15.918 0.480 1.00 89.56 361 VAL A O 1
ATOM 2858 N N . GLY A 1 362 ? -2.445 -17.347 -1.228 1.00 71.44 362 GLY A N 1
ATOM 2859 C CA . GLY A 1 362 ? -3.853 -17.051 -1.490 1.00 71.44 362 GLY A CA 1
ATOM 2860 C C . GLY A 1 362 ? -4.698 -18.321 -1.513 1.00 71.44 362 GLY A C 1
ATOM 2861 O O . GLY A 1 362 ? -4.173 -19.421 -1.692 1.00 71.44 362 GLY A O 1
ATOM 2862 N N . ASP A 1 363 ? -6.008 -18.159 -1.359 1.00 66.69 363 ASP A N 1
ATOM 2863 C CA . ASP A 1 363 ? -6.975 -19.212 -1.649 1.00 66.69 363 ASP A CA 1
ATOM 2864 C C . ASP A 1 363 ? -7.531 -19.027 -3.075 1.00 66.69 363 ASP A C 1
ATOM 2866 O O . ASP A 1 363 ? -7.601 -17.910 -3.598 1.00 66.69 363 ASP A O 1
ATOM 2870 N N . ALA A 1 364 ? -7.913 -20.113 -3.747 1.00 50.88 364 ALA A N 1
ATOM 2871 C CA . ALA A 1 364 ? -8.443 -20.076 -5.111 1.00 50.88 364 ALA A CA 1
ATOM 2872 C C . ALA A 1 364 ? -9.748 -19.257 -5.209 1.00 50.88 364 ALA A C 1
ATOM 2874 O O . ALA A 1 364 ? -10.039 -18.690 -6.264 1.00 50.88 364 ALA A O 1
ATOM 2875 N N . ALA A 1 365 ? -10.510 -19.156 -4.111 1.00 49.22 365 ALA A N 1
ATOM 2876 C CA . ALA A 1 365 ? -11.716 -18.336 -4.026 1.00 49.22 365 ALA A CA 1
ATOM 2877 C C . ALA A 1 365 ? -11.417 -16.832 -3.842 1.00 49.22 365 ALA A C 1
ATOM 2879 O O . ALA A 1 365 ? -12.126 -16.002 -4.410 1.00 49.22 365 ALA A O 1
ATOM 2880 N N . SER A 1 366 ? -10.348 -16.468 -3.118 1.00 47.03 366 SER A N 1
ATOM 2881 C CA . SER A 1 366 ? -9.971 -15.070 -2.828 1.00 47.03 366 SER A CA 1
ATOM 2882 C C . SER A 1 366 ? -9.029 -14.440 -3.856 1.00 47.03 366 SER A C 1
ATOM 2884 O O . SER A 1 366 ? -9.039 -13.230 -4.070 1.00 47.03 366 SER A O 1
ATOM 2886 N N . SER A 1 367 ? -8.243 -15.265 -4.546 1.00 45.81 367 SER A N 1
ATOM 2887 C CA . SER A 1 367 ? -7.420 -14.879 -5.699 1.00 45.81 367 SER A CA 1
ATOM 2888 C C . SER A 1 367 ? -8.230 -14.753 -6.991 1.00 45.81 367 SER A C 1
ATOM 2890 O O . SER A 1 367 ? -7.665 -14.514 -8.061 1.00 45.81 367 SER A O 1
ATOM 2892 N N . ASN A 1 368 ? -9.555 -14.908 -6.902 1.00 42.91 368 ASN A N 1
ATOM 2893 C CA . ASN A 1 368 ? -10.449 -14.842 -8.036 1.00 42.91 368 ASN A CA 1
ATOM 2894 C C . ASN A 1 368 ? -10.473 -13.407 -8.570 1.00 42.91 368 ASN A C 1
ATOM 2896 O O . ASN A 1 368 ? -11.271 -12.561 -8.166 1.00 42.91 368 ASN A O 1
ATOM 2900 N N . THR A 1 369 ? -9.590 -13.153 -9.534 1.00 43.78 369 THR A N 1
ATOM 2901 C CA . THR A 1 369 ? -9.486 -11.924 -10.320 1.00 43.78 369 THR A CA 1
ATOM 2902 C C . THR A 1 369 ? -10.863 -11.485 -10.818 1.00 43.78 369 THR A C 1
ATOM 2904 O O . THR A 1 369 ? -11.112 -10.298 -10.942 1.00 43.78 369 THR A O 1
ATOM 2907 N N . ARG A 1 370 ? -11.802 -12.423 -11.003 1.00 37.72 370 ARG A N 1
ATOM 2908 C CA . ARG A 1 370 ? -13.209 -12.182 -11.339 1.00 37.72 370 ARG A CA 1
ATOM 2909 C C . ARG A 1 370 ? -13.934 -11.219 -10.396 1.00 37.72 370 ARG A C 1
ATOM 2911 O O . ARG A 1 370 ? -14.673 -10.397 -10.917 1.00 37.72 370 ARG A O 1
ATOM 2918 N N . ALA A 1 371 ? -13.719 -11.276 -9.080 1.00 39.12 371 ALA A N 1
ATOM 2919 C CA . ALA A 1 371 ? -14.373 -10.374 -8.123 1.00 39.12 371 ALA A CA 1
ATOM 2920 C C . ALA A 1 371 ? -13.796 -8.949 -8.207 1.00 39.12 371 ALA A C 1
ATOM 2922 O O . ALA A 1 371 ? -14.543 -7.979 -8.287 1.00 39.12 371 ALA A O 1
ATOM 2923 N N . VAL A 1 372 ? -12.468 -8.826 -8.318 1.00 39.09 372 VAL A N 1
ATOM 2924 C CA . VAL A 1 372 ? -11.779 -7.540 -8.539 1.00 39.09 372 VAL A CA 1
ATOM 2925 C C . VAL A 1 372 ? -12.172 -6.938 -9.893 1.00 39.09 372 VAL A C 1
ATOM 2927 O O . VAL A 1 372 ? -12.520 -5.768 -9.984 1.00 39.09 372 VAL A O 1
ATOM 2930 N N . ILE A 1 373 ? -12.208 -7.755 -10.945 1.00 35.94 373 ILE A N 1
ATOM 2931 C CA . ILE A 1 373 ? -12.671 -7.382 -12.284 1.00 35.94 373 ILE A CA 1
ATOM 2932 C C . ILE A 1 373 ? -14.146 -6.956 -12.247 1.00 35.94 373 ILE A C 1
ATOM 2934 O O . ILE A 1 373 ? -14.506 -5.941 -12.838 1.00 35.94 373 ILE A O 1
ATOM 2938 N N . GLN A 1 374 ? -15.001 -7.684 -11.525 1.00 34.34 374 GLN A N 1
ATOM 2939 C CA . GLN A 1 374 ? -16.409 -7.340 -11.309 1.00 34.34 374 GLN A CA 1
ATOM 2940 C C . GLN A 1 374 ? -16.616 -6.110 -10.423 1.00 34.34 374 GLN A C 1
ATOM 2942 O O . GLN A 1 374 ? -17.726 -5.595 -10.414 1.00 34.34 374 GLN A O 1
ATOM 2947 N N . ALA A 1 375 ? -15.602 -5.620 -9.715 1.00 34.44 375 ALA A N 1
ATOM 2948 C CA . ALA A 1 375 ? -15.663 -4.359 -8.982 1.00 34.44 375 ALA A CA 1
ATOM 2949 C C . ALA A 1 375 ? -15.182 -3.168 -9.830 1.00 34.44 375 ALA A C 1
ATOM 2951 O O . ALA A 1 375 ? -15.528 -2.026 -9.544 1.00 34.44 375 ALA A O 1
ATOM 2952 N N . LEU A 1 376 ? -14.434 -3.407 -10.917 1.00 31.88 376 LEU A N 1
ATOM 2953 C CA . LEU A 1 376 ? -13.983 -2.333 -11.802 1.00 31.88 376 LEU A CA 1
ATOM 2954 C C . LEU A 1 376 ? -15.177 -1.655 -12.508 1.00 31.88 376 LEU A C 1
ATOM 2956 O O . LEU A 1 376 ? -16.127 -2.343 -12.905 1.00 31.88 376 LEU A O 1
ATOM 2960 N N . PRO A 1 377 ? -15.147 -0.326 -12.713 1.00 32.41 377 PRO A N 1
ATOM 2961 C CA . PRO A 1 377 ? -16.158 0.377 -13.497 1.00 32.41 377 PRO A CA 1
ATOM 2962 C C . PRO A 1 377 ? -16.128 -0.086 -14.960 1.00 32.41 377 PRO A C 1
ATOM 2964 O O . PRO A 1 377 ? -15.092 -0.524 -15.467 1.00 32.41 377 PRO A O 1
ATOM 2967 N N . GLY A 1 378 ? -17.276 -0.009 -15.641 1.00 37.78 378 GLY A N 1
ATOM 2968 C CA . GLY A 1 378 ? -17.606 -0.797 -16.841 1.00 37.78 378 GLY A CA 1
ATOM 2969 C C . GLY A 1 378 ? -16.511 -0.932 -17.909 1.00 37.78 378 GLY A C 1
ATOM 2970 O O . GLY A 1 378 ? -16.273 -2.034 -18.397 1.00 37.78 378 GLY A O 1
ATOM 2971 N N . ARG A 1 379 ? -15.788 0.146 -18.240 1.00 31.42 379 ARG A N 1
ATOM 2972 C CA . ARG A 1 379 ? -14.727 0.107 -19.263 1.00 31.42 379 ARG A CA 1
ATOM 2973 C C . ARG A 1 379 ? -13.465 -0.620 -18.784 1.00 31.42 379 ARG A C 1
ATOM 2975 O O . ARG A 1 379 ? -12.903 -1.419 -19.526 1.00 31.42 379 ARG A O 1
ATOM 2982 N N . SER A 1 380 ? -13.062 -0.401 -17.534 1.00 33.94 380 SER A N 1
ATOM 2983 C CA . SER A 1 380 ? -11.930 -1.087 -16.897 1.00 33.94 380 SER A CA 1
ATOM 2984 C C . SER A 1 380 ? -12.249 -2.557 -16.619 1.00 33.94 380 SER A C 1
ATOM 2986 O O . SER A 1 380 ? -11.387 -3.413 -16.800 1.00 33.94 380 SER A O 1
ATOM 2988 N N . ARG A 1 381 ? -13.506 -2.867 -16.269 1.00 40.31 381 ARG A N 1
ATOM 2989 C CA . ARG A 1 381 ? -14.011 -4.244 -16.168 1.00 40.31 381 ARG A CA 1
ATOM 2990 C C . ARG A 1 381 ? -13.937 -4.964 -17.503 1.00 40.31 381 ARG A C 1
ATOM 2992 O O . ARG A 1 381 ? -13.391 -6.055 -17.547 1.00 40.31 381 ARG A O 1
ATOM 2999 N N . ALA A 1 382 ? -14.433 -4.357 -18.580 1.00 32.03 382 ALA A N 1
ATOM 3000 C CA . ALA A 1 382 ? -14.412 -4.967 -19.909 1.00 32.03 382 ALA A CA 1
ATOM 3001 C C . ALA A 1 382 ? -12.980 -5.265 -20.390 1.00 32.03 382 ALA A C 1
ATOM 3003 O O . ALA A 1 382 ? -12.713 -6.356 -20.883 1.00 32.03 382 ALA A O 1
ATOM 3004 N N . ILE A 1 383 ? -12.043 -4.334 -20.175 1.00 36.50 383 ILE A N 1
ATOM 3005 C CA . ILE A 1 383 ? -10.624 -4.526 -20.513 1.00 36.50 383 ILE A CA 1
ATOM 3006 C C . ILE A 1 383 ? -10.014 -5.657 -19.680 1.00 36.50 383 ILE A C 1
ATOM 3008 O O . ILE A 1 383 ? -9.359 -6.542 -20.221 1.00 36.50 383 ILE A O 1
ATOM 3012 N N . ALA A 1 384 ? -10.250 -5.666 -18.369 1.00 33.44 384 ALA A N 1
ATOM 3013 C CA . ALA A 1 384 ? -9.695 -6.694 -17.499 1.00 33.44 384 ALA A CA 1
ATOM 3014 C C . ALA A 1 384 ? -10.337 -8.081 -17.731 1.00 33.44 384 ALA A C 1
ATOM 3016 O O . ALA A 1 384 ? -9.661 -9.094 -17.571 1.00 33.44 384 ALA A O 1
ATOM 3017 N N . GLN A 1 385 ? -11.604 -8.141 -18.165 1.00 41.34 385 GLN A N 1
ATOM 3018 C CA . GLN A 1 385 ? -12.271 -9.372 -18.614 1.00 41.34 385 GLN A CA 1
ATOM 3019 C C . GLN A 1 385 ? -11.672 -9.912 -19.916 1.00 41.34 385 GLN A C 1
ATOM 3021 O O . GLN A 1 385 ? -11.426 -11.110 -19.994 1.00 41.34 385 GLN A O 1
ATOM 3026 N N . ASP A 1 386 ? -11.412 -9.052 -20.906 1.00 34.91 386 ASP A N 1
ATOM 3027 C CA . ASP A 1 386 ? -10.774 -9.456 -22.170 1.00 34.91 386 ASP A CA 1
ATOM 3028 C C . ASP A 1 386 ? -9.328 -9.927 -21.942 1.00 34.91 386 ASP A C 1
ATOM 3030 O O . ASP A 1 386 ? -8.909 -10.929 -22.512 1.00 34.91 386 ASP A O 1
ATOM 3034 N N . ILE A 1 387 ? -8.583 -9.277 -21.037 1.00 40.88 387 ILE A N 1
ATOM 3035 C CA . ILE A 1 387 ? -7.238 -9.722 -20.635 1.00 40.88 387 ILE A CA 1
ATOM 3036 C C . ILE A 1 387 ? -7.286 -11.072 -19.910 1.00 40.88 387 ILE A C 1
ATOM 3038 O O . ILE A 1 387 ? -6.433 -11.910 -20.156 1.00 40.88 387 ILE A O 1
ATOM 3042 N N . ALA A 1 388 ? -8.263 -11.299 -19.027 1.00 37.41 388 ALA A N 1
ATOM 3043 C CA . ALA A 1 388 ? -8.383 -12.554 -18.281 1.00 37.41 388 ALA A CA 1
ATOM 3044 C C . ALA A 1 388 ? -8.924 -13.731 -19.117 1.00 37.41 388 ALA A C 1
ATOM 3046 O O . ALA A 1 388 ? -8.814 -14.880 -18.690 1.00 37.41 388 ALA A O 1
ATOM 3047 N N . ALA A 1 389 ? -9.560 -13.455 -20.259 1.00 39.28 389 ALA A N 1
ATOM 3048 C CA . ALA A 1 389 ? -10.110 -14.463 -21.165 1.00 39.28 389 ALA A CA 1
ATOM 3049 C C . ALA A 1 389 ? -9.098 -14.972 -22.210 1.00 39.28 389 ALA A C 1
ATOM 3051 O O . ALA A 1 389 ? -9.382 -15.962 -22.887 1.00 39.28 389 ALA A O 1
ATOM 3052 N N . ARG A 1 390 ? -7.953 -14.297 -22.351 1.00 34.56 390 ARG A N 1
ATOM 3053 C CA . ARG A 1 390 ? -6.848 -14.636 -23.258 1.00 34.56 390 ARG A CA 1
ATOM 3054 C C . ARG A 1 390 ? -5.669 -15.189 -22.472 1.00 34.56 390 ARG A C 1
ATOM 3056 O O . ARG A 1 390 ? -4.929 -16.000 -23.069 1.00 34.56 390 ARG A O 1
#

Sequence (390 aa):
MQVCHAPGQGWEPTEAREFVLDVGVAALANDAFDCALSELIIDKSLDLVICRLPRKFALKVHEFFNSEVERPRRMTVPSVANPDLEVLFDNKARWNLPDFRRHGFHNLHTTMRYAMSLRAPRILPLRKEIDWTVGERPEVARYLAMPHFSAFIAVRDDRILYEAYAPDFGPDRPHPIMSITKTTINLMLGRCVSDGLIDLDRPVKDYLPEIGTGYAEATVKATADMNVANDYTEDYTDANSTVFDLEAALGWRLPREGQKEETTHSFLCGITGSDLTNRSGEVLYKSANSEVLRWIIERASGRPLRDWLIEIVEAAGIEGCFHIACDREGVPGSAFLTARDLARYGLLFARKGEGIGGRRVGDAASSNTRAVIQALPGRSRAIAQDIAAR

Nearest PDB structures (foldseek):
  3vwn-assembly1_X-2  TM=7.194E-01  e=9.604E-15  Paenarthrobacter ureafaciens
  4gb7-assembly1_A  TM=7.985E-01  e=1.241E-13  Bacillus anthracis str. Ames
  3vwp-assembly1_A-2  TM=7.534E-01  e=6.728E-14  Paenarthrobacter ureafaciens
  2zm2-assembly1_A  TM=7.693E-01  e=2.287E-13  Flavobacterium sp.
  3vwq-assembly1_A-2  TM=7.250E-01  e=7.113E-14  Paenarthrobacter ureafaciens

Solvent-accessible surface area (backbone atoms only — not comparable to full-atom values): 22028 Å² total; per-residue (Å²): 125,69,84,89,70,82,92,88,76,85,91,74,97,81,77,80,51,80,44,56,34,49,53,74,57,49,54,58,49,43,75,75,60,77,58,85,73,82,50,80,49,74,43,85,90,72,60,37,32,42,40,57,45,63,69,80,52,52,55,53,52,51,47,62,73,67,41,86,66,74,69,74,74,77,80,75,74,87,82,77,77,59,71,59,28,35,61,60,70,77,67,30,26,39,32,68,36,84,94,34,26,68,62,24,48,60,42,38,86,75,66,37,74,28,65,52,74,46,68,31,96,49,60,58,72,72,45,83,53,70,44,68,68,61,55,67,34,69,70,46,40,56,52,69,68,38,93,82,46,45,69,51,73,42,73,55,96,50,31,34,33,37,74,50,59,32,100,90,34,61,79,84,47,45,34,66,51,48,75,62,44,56,57,55,49,45,26,53,50,28,40,35,38,75,72,68,55,44,62,49,84,43,37,37,30,82,68,37,76,76,48,13,58,34,42,28,78,38,28,43,43,35,39,75,63,25,42,52,28,42,75,74,41,71,44,95,85,44,61,83,25,47,49,53,57,49,35,26,14,40,26,64,26,53,52,61,91,93,52,77,80,50,36,55,67,60,51,54,34,68,34,42,38,91,61,48,71,63,80,81,88,65,76,46,71,51,74,66,41,55,54,51,51,51,51,40,47,26,59,57,67,73,44,63,66,67,59,58,50,49,52,48,38,38,16,25,9,28,74,62,57,48,32,28,31,8,14,89,87,61,56,78,63,46,30,24,30,21,62,64,36,47,49,33,48,51,44,21,54,80,45,36,18,48,22,53,96,76,35,68,55,30,32,71,81,46,34,37,59,64,59,60,32,69,67,38,59,73,70,60,16,53,52,48,47,57,59,73,75,106

Foldseek 3Di:
DDDDDDPDDDDDDDDWDKDKDQLVVVVVLCVVPVDPQVDWDDDPVPNIIITTDDPVVVVVVVCVVPPPPPPPPPPPDDDDPDQQQAQDPLRDGNCCPPVNVLVS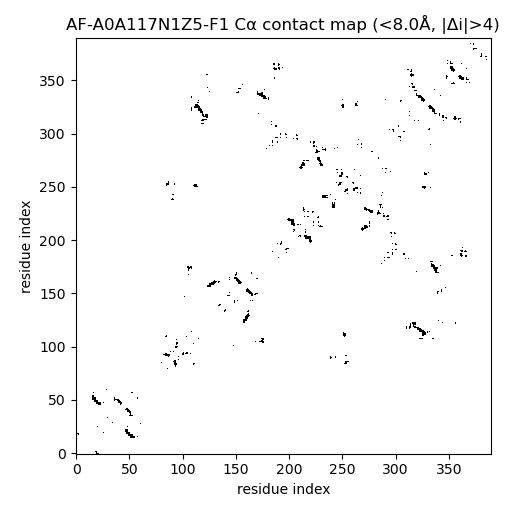QQCVLVLFPFKDKAAAPFALAAAEPEDCVCCVPPVNVVQCPDPSDAKDWDDDRRYTHDIDGDPPHDLQTWGWPACVVLVLLLLLVQVCVVVVLFDQQDFLCVLVVLFAQQGRRPGLVCLNLLFWDWPAADDPNRSPGCVSVLCQQLRSHPDDPPDDRHHLRRSRNPTYGDDGGHPPPARNDDLNSSSSSQSSSCRSVVHAVVVLVNLLNNQLRQHHMWMFGGGPVRRTDITIHRNVSVVSSVVCLVVCQGGPPRRRRHDNVSSPVLVVLVSDPDVSSVVSVVVVVD

InterPro domains:
  IPR001466 Beta-lactamase-related [PF00144] (151-309)
  IPR012338 Beta-lactamase/transpeptidase-like [G3DSA:3.40.710.10] (92-376)
  IPR012338 Beta-lactamase/transpeptidase-like [SSF56601] (93-366)
  IPR050789 Diverse Enzymatic Activities [PTHR43283] (151-354)

Mean predicted aligned error: 12.64 Å